Protein AF-A0A0B1T558-F1 (afdb_monomer)

Secondary structure (DSSP, 8-state):
-TT--S--TTEEE-SSEEEEEETTTTEEEEEEEEE-TTTTSPPTT--GGG---B--TTS-GGG---HHHHTTSSEEEEESS-TTT--SSHHHHHGGGBGGGEEEEEIIIIITTHHHHHHHHHHHHHTTSSEEEEEEEEE---EE-TTS-EE----EETTTTEE--SEEEEEEEEEEETTEEEEEEEEEESS---TT--GGGGB--HHHHHHHHTS-SSTTS-GGGEEEETTEE--TTTTTGGGT----------TTHHHHHHHHTT-HHHHHHHHHH-----HHHHHHHHHHHHHHHHHTT-HHHHHHHS-TT---HHHHHHHHHHHHTSTTTHHHHHHHHHHHHHHT-S--SHHHHHHHHHHHHHTT-HHHHHHHHTT--SHHHHHHHHHHHHHTT-HHHHHHHHHHHHHHHSSSHHHHHHHHHHHHHH-TTHHHHHHHHHHHHHHHH---HHHHHHHHHHHHHTT-HHHHHHHHHHHHHH-TT-HHHHHHHHHHHHHTT--THHHHTT-TT-HHHHHHHHHHHHHTT--HHHHHHHHHHHHHH-TT-HHHHHHHHHHHHHHHHHH-

Foldseek 3Di:
DVLDDQDDACWDDFPFKIFHFDLVQLETLKIKGKFALVQLDADPPADPVPADQAWDPPDDPLRIDGPQQVVPQQFDFAFQPDLSRQRPDNRSSNVRSHSRRGATFHDAQDRPAPVVVVVVVLVVLNNQFRMKMKMKRAFQAWDQDPVRDTDRDFAFTDPSRNTHGQKMKMWIWGHNDVLAIAIWIFIGGRDRHDNPDDRLVRTDDQVVVCVRSVGDDSNRRDPVSYQYYSNHGDDPLNSPVPPDDDDWDDDDDDLCQQLVLCLVQQVLVVSLVSLVVDDDPDVVSVLVSVLSNLVSCVSVVNLVVLCVPQDPPDPDLLSNLSNLLSQCSDPVCVVVSLVVLLVCLVVVVFDLDPNSLLSSLVSCVVVVNLVSNLSNLVSDPDLSSLLSNLVSCVVVVNLVVSVVSLVVSVVVICPDLSSLQSQLSSLVSVADPSLVVSLVSLVVSCSNPNDALVSLLSNLSSCVSVVNLVVSLVSLVVSCVRPVPPPSSLLSNQLSCLSVVHDSVVSCVRCVQDLSSLVSNLVSCVVVVHDVVVNVVSLVSNCVNDVPDPVNVVVVVVVVVVVVVVVD

Sequence (568 aa):
MRYGFPGFDNLRTFEDYVLSYDRKTRTAHWVCEHLTPTRLIYDKSVDRSKWEFRADPSIHKYFQSENTDYKGSGYDRGHLAAAGNHRRSQNSVDQTFLLSNMSPQVGKGFNRDKWNDLEKYARKVAKKSLNTYILTGPLYLPRKAEDGNKYVRYKVIGANNVAVPTHFFKVILAETSPGNFEMECFVLPNEVIPDTAELAIFYVPLDMIERSAGFLIFDKLPKNQLKKVNGKKISSFCFFYLSQNAQISDMSVDRLFDVKNSFFLGHYQQCILEAQKLITKVEEEKLAKDVFTYRSYIAQGKASVVLSEISERTDNPSLKAVRRLAEYQNPSNKKHIANEVQREVSEGTAATDDTSCIVAALILNEEGNPEDAMRILAKSSSLEARSATVFTLLQMDRVDLALKELKKMNEVDEDATLTQLSLAWVNMAMGKDKLKDAYYIFQEMMDKYGQSPQLLVAQSAVLILQGKYKDAESLLHEAQLRDSNNCEALVNLIAVSQFLGKDNEEAQLRDSNNCEALVNLIAVSQFLGKDNEVLKRYIAQLRDINSAHPWVVDLEAKEALFEELAAA

Structure (mmCIF, N/CA/C/O backbone):
data_AF-A0A0B1T558-F1
#
_entry.id   AF-A0A0B1T558-F1
#
loop_
_atom_site.group_PDB
_atom_site.id
_atom_site.type_symbol
_atom_site.label_atom_id
_atom_site.label_alt_id
_atom_site.label_comp_id
_atom_site.label_asym_id
_atom_site.label_entity_id
_atom_site.label_seq_id
_atom_site.pdbx_PDB_ins_code
_atom_site.Cartn_x
_atom_site.Cartn_y
_atom_site.Cartn_z
_atom_site.occupancy
_atom_site.B_iso_or_equiv
_atom_site.auth_seq_id
_atom_site.auth_comp_id
_atom_site.auth_asym_id
_atom_site.auth_atom_id
_atom_site.pdbx_PDB_model_num
ATOM 1 N N . MET A 1 1 ? 17.014 -18.375 -13.740 1.00 93.06 1 MET A N 1
ATOM 2 C CA . MET A 1 1 ? 15.652 -18.618 -13.205 1.00 93.06 1 MET A CA 1
ATOM 3 C C . MET A 1 1 ? 15.674 -19.404 -11.886 1.00 93.06 1 MET A C 1
ATOM 5 O O . MET A 1 1 ? 14.907 -20.342 -11.715 1.00 93.06 1 MET A O 1
ATOM 9 N N . ARG A 1 2 ? 16.562 -19.056 -10.936 1.00 93.62 2 ARG A N 1
ATOM 10 C CA . ARG A 1 2 ? 16.722 -19.805 -9.669 1.00 93.62 2 ARG A CA 1
ATOM 11 C C . ARG A 1 2 ? 15.512 -19.652 -8.742 1.00 93.62 2 ARG A C 1
ATOM 13 O O . ARG A 1 2 ? 15.116 -20.616 -8.101 1.00 93.62 2 ARG A O 1
ATOM 20 N N . TYR A 1 3 ? 14.927 -18.457 -8.711 1.00 94.62 3 TYR A N 1
ATOM 21 C CA . TYR A 1 3 ? 13.832 -18.095 -7.809 1.00 94.62 3 TYR A CA 1
ATOM 22 C C . TYR A 1 3 ? 12.460 -18.119 -8.490 1.00 94.62 3 TYR A C 1
ATOM 24 O O . TYR A 1 3 ? 11.591 -17.352 -8.119 1.00 94.62 3 TYR A O 1
ATOM 32 N N . GLY A 1 4 ? 12.277 -18.998 -9.479 1.00 93.38 4 GLY A N 1
ATOM 33 C CA . GLY A 1 4 ? 11.008 -19.149 -10.191 1.00 93.38 4 GLY A CA 1
ATOM 34 C C . GLY A 1 4 ? 10.963 -18.463 -11.553 1.00 93.38 4 GLY A C 1
ATOM 35 O O . GLY A 1 4 ? 11.911 -17.789 -11.968 1.00 93.38 4 GLY A O 1
ATOM 36 N N . PHE A 1 5 ? 9.869 -18.723 -12.265 1.00 95.44 5 PHE A N 1
ATOM 37 C CA . PHE A 1 5 ? 9.540 -18.149 -13.567 1.00 95.44 5 PHE A CA 1
ATOM 38 C C . PHE A 1 5 ? 8.298 -17.277 -13.389 1.00 95.44 5 PHE A C 1
ATOM 40 O O . PHE A 1 5 ? 7.294 -17.816 -12.929 1.00 95.44 5 PHE A O 1
ATOM 47 N N . PRO A 1 6 ? 8.322 -15.992 -13.785 1.00 95.00 6 PRO A N 1
ATOM 48 C CA . PRO A 1 6 ? 7.121 -15.168 -13.682 1.00 95.00 6 PRO A CA 1
ATOM 49 C C . PRO A 1 6 ? 5.962 -15.683 -14.546 1.00 95.00 6 PRO A C 1
ATOM 51 O O . PRO A 1 6 ? 4.808 -15.676 -14.141 1.00 95.00 6 PRO A O 1
ATOM 54 N N . GLY A 1 7 ? 6.268 -16.227 -15.722 1.00 92.50 7 GLY A N 1
ATOM 55 C CA . GLY A 1 7 ? 5.294 -16.915 -16.564 1.00 92.50 7 GLY A CA 1
ATOM 56 C C . GLY A 1 7 ? 5.974 -17.874 -17.533 1.00 92.50 7 GLY A C 1
ATOM 57 O O . GLY A 1 7 ? 7.200 -17.959 -17.571 1.00 92.50 7 GLY A O 1
ATOM 58 N N . PHE A 1 8 ? 5.188 -18.595 -18.328 1.00 93.50 8 PHE A N 1
ATOM 59 C CA . PHE A 1 8 ? 5.711 -19.585 -19.281 1.00 93.50 8 PHE A CA 1
ATOM 60 C C . PHE A 1 8 ? 5.367 -19.281 -20.745 1.00 93.50 8 PHE A C 1
ATOM 62 O O . PHE A 1 8 ? 5.689 -20.075 -21.628 1.00 93.50 8 PHE A O 1
ATOM 69 N N . ASP A 1 9 ? 4.731 -18.141 -21.023 1.00 93.88 9 ASP A N 1
ATOM 70 C CA . ASP A 1 9 ? 4.324 -17.782 -22.382 1.00 93.88 9 ASP A CA 1
ATOM 71 C C . ASP A 1 9 ? 5.541 -17.464 -23.272 1.00 93.88 9 ASP A C 1
ATOM 73 O O . ASP A 1 9 ? 6.346 -16.593 -22.964 1.00 93.88 9 ASP A O 1
ATOM 77 N N . ASN A 1 10 ? 5.688 -18.198 -24.379 1.00 95.88 10 ASN A N 1
ATOM 78 C CA . ASN A 1 10 ? 6.766 -18.061 -25.374 1.00 95.88 10 ASN A CA 1
ATOM 79 C C . ASN A 1 10 ? 8.167 -17.813 -24.776 1.00 95.88 10 ASN A C 1
ATOM 81 O O . ASN A 1 10 ? 8.857 -16.858 -25.148 1.00 95.88 10 ASN A O 1
ATOM 85 N N . LEU A 1 11 ? 8.592 -18.679 -23.852 1.00 97.00 11 LEU A N 1
ATOM 86 C CA . LEU A 1 11 ? 9.920 -18.606 -23.246 1.00 97.00 11 LEU A CA 1
ATOM 87 C C . LEU A 1 11 ? 11.046 -18.841 -24.259 1.00 97.00 11 LEU A C 1
ATOM 89 O O . LEU A 1 11 ? 11.009 -19.768 -25.069 1.00 97.00 11 LEU A O 1
ATOM 93 N N . ARG A 1 12 ? 12.094 -18.028 -24.145 1.00 97.12 12 ARG A N 1
ATOM 94 C CA . ARG A 1 12 ? 13.331 -18.099 -24.919 1.00 97.12 12 ARG A CA 1
ATOM 95 C C . ARG A 1 12 ? 14.522 -18.010 -23.981 1.00 97.12 12 ARG A C 1
ATOM 97 O O . ARG A 1 12 ? 14.609 -17.108 -23.149 1.00 97.12 12 ARG A O 1
ATOM 104 N N . THR A 1 13 ? 15.455 -18.936 -24.143 1.00 97.25 13 THR A N 1
ATOM 105 C CA . THR A 1 13 ? 16.707 -18.952 -23.387 1.00 97.25 13 THR A CA 1
ATOM 106 C C . THR A 1 13 ? 17.831 -18.519 -24.308 1.00 97.25 13 THR A C 1
ATOM 108 O O . THR A 1 13 ? 18.076 -19.154 -25.334 1.00 97.25 13 THR A O 1
ATOM 111 N N . PHE A 1 14 ? 18.502 -17.439 -23.934 1.00 96.88 14 PHE A N 1
ATOM 112 C CA . PHE A 1 14 ? 19.711 -16.951 -24.582 1.00 96.88 14 PHE A CA 1
ATOM 113 C C . PHE A 1 14 ? 20.932 -17.329 -23.736 1.00 96.88 14 PHE A C 1
ATOM 115 O O . PHE A 1 14 ? 20.798 -17.931 -22.671 1.00 96.88 14 PHE A O 1
ATOM 122 N N . GLU A 1 15 ? 22.134 -17.006 -24.209 1.00 95.06 15 GLU A N 1
ATOM 123 C CA . GLU A 1 15 ? 23.377 -17.401 -23.535 1.00 95.06 15 GLU A CA 1
ATOM 124 C C . GLU A 1 15 ? 23.468 -16.845 -22.106 1.00 95.06 15 GLU A C 1
ATOM 126 O O . GLU A 1 15 ? 23.958 -17.524 -21.202 1.00 95.06 15 GLU A O 1
ATOM 131 N N . ASP A 1 16 ? 22.985 -15.617 -21.890 1.00 94.62 16 ASP A N 1
ATOM 132 C CA . ASP A 1 16 ? 23.206 -14.894 -20.633 1.00 94.62 16 ASP A CA 1
ATOM 133 C C . ASP A 1 16 ? 21.952 -14.214 -20.053 1.00 94.62 16 ASP A C 1
ATOM 135 O O . ASP A 1 16 ? 22.030 -13.560 -19.012 1.00 94.62 16 ASP A O 1
ATOM 139 N N . TYR A 1 17 ? 20.786 -14.413 -20.676 1.00 97.94 17 TYR A N 1
ATOM 140 C CA . TYR A 1 17 ? 19.487 -13.963 -20.169 1.00 97.94 17 TYR A CA 1
ATOM 141 C C . TYR A 1 17 ? 18.346 -14.883 -20.632 1.00 97.94 17 TYR A C 1
ATOM 143 O O . TYR A 1 17 ? 18.495 -15.684 -21.557 1.00 97.94 17 TYR A O 1
ATOM 151 N N . VAL A 1 18 ? 17.193 -14.779 -19.973 1.00 98.44 18 VAL A N 1
ATOM 152 C CA . VAL A 1 18 ? 15.956 -15.487 -20.340 1.00 98.44 18 VAL A CA 1
ATOM 153 C C . VAL A 1 18 ? 14.878 -14.461 -20.648 1.00 98.44 18 VAL A C 1
ATOM 155 O O . VAL A 1 18 ? 14.774 -13.460 -19.947 1.00 98.44 18 VAL A O 1
ATOM 158 N N . LEU A 1 19 ? 14.072 -14.709 -21.673 1.00 98.44 19 LEU A N 1
ATOM 159 C CA . LEU A 1 19 ? 13.029 -13.806 -22.144 1.00 98.44 19 LEU A CA 1
ATOM 160 C C . LEU A 1 19 ? 11.702 -14.552 -22.285 1.00 98.44 19 LEU A C 1
ATOM 162 O O . LEU A 1 19 ? 11.674 -15.679 -22.768 1.00 98.44 19 LEU A O 1
ATOM 166 N N . SER A 1 20 ? 10.603 -13.911 -21.904 1.00 98.56 20 SER A N 1
ATOM 167 C CA . SER A 1 20 ? 9.233 -14.348 -22.193 1.00 98.56 20 SER A CA 1
ATOM 168 C C . SER A 1 20 ? 8.624 -13.390 -23.210 1.00 98.56 20 SER A C 1
ATOM 170 O O . SER A 1 20 ? 8.569 -12.190 -22.943 1.00 98.56 20 SER A O 1
ATOM 172 N N . TYR A 1 21 ? 8.234 -13.876 -24.392 1.00 98.69 21 TYR A N 1
ATOM 173 C CA . TYR A 1 21 ? 7.814 -13.006 -25.498 1.00 98.69 21 TYR A CA 1
ATOM 174 C C . TYR A 1 21 ? 6.292 -12.875 -25.611 1.00 98.69 21 TYR A C 1
ATOM 176 O O . TYR A 1 21 ? 5.574 -13.867 -25.761 1.00 98.69 21 TYR A O 1
ATOM 184 N N . ASP A 1 22 ? 5.794 -11.643 -25.643 1.00 98.44 22 ASP A N 1
ATOM 185 C CA . ASP A 1 22 ? 4.390 -11.366 -25.906 1.00 98.44 22 ASP A CA 1
ATOM 186 C C . ASP A 1 22 ? 4.153 -11.173 -27.407 1.00 98.44 22 ASP A C 1
ATOM 188 O O . ASP A 1 22 ? 4.360 -10.105 -27.993 1.00 98.44 22 ASP A O 1
ATOM 192 N N . ARG A 1 23 ? 3.636 -12.227 -28.041 1.00 98.44 23 ARG A N 1
ATOM 193 C CA . ARG A 1 23 ? 3.269 -12.208 -29.462 1.00 98.44 23 ARG A CA 1
ATOM 194 C C . ARG A 1 23 ? 2.186 -11.174 -29.788 1.00 98.44 23 ARG A C 1
ATOM 196 O O . ARG A 1 23 ? 2.122 -10.723 -30.930 1.00 98.44 23 ARG A O 1
ATOM 203 N N . LYS A 1 24 ? 1.331 -10.797 -28.827 1.00 98.00 24 LYS A N 1
ATOM 204 C CA . LYS A 1 24 ? 0.254 -9.819 -29.032 1.00 98.00 24 LYS A CA 1
ATOM 205 C C . LYS A 1 24 ? 0.807 -8.402 -29.100 1.00 98.00 24 LYS A C 1
ATOM 207 O O . LYS A 1 24 ? 0.410 -7.649 -29.986 1.00 98.00 24 LYS A O 1
ATOM 212 N N . THR A 1 25 ? 1.727 -8.042 -28.214 1.00 98.38 25 THR A N 1
ATOM 213 C CA . THR A 1 25 ? 2.309 -6.690 -28.184 1.00 98.38 25 THR A CA 1
ATOM 214 C C . THR A 1 25 ? 3.575 -6.549 -29.027 1.00 98.38 25 THR A C 1
ATOM 216 O O . THR A 1 25 ? 4.000 -5.424 -29.280 1.00 98.38 25 THR A O 1
ATOM 219 N N . ARG A 1 26 ? 4.149 -7.667 -29.500 1.00 98.62 26 ARG A N 1
ATOM 220 C CA . ARG A 1 26 ? 5.427 -7.734 -30.234 1.00 98.62 26 ARG A CA 1
ATOM 221 C C . ARG A 1 26 ? 6.611 -7.220 -29.402 1.00 98.62 26 ARG A C 1
ATOM 223 O O . ARG A 1 26 ? 7.627 -6.787 -29.943 1.00 98.62 26 ARG A O 1
ATOM 230 N N . THR A 1 27 ? 6.480 -7.311 -28.082 1.00 97.94 27 THR A N 1
ATOM 231 C CA . THR A 1 27 ? 7.500 -6.973 -27.080 1.00 97.94 27 THR A CA 1
ATOM 232 C C . THR A 1 27 ? 7.647 -8.139 -26.100 1.00 97.94 27 THR A C 1
ATOM 234 O O . THR A 1 27 ? 6.902 -9.113 -26.191 1.00 97.94 27 THR A O 1
ATOM 237 N N . ALA A 1 28 ? 8.605 -8.104 -25.175 1.00 98.38 28 ALA A N 1
ATOM 238 C CA . ALA A 1 28 ? 8.665 -9.128 -24.130 1.00 98.38 28 ALA A CA 1
ATOM 239 C C . ALA A 1 28 ? 7.638 -8.856 -23.019 1.00 98.38 28 ALA A C 1
ATOM 241 O O . ALA A 1 28 ? 7.443 -7.707 -22.637 1.00 98.38 28 ALA A O 1
ATOM 242 N N . HIS A 1 29 ? 7.067 -9.910 -22.431 1.00 98.50 29 HIS A N 1
ATOM 243 C CA . HIS A 1 29 ? 6.396 -9.831 -21.127 1.00 98.50 29 HIS A CA 1
ATOM 244 C C . HIS A 1 29 ? 7.399 -9.445 -20.037 1.00 98.50 29 HIS A C 1
ATOM 246 O O . HIS A 1 29 ? 7.138 -8.590 -19.195 1.00 98.50 29 HIS A O 1
ATOM 252 N N . TRP A 1 30 ? 8.567 -10.091 -20.059 1.00 98.62 30 TRP A N 1
ATOM 253 C CA . TRP A 1 30 ? 9.670 -9.834 -19.141 1.00 98.62 30 TRP A CA 1
ATOM 254 C C . TRP A 1 30 ? 10.971 -10.454 -19.658 1.00 98.62 30 TRP A C 1
ATOM 256 O O . TRP A 1 30 ? 10.980 -11.385 -20.468 1.00 98.62 30 TRP A O 1
ATOM 266 N N . VAL A 1 31 ? 12.081 -9.955 -19.124 1.00 98.69 31 VAL A N 1
ATOM 267 C CA . VAL A 1 31 ? 13.435 -10.472 -19.298 1.00 98.69 31 VAL A CA 1
ATOM 268 C C . VAL A 1 31 ? 14.090 -10.641 -17.932 1.00 98.69 31 VAL A C 1
ATOM 270 O O . VAL A 1 31 ? 13.965 -9.769 -17.074 1.00 98.69 31 VAL A O 1
ATOM 273 N N . CYS A 1 32 ? 14.779 -11.764 -17.725 1.00 98.50 32 CYS A N 1
ATOM 274 C CA . CYS A 1 32 ? 15.512 -12.078 -16.506 1.00 98.50 32 CYS A CA 1
ATOM 275 C C . CYS A 1 32 ? 17.012 -12.225 -16.783 1.00 98.50 32 CYS A C 1
ATOM 277 O O . CYS A 1 32 ? 17.432 -13.055 -17.592 1.00 98.50 32 CYS A O 1
ATOM 279 N N . GLU A 1 33 ? 17.816 -11.479 -16.033 1.00 98.44 33 GLU A N 1
ATOM 280 C CA . GLU A 1 33 ? 19.278 -11.489 -16.077 1.00 98.44 33 GLU A CA 1
ATOM 281 C C . GLU A 1 33 ? 19.836 -11.994 -14.733 1.00 98.44 33 GLU A C 1
ATOM 283 O O . GLU A 1 33 ? 19.246 -11.758 -13.675 1.00 98.44 33 GLU A O 1
ATOM 288 N N . HIS A 1 34 ? 20.987 -12.674 -14.749 1.00 97.88 34 HIS A N 1
ATOM 289 C CA . HIS A 1 34 ? 21.752 -13.008 -13.538 1.00 97.88 34 HIS A CA 1
ATOM 290 C C . HIS A 1 34 ? 23.176 -12.485 -13.674 1.00 97.88 34 HIS A C 1
ATOM 292 O O . HIS A 1 34 ? 23.984 -13.029 -14.424 1.00 97.88 34 HIS A O 1
ATOM 298 N N . LEU A 1 35 ? 23.476 -11.434 -12.920 1.00 97.31 35 LEU A N 1
ATOM 299 C CA . LEU A 1 35 ? 24.756 -10.748 -12.914 1.00 97.31 35 LEU A CA 1
ATOM 300 C C . LEU A 1 35 ? 25.549 -11.105 -11.657 1.00 97.31 35 LEU A C 1
ATOM 302 O O . LEU A 1 35 ? 25.004 -11.305 -10.573 1.00 97.31 35 LEU A O 1
ATOM 306 N N . THR A 1 36 ? 26.863 -11.149 -11.816 1.00 96.25 36 THR A N 1
ATOM 307 C CA . THR A 1 36 ? 27.843 -11.282 -10.735 1.00 96.25 36 THR A CA 1
ATOM 308 C C . THR A 1 36 ? 29.013 -10.345 -11.043 1.00 96.25 36 THR A C 1
ATOM 310 O O . THR A 1 36 ? 29.183 -9.954 -12.207 1.00 96.25 36 THR A O 1
ATOM 313 N N . PRO A 1 37 ? 29.874 -10.013 -10.064 1.00 95.00 37 PRO A N 1
ATOM 314 C CA . PRO A 1 37 ? 31.070 -9.218 -10.324 1.00 95.00 37 PRO A CA 1
ATOM 315 C C . PRO A 1 37 ? 31.938 -9.821 -11.435 1.00 95.00 37 PRO A C 1
ATOM 317 O O . PRO A 1 37 ? 32.416 -9.094 -12.299 1.00 95.00 37 PRO A O 1
ATOM 320 N N . THR A 1 38 ? 32.061 -11.152 -11.468 1.00 92.56 38 THR A N 1
ATOM 321 C CA . THR A 1 38 ? 32.795 -11.884 -12.510 1.00 92.56 38 THR A CA 1
ATOM 322 C C . THR A 1 38 ? 32.114 -11.817 -13.874 1.00 92.56 38 THR A C 1
ATOM 324 O O . THR A 1 38 ? 32.802 -11.679 -14.881 1.00 92.56 38 THR A O 1
ATOM 327 N N . ARG A 1 39 ? 30.775 -11.854 -13.935 1.00 90.38 39 ARG A N 1
ATOM 328 C CA . ARG A 1 39 ? 30.036 -11.741 -15.203 1.00 90.38 39 ARG A CA 1
ATOM 329 C C . ARG A 1 39 ? 30.073 -10.342 -15.811 1.00 90.38 39 ARG A C 1
ATOM 331 O O . ARG A 1 39 ? 29.918 -10.202 -17.018 1.00 90.38 39 ARG A O 1
ATOM 338 N N . LEU A 1 40 ? 30.317 -9.325 -14.988 1.00 91.38 40 LEU A N 1
ATOM 339 C CA . LEU A 1 40 ? 30.447 -7.932 -15.415 1.00 91.38 40 LEU A CA 1
ATOM 340 C C . LEU A 1 40 ? 31.859 -7.551 -15.881 1.00 91.38 40 LEU A C 1
ATOM 342 O O . LEU A 1 40 ? 32.059 -6.414 -16.317 1.00 91.38 40 LEU A O 1
ATOM 346 N N . ILE A 1 41 ? 32.833 -8.462 -15.798 1.00 89.69 41 ILE A N 1
ATOM 347 C CA . ILE A 1 41 ? 34.159 -8.251 -16.383 1.00 89.69 41 ILE A CA 1
ATOM 348 C C . ILE A 1 41 ? 34.022 -8.354 -17.900 1.00 89.69 41 ILE A C 1
ATOM 350 O O . ILE A 1 41 ? 33.584 -9.370 -18.431 1.00 89.69 41 ILE A O 1
ATOM 354 N N . TYR A 1 42 ? 34.375 -7.274 -18.591 1.00 87.62 42 TYR A N 1
ATOM 355 C CA . TYR A 1 42 ? 34.266 -7.204 -20.043 1.00 87.62 42 TYR A CA 1
ATOM 356 C C . TYR A 1 42 ? 35.417 -7.949 -20.702 1.00 87.62 42 TYR A C 1
ATOM 358 O O . TYR A 1 42 ? 36.584 -7.672 -20.414 1.00 87.62 42 TYR A O 1
ATOM 366 N N . ASP A 1 43 ? 35.077 -8.845 -21.623 1.00 85.69 43 ASP A N 1
ATOM 367 C CA . ASP A 1 43 ? 36.065 -9.481 -22.479 1.00 85.69 43 ASP A CA 1
ATOM 368 C C . ASP A 1 43 ? 36.512 -8.490 -23.565 1.00 85.69 43 ASP A C 1
ATOM 370 O O . ASP A 1 43 ? 35.697 -7.864 -24.248 1.00 85.69 43 ASP A O 1
ATOM 374 N N . LYS A 1 44 ? 37.830 -8.314 -23.705 1.00 87.56 44 LYS A N 1
ATOM 375 C CA . LYS A 1 44 ? 38.427 -7.380 -24.671 1.00 87.56 44 LYS A CA 1
ATOM 376 C C . LYS A 1 44 ? 38.181 -7.798 -26.124 1.00 87.56 44 LYS A C 1
ATOM 378 O O . LYS A 1 44 ? 38.322 -6.960 -27.008 1.00 87.56 44 LYS A O 1
ATOM 383 N N . SER A 1 45 ? 37.839 -9.063 -26.364 1.00 87.25 45 SER A N 1
ATOM 384 C CA . SER A 1 45 ? 37.507 -9.594 -27.689 1.00 87.25 45 SER A CA 1
ATOM 385 C C . SER A 1 45 ? 36.112 -9.189 -28.181 1.00 87.25 45 SER A C 1
ATOM 387 O O . SER A 1 45 ? 35.830 -9.340 -29.369 1.00 87.25 45 SER A O 1
ATOM 389 N N . VAL A 1 46 ? 35.251 -8.653 -27.306 1.00 85.62 46 VAL A N 1
ATOM 390 C CA . VAL A 1 46 ? 33.901 -8.205 -27.674 1.00 85.62 46 VAL A CA 1
ATOM 391 C C . VAL A 1 46 ? 33.966 -6.853 -28.380 1.00 85.62 46 VAL A C 1
ATOM 393 O O . VAL A 1 46 ? 34.283 -5.821 -27.783 1.00 85.62 46 VAL A O 1
ATOM 396 N N . ASP A 1 47 ? 33.609 -6.858 -29.659 1.00 81.88 47 ASP A N 1
ATOM 397 C CA . ASP A 1 47 ? 33.646 -5.701 -30.541 1.00 81.88 47 ASP A CA 1
ATOM 398 C C . ASP A 1 47 ? 32.280 -5.005 -30.583 1.00 81.88 47 ASP A C 1
ATOM 400 O O . ASP A 1 47 ? 31.262 -5.581 -30.978 1.00 81.88 47 ASP A O 1
ATOM 404 N N . ARG A 1 48 ? 32.263 -3.730 -30.178 1.00 71.56 48 ARG A N 1
ATOM 405 C CA . ARG A 1 48 ? 31.044 -2.909 -30.151 1.00 71.56 48 ARG A CA 1
ATOM 406 C C . ARG A 1 48 ? 30.602 -2.424 -31.527 1.00 71.56 48 ARG A C 1
ATOM 408 O O . ARG A 1 48 ? 29.458 -2.007 -31.673 1.00 71.56 48 ARG A O 1
ATOM 415 N N . SER A 1 49 ? 31.490 -2.444 -32.519 1.00 74.00 49 SER A N 1
ATOM 416 C CA . SER A 1 49 ? 31.188 -1.966 -33.873 1.00 74.00 49 SER A CA 1
ATOM 417 C C . SER A 1 49 ? 30.282 -2.919 -34.661 1.00 74.00 49 SER A C 1
ATOM 419 O O . SER A 1 49 ? 29.713 -2.524 -35.673 1.00 74.00 49 SER A O 1
ATOM 421 N N . LYS A 1 50 ? 30.104 -4.155 -34.175 1.00 76.00 50 LYS A N 1
ATOM 422 C CA . LYS A 1 50 ? 29.320 -5.216 -34.828 1.00 76.00 50 LYS A CA 1
ATOM 423 C C . LYS A 1 50 ? 27.857 -5.288 -34.381 1.00 76.00 50 LYS A C 1
ATOM 425 O O . LYS A 1 50 ? 27.133 -6.185 -34.802 1.00 76.00 50 LYS A O 1
ATOM 430 N N . TRP A 1 51 ? 27.415 -4.379 -33.513 1.00 81.38 51 TRP A N 1
ATOM 431 C CA . TRP A 1 51 ? 26.068 -4.417 -32.950 1.00 81.38 51 TRP A CA 1
ATOM 432 C C . TRP A 1 51 ? 25.028 -3.882 -33.936 1.00 81.38 51 TRP A C 1
ATOM 434 O O . TRP A 1 51 ? 24.923 -2.675 -34.152 1.00 81.38 51 TRP A O 1
ATOM 444 N N . GLU A 1 52 ? 24.223 -4.780 -34.497 1.00 90.75 52 GLU A N 1
ATOM 445 C CA . GLU A 1 52 ? 23.121 -4.432 -35.391 1.00 90.75 52 GLU A CA 1
ATOM 446 C C . GLU A 1 52 ? 21.791 -4.957 -34.845 1.00 90.75 52 GLU A C 1
ATOM 448 O O . GLU A 1 52 ? 21.644 -6.145 -34.547 1.00 90.75 52 GLU A O 1
ATOM 453 N N . PHE A 1 53 ? 20.801 -4.067 -34.742 1.00 96.94 53 PHE A N 1
ATOM 454 C CA . PHE A 1 53 ? 19.433 -4.460 -34.414 1.00 96.94 53 PHE A CA 1
ATOM 455 C C . PHE A 1 53 ? 18.844 -5.304 -35.539 1.00 96.94 53 PHE A C 1
ATOM 457 O O . PHE A 1 53 ? 18.767 -4.843 -36.679 1.00 96.94 53 PHE A O 1
ATOM 464 N N . ARG A 1 54 ? 18.359 -6.503 -35.220 1.00 97.31 54 ARG A N 1
ATOM 465 C CA . ARG A 1 54 ? 17.790 -7.424 -36.213 1.00 97.31 54 ARG A CA 1
ATOM 466 C C . ARG A 1 54 ? 16.559 -8.141 -35.683 1.00 97.31 54 ARG A C 1
ATOM 468 O O . ARG A 1 54 ? 16.450 -8.398 -34.485 1.00 97.31 54 ARG A O 1
ATOM 475 N N . ALA A 1 55 ? 15.636 -8.465 -36.585 1.00 97.88 55 ALA A N 1
ATOM 476 C CA . ALA A 1 55 ? 14.469 -9.271 -36.247 1.00 97.88 55 ALA A CA 1
ATOM 477 C C . ALA A 1 55 ? 14.906 -10.622 -35.664 1.00 97.88 55 ALA A C 1
ATOM 479 O O . ALA A 1 55 ? 15.941 -11.170 -36.050 1.00 97.88 55 ALA A O 1
ATOM 480 N N . ASP A 1 56 ? 14.121 -11.150 -34.729 1.00 97.81 56 ASP A N 1
ATOM 481 C CA . ASP A 1 56 ? 14.375 -12.464 -34.150 1.00 97.81 56 ASP A CA 1
ATOM 482 C C . ASP A 1 56 ? 13.793 -13.556 -35.065 1.00 97.81 56 ASP A C 1
ATOM 484 O O . ASP A 1 56 ? 12.570 -13.743 -35.085 1.00 97.81 56 ASP A O 1
ATOM 488 N N . PRO A 1 57 ? 14.633 -14.307 -35.811 1.00 97.12 57 PRO A N 1
ATOM 489 C CA . PRO A 1 57 ? 14.159 -15.277 -36.800 1.00 97.12 57 PRO A CA 1
ATOM 490 C C . PRO A 1 57 ? 13.399 -16.446 -36.168 1.00 97.12 57 PRO A C 1
ATOM 492 O O . PRO A 1 57 ? 12.729 -17.204 -36.863 1.00 97.12 57 PRO A O 1
ATOM 495 N N . SER A 1 58 ? 13.509 -16.607 -34.853 1.00 96.56 58 SER A N 1
ATOM 496 C CA . SER A 1 58 ? 12.878 -17.690 -34.118 1.00 96.56 58 SER A CA 1
ATOM 497 C C . SER A 1 58 ? 11.442 -17.363 -33.669 1.00 96.56 58 SER A C 1
ATOM 499 O O . SER A 1 58 ? 10.716 -18.246 -33.208 1.00 96.56 58 SER A O 1
ATOM 501 N N . ILE A 1 59 ? 10.998 -16.112 -33.818 1.00 97.88 59 ILE A N 1
ATOM 502 C CA . ILE A 1 59 ? 9.597 -15.708 -33.656 1.00 97.88 59 ILE A CA 1
ATOM 503 C C . ILE A 1 59 ? 8.876 -15.876 -34.997 1.00 97.88 59 ILE A C 1
ATOM 505 O O . ILE A 1 59 ? 9.423 -15.550 -36.043 1.00 97.88 59 ILE A O 1
ATOM 509 N N . HIS A 1 60 ? 7.641 -16.379 -34.997 1.00 98.44 60 HIS A N 1
ATOM 510 C CA . HIS A 1 60 ? 6.856 -16.481 -36.230 1.00 98.44 60 HIS A CA 1
ATOM 511 C C . HIS A 1 60 ? 6.590 -15.088 -36.830 1.00 98.44 60 HIS A C 1
ATOM 513 O O . HIS A 1 60 ? 6.236 -14.169 -36.092 1.00 98.44 60 HIS A O 1
ATOM 519 N N . LYS A 1 61 ? 6.684 -14.943 -38.161 1.00 97.88 61 LYS A N 1
ATOM 520 C CA . LYS A 1 61 ? 6.625 -13.648 -38.876 1.00 97.88 61 LYS A CA 1
ATOM 521 C C . LYS A 1 61 ? 5.457 -12.739 -38.472 1.00 97.88 61 LYS A C 1
ATOM 523 O O . LYS A 1 61 ? 5.647 -11.542 -38.341 1.00 97.88 61 LYS A O 1
ATOM 528 N N . TYR A 1 62 ? 4.272 -13.295 -38.203 1.00 98.12 62 TYR A N 1
ATOM 529 C CA . TYR A 1 62 ? 3.089 -12.521 -37.765 1.00 98.12 62 TYR A CA 1
ATOM 530 C C . TYR A 1 62 ? 3.284 -11.727 -36.467 1.00 98.12 62 TYR A C 1
ATOM 532 O O . TYR A 1 62 ? 2.514 -10.812 -36.166 1.00 98.12 62 TYR A O 1
ATOM 540 N N . PHE A 1 63 ? 4.263 -12.124 -35.663 1.00 98.62 63 PHE A N 1
ATOM 541 C CA . PHE A 1 63 ? 4.514 -11.584 -34.337 1.00 98.62 63 PHE A CA 1
ATOM 542 C C . PHE A 1 63 ? 5.930 -11.022 -34.215 1.00 98.62 63 PHE A C 1
ATOM 544 O O . PHE A 1 63 ? 6.352 -10.727 -33.107 1.00 98.62 63 PHE A O 1
ATOM 551 N N . GLN A 1 64 ? 6.677 -10.903 -35.316 1.00 98.25 64 GLN A N 1
ATOM 552 C CA . GLN A 1 64 ? 7.981 -10.249 -35.301 1.00 98.25 64 GLN A CA 1
ATOM 553 C C . GLN A 1 64 ? 7.795 -8.730 -35.274 1.00 98.25 64 GLN A C 1
ATOM 555 O O . GLN A 1 64 ? 6.938 -8.188 -35.969 1.00 98.25 64 GLN A O 1
ATOM 560 N N . SER A 1 65 ? 8.617 -8.049 -34.484 1.00 98.25 65 SER A N 1
ATOM 561 C CA . SER A 1 65 ? 8.897 -6.630 -34.672 1.00 98.25 65 SER A CA 1
ATOM 562 C C . SER A 1 65 ? 10.067 -6.469 -35.647 1.00 98.25 65 SER A C 1
ATOM 564 O O . SER A 1 65 ? 11.025 -7.249 -35.632 1.00 98.25 65 SER A O 1
ATOM 566 N N . GLU A 1 66 ? 9.998 -5.453 -36.503 1.00 98.44 66 GLU A N 1
ATOM 567 C CA . GLU A 1 66 ? 11.015 -5.142 -37.506 1.00 98.44 66 GLU A CA 1
ATOM 568 C C . GLU A 1 66 ? 11.589 -3.733 -37.315 1.00 98.44 66 GLU A C 1
ATOM 570 O O . GLU A 1 66 ? 10.978 -2.847 -36.721 1.00 98.44 66 GLU A O 1
ATOM 575 N N . ASN A 1 67 ? 12.783 -3.480 -37.860 1.00 98.44 67 ASN A N 1
ATOM 576 C CA . ASN A 1 67 ? 13.405 -2.152 -37.794 1.00 98.44 67 ASN A CA 1
ATOM 577 C C . ASN A 1 67 ? 12.540 -1.060 -38.450 1.00 98.44 67 ASN A C 1
ATOM 579 O O . ASN A 1 67 ? 12.598 0.104 -38.049 1.00 98.44 67 ASN A O 1
ATOM 583 N N . THR A 1 68 ? 11.747 -1.433 -39.452 1.00 98.44 68 THR A N 1
ATOM 584 C CA . THR A 1 68 ? 10.779 -0.574 -40.144 1.00 98.44 68 THR A CA 1
ATOM 585 C C . THR A 1 68 ? 9.670 -0.083 -39.218 1.00 98.44 68 THR A C 1
ATOM 587 O O . THR A 1 68 ? 9.237 1.052 -39.388 1.00 98.44 68 THR A O 1
ATOM 590 N N . ASP A 1 69 ? 9.277 -0.858 -38.199 1.00 98.69 69 ASP A N 1
ATOM 591 C CA . ASP A 1 69 ? 8.252 -0.442 -37.234 1.00 98.69 69 ASP A CA 1
ATOM 592 C C . ASP A 1 69 ? 8.732 0.701 -36.330 1.00 98.69 69 ASP A C 1
ATOM 594 O O . ASP A 1 69 ? 7.962 1.590 -35.962 1.00 98.69 69 ASP A O 1
ATOM 598 N N . TYR A 1 70 ? 10.025 0.703 -35.995 1.00 98.62 70 TYR A N 1
ATOM 599 C CA . TYR A 1 70 ? 10.642 1.727 -35.150 1.00 98.62 70 TYR A CA 1
ATOM 600 C C . TYR A 1 70 ? 11.084 2.958 -35.946 1.00 98.62 70 TYR A C 1
ATOM 602 O O . TYR A 1 70 ? 11.109 4.070 -35.406 1.00 98.62 70 TYR A O 1
ATOM 610 N N . LYS A 1 71 ? 11.445 2.788 -37.223 1.00 97.81 71 LYS A N 1
ATOM 611 C CA . LYS A 1 71 ? 11.961 3.867 -38.072 1.00 97.81 71 LYS A CA 1
ATOM 612 C C . LYS A 1 71 ? 10.915 4.974 -38.231 1.00 97.81 71 LYS A C 1
ATOM 614 O O 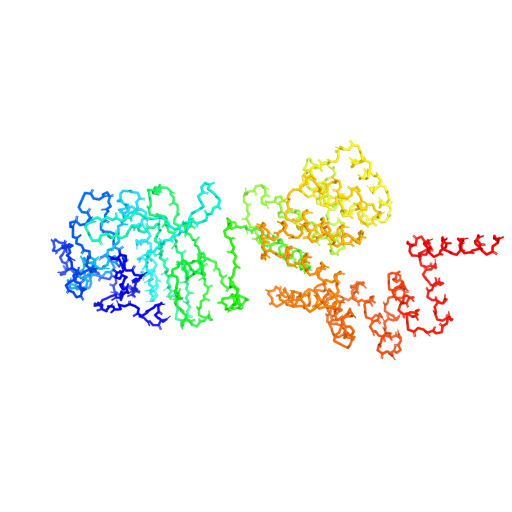. LYS A 1 71 ? 9.839 4.755 -38.767 1.00 97.81 71 LYS A O 1
ATOM 619 N N . GLY A 1 72 ? 11.247 6.186 -37.780 1.00 97.50 72 GLY A N 1
ATOM 620 C CA . GLY A 1 72 ? 10.343 7.342 -37.854 1.00 97.50 72 GLY A CA 1
ATOM 621 C C . GLY A 1 72 ? 9.183 7.321 -36.849 1.00 97.50 72 GLY A C 1
ATOM 622 O O . GLY A 1 72 ? 8.338 8.207 -36.892 1.00 97.50 72 GLY A O 1
ATOM 623 N N . SER A 1 73 ? 9.141 6.357 -35.922 1.00 97.88 73 SER A N 1
ATOM 624 C CA . SER A 1 73 ? 8.039 6.215 -34.956 1.00 97.88 73 SER A CA 1
ATOM 625 C C . SER A 1 73 ? 8.026 7.268 -33.834 1.00 97.88 73 SER A C 1
ATOM 627 O O . SER A 1 73 ? 6.993 7.469 -33.185 1.00 97.88 73 SER A O 1
ATOM 629 N N . GLY A 1 74 ? 9.177 7.909 -33.596 1.00 97.44 74 GLY A N 1
ATOM 630 C CA . GLY A 1 74 ? 9.444 8.763 -32.435 1.00 97.44 74 GLY A CA 1
ATOM 631 C C . GLY A 1 74 ? 10.007 8.020 -31.215 1.00 97.44 74 GLY A C 1
ATOM 632 O O . GLY A 1 74 ? 10.331 8.669 -30.224 1.00 97.44 74 GLY A O 1
ATOM 633 N N . TYR A 1 75 ? 10.160 6.693 -31.288 1.00 98.69 75 TYR A N 1
ATOM 634 C CA . TYR A 1 75 ? 10.673 5.858 -30.199 1.00 98.69 75 TYR A CA 1
ATOM 635 C C . TYR A 1 75 ? 11.992 5.180 -30.563 1.00 98.69 75 TYR A C 1
ATOM 637 O O . TYR A 1 75 ? 12.231 4.796 -31.710 1.00 98.69 75 TYR A O 1
ATOM 645 N N . ASP A 1 76 ? 12.828 4.989 -29.550 1.00 98.69 76 ASP A N 1
ATOM 646 C CA . ASP A 1 76 ? 14.011 4.150 -29.636 1.00 98.69 76 ASP A CA 1
ATOM 647 C C . ASP A 1 76 ? 13.644 2.662 -29.550 1.00 98.69 76 ASP A C 1
ATOM 649 O O . ASP A 1 76 ? 12.629 2.267 -28.969 1.00 98.69 76 ASP A O 1
ATOM 653 N N . ARG A 1 77 ? 14.542 1.828 -30.082 1.00 98.56 77 ARG A N 1
ATOM 654 C CA . ARG A 1 77 ? 14.601 0.387 -29.801 1.00 98.56 77 ARG A CA 1
ATOM 655 C C . ARG A 1 77 ? 15.228 0.207 -28.415 1.00 98.56 77 ARG A C 1
ATOM 657 O O . ARG A 1 77 ? 16.449 0.093 -28.294 1.00 98.56 77 ARG A O 1
ATOM 664 N N . GLY A 1 78 ? 14.397 0.312 -27.383 1.00 98.25 78 GLY A N 1
ATOM 665 C CA . GLY A 1 78 ? 14.815 0.252 -25.986 1.00 98.25 78 GLY A CA 1
ATOM 666 C C . GLY A 1 78 ? 15.066 -1.181 -25.537 1.00 98.25 78 GLY A C 1
ATOM 667 O O . GLY A 1 78 ? 14.195 -2.033 -25.703 1.00 98.25 78 GLY A O 1
ATOM 668 N N . HIS A 1 79 ? 16.247 -1.442 -24.978 1.00 98.56 79 HIS A N 1
ATOM 669 C CA . HIS A 1 79 ? 16.626 -2.769 -24.488 1.00 98.56 79 HIS A CA 1
ATOM 670 C C . HIS A 1 79 ? 15.907 -3.100 -23.171 1.00 98.56 79 HIS A C 1
ATOM 672 O O . HIS A 1 79 ? 15.816 -2.251 -22.281 1.00 98.56 79 HIS A O 1
ATOM 678 N N . LEU A 1 80 ? 15.475 -4.356 -23.007 1.00 98.25 80 LEU A N 1
ATOM 679 C CA . LEU A 1 80 ? 15.043 -4.888 -21.708 1.00 98.25 80 LEU A CA 1
ATOM 680 C C . LEU A 1 80 ? 16.207 -5.573 -20.972 1.00 98.25 80 LEU A C 1
ATOM 682 O O . LEU A 1 80 ? 16.557 -5.149 -19.870 1.00 98.25 80 LEU A O 1
ATOM 686 N N . ALA A 1 81 ? 16.865 -6.557 -21.600 1.00 98.12 81 ALA A N 1
ATOM 687 C CA . ALA A 1 81 ? 18.225 -6.970 -21.235 1.00 98.12 81 ALA A CA 1
ATOM 688 C C . ALA A 1 81 ? 19.235 -6.025 -21.888 1.00 98.12 81 ALA A C 1
ATOM 690 O O . ALA A 1 81 ? 19.369 -5.990 -23.116 1.00 98.12 81 ALA A O 1
ATOM 691 N N . ALA A 1 82 ? 19.948 -5.250 -21.075 1.00 96.44 82 ALA A N 1
ATOM 692 C CA . ALA A 1 82 ? 20.847 -4.217 -21.567 1.00 96.44 82 ALA A CA 1
ATOM 693 C C . ALA A 1 82 ? 22.150 -4.818 -22.111 1.00 96.44 82 ALA A C 1
ATOM 695 O O . ALA A 1 82 ? 22.843 -5.563 -21.418 1.00 96.44 82 ALA A O 1
ATOM 696 N N . ALA A 1 83 ? 22.590 -4.385 -23.297 1.00 93.75 83 ALA A N 1
ATOM 697 C CA . ALA A 1 83 ? 23.870 -4.805 -23.888 1.00 93.75 83 ALA A CA 1
ATOM 698 C C . ALA A 1 83 ? 25.084 -4.577 -22.957 1.00 93.75 83 ALA A C 1
ATOM 700 O O . ALA A 1 83 ? 26.108 -5.255 -23.042 1.00 93.75 83 ALA A O 1
ATOM 701 N N . GLY A 1 84 ? 24.996 -3.597 -22.050 1.00 92.00 84 GLY A N 1
ATOM 702 C CA . GLY A 1 84 ? 26.025 -3.310 -21.045 1.00 92.00 84 GLY A CA 1
ATOM 703 C C . GLY A 1 84 ? 26.223 -4.401 -19.988 1.00 92.00 84 GLY A C 1
ATOM 704 O O . GLY A 1 84 ? 27.260 -4.387 -19.317 1.00 92.00 84 GLY A O 1
ATOM 705 N N . ASN A 1 85 ? 25.258 -5.312 -19.849 1.00 94.12 85 ASN A N 1
ATOM 706 C CA . ASN A 1 85 ? 25.242 -6.373 -18.847 1.00 94.12 85 ASN A CA 1
ATOM 707 C C . ASN A 1 85 ? 25.860 -7.685 -19.370 1.00 94.12 85 ASN A C 1
ATOM 709 O O . ASN A 1 85 ? 26.346 -8.475 -18.568 1.00 94.12 85 ASN A O 1
ATOM 713 N N . HIS A 1 86 ? 25.929 -7.872 -20.696 1.00 92.31 86 HIS A N 1
ATOM 714 C CA . HIS A 1 86 ? 26.218 -9.162 -21.342 1.00 92.31 86 HIS A CA 1
ATOM 715 C C . HIS A 1 86 ? 27.443 -9.119 -22.267 1.00 92.31 86 HIS A C 1
ATOM 717 O O . HIS A 1 86 ? 27.338 -9.350 -23.468 1.00 92.31 86 HIS A O 1
ATOM 723 N N . ARG A 1 87 ? 28.630 -8.805 -21.732 1.00 86.88 87 ARG A N 1
ATOM 724 C CA . ARG A 1 87 ? 29.864 -8.609 -22.532 1.00 86.88 87 ARG A CA 1
ATOM 725 C C . ARG A 1 87 ? 30.944 -9.657 -22.272 1.00 86.88 87 ARG A C 1
ATOM 727 O O . ARG A 1 87 ? 32.129 -9.326 -22.219 1.00 86.88 87 ARG A O 1
ATOM 734 N N . ARG A 1 88 ? 30.525 -10.904 -22.069 1.00 89.25 88 ARG A N 1
ATOM 735 C CA . ARG A 1 88 ? 31.440 -12.038 -21.878 1.00 89.25 88 ARG A CA 1
ATOM 736 C C . ARG A 1 88 ? 31.804 -12.726 -23.185 1.00 89.25 88 ARG A C 1
ATOM 738 O O . ARG A 1 88 ? 32.909 -13.232 -23.308 1.00 89.25 88 ARG A O 1
ATOM 745 N N . SER A 1 89 ? 30.888 -12.738 -24.144 1.00 91.50 89 SER A N 1
ATOM 746 C CA . SER A 1 89 ? 31.120 -13.251 -25.486 1.00 91.50 89 SER A CA 1
ATOM 747 C C . SER A 1 89 ? 30.479 -12.310 -26.503 1.00 91.50 89 SER A C 1
ATOM 749 O O . SER A 1 89 ? 29.589 -11.519 -26.174 1.00 91.50 89 SER A O 1
ATOM 751 N N . GLN A 1 90 ? 30.932 -12.370 -27.756 1.00 91.19 90 GLN A N 1
ATOM 752 C CA . GLN A 1 90 ? 30.282 -11.609 -28.825 1.00 91.19 90 GLN A CA 1
ATOM 753 C C . GLN A 1 90 ? 28.825 -12.064 -28.994 1.00 91.19 90 GLN A C 1
ATOM 755 O O . GLN A 1 90 ? 27.931 -11.241 -29.151 1.00 91.19 90 GLN A O 1
ATOM 760 N N . ASN A 1 91 ? 28.567 -13.368 -28.874 1.00 93.38 91 ASN A N 1
ATOM 761 C CA . ASN A 1 91 ? 27.222 -13.913 -29.002 1.00 93.38 91 ASN A CA 1
ATOM 762 C C . ASN A 1 91 ? 26.285 -13.424 -27.880 1.00 93.38 91 ASN A C 1
ATOM 764 O O . ASN A 1 91 ? 25.148 -13.057 -28.174 1.00 93.38 91 ASN A O 1
ATOM 768 N N . SER A 1 92 ? 26.758 -13.325 -26.629 1.00 93.38 92 SER A N 1
ATOM 769 C CA . SER A 1 92 ? 25.933 -12.836 -25.516 1.00 93.38 92 SER A CA 1
ATOM 770 C C . SER A 1 92 ? 25.464 -11.399 -25.727 1.00 93.38 92 SER A C 1
ATOM 772 O O . SER A 1 92 ? 24.323 -11.084 -25.399 1.00 93.38 92 SER A O 1
ATOM 774 N N . VAL A 1 93 ? 26.319 -10.535 -26.288 1.00 93.62 93 VAL A N 1
ATOM 775 C CA . VAL A 1 93 ? 25.935 -9.153 -26.594 1.00 93.62 93 VAL A CA 1
ATOM 776 C C . VAL A 1 93 ? 25.096 -9.069 -27.866 1.00 93.62 93 VAL A C 1
ATOM 778 O O . VAL A 1 93 ? 24.083 -8.384 -27.869 1.00 93.62 93 VAL A O 1
ATOM 781 N N . ASP A 1 94 ? 25.432 -9.810 -28.922 1.00 94.50 94 ASP A N 1
ATOM 782 C CA . ASP A 1 94 ? 24.674 -9.792 -30.179 1.00 94.50 94 ASP A CA 1
ATOM 783 C C . ASP A 1 94 ? 23.220 -10.247 -29.972 1.00 94.50 94 ASP A C 1
ATOM 785 O O . ASP A 1 94 ? 22.298 -9.724 -30.599 1.00 94.50 94 ASP A O 1
ATOM 789 N N . GLN A 1 95 ? 22.993 -11.196 -29.059 1.00 96.56 95 GLN A N 1
ATOM 790 C CA . GLN A 1 95 ? 21.655 -11.650 -28.681 1.00 96.56 95 GLN A CA 1
ATOM 791 C C . GLN A 1 95 ? 20.822 -10.563 -27.989 1.00 96.56 95 GLN A C 1
ATOM 793 O O . GLN A 1 95 ? 19.596 -10.643 -28.036 1.00 96.56 95 GLN A O 1
ATOM 798 N N . THR A 1 96 ? 21.424 -9.530 -27.384 1.00 97.06 96 THR A N 1
ATOM 799 C CA . THR A 1 96 ? 20.652 -8.415 -26.806 1.00 97.06 96 THR A CA 1
ATOM 800 C C . THR A 1 96 ? 20.098 -7.478 -27.873 1.00 97.06 96 THR A C 1
ATOM 802 O O . THR A 1 96 ? 19.157 -6.753 -27.581 1.00 97.06 96 THR A O 1
ATOM 805 N N . PHE A 1 97 ? 20.637 -7.498 -29.098 1.00 97.50 97 PHE A N 1
ATOM 806 C CA . PHE A 1 97 ? 20.190 -6.665 -30.225 1.00 97.50 97 PHE A CA 1
ATOM 807 C C . PHE A 1 97 ? 19.082 -7.315 -31.073 1.00 97.50 97 PHE A C 1
ATOM 809 O O . PHE A 1 97 ? 18.647 -6.747 -32.079 1.00 97.50 97 PHE A O 1
ATOM 816 N N . LEU A 1 98 ? 18.585 -8.488 -30.672 1.00 98.38 98 LEU A N 1
ATOM 817 C CA . LEU A 1 98 ? 17.377 -9.065 -31.258 1.00 98.38 98 LEU A CA 1
ATOM 818 C C . LEU A 1 98 ? 16.162 -8.198 -30.910 1.00 98.38 98 LEU A C 1
ATOM 820 O O . LEU A 1 98 ? 15.961 -7.828 -29.754 1.00 98.38 98 LEU A O 1
ATOM 824 N N . LEU A 1 99 ? 15.318 -7.901 -31.902 1.00 98.69 99 LEU A N 1
ATOM 825 C CA . LEU A 1 99 ? 14.135 -7.053 -31.710 1.00 98.69 99 LEU A CA 1
ATOM 826 C C . LEU A 1 99 ? 13.085 -7.673 -30.772 1.00 98.69 99 LEU A C 1
ATOM 828 O O . LEU A 1 99 ? 12.252 -6.950 -30.234 1.00 98.69 99 LEU A O 1
ATOM 832 N N . SER A 1 100 ? 13.165 -8.978 -30.492 1.00 98.50 100 SER A N 1
ATOM 833 C CA . SER A 1 100 ? 12.357 -9.624 -29.450 1.00 98.50 100 SER A CA 1
ATOM 834 C C . SER A 1 100 ? 12.670 -9.114 -28.034 1.00 98.50 100 SER A C 1
ATOM 836 O O . SER A 1 100 ? 11.786 -9.135 -27.182 1.00 98.50 100 SER A O 1
ATOM 838 N N . ASN A 1 101 ? 13.885 -8.601 -27.798 1.00 98.69 101 ASN A N 1
ATOM 839 C CA . ASN A 1 101 ? 14.328 -7.950 -26.555 1.00 98.69 101 ASN A CA 1
ATOM 840 C C . ASN A 1 101 ? 14.022 -6.435 -26.524 1.00 98.69 101 ASN A C 1
ATOM 842 O O . ASN A 1 101 ? 14.421 -5.742 -25.585 1.00 98.69 101 ASN A O 1
ATOM 846 N N . MET A 1 102 ? 13.365 -5.898 -27.558 1.00 98.75 102 MET A N 1
ATOM 847 C CA . MET A 1 102 ? 13.094 -4.467 -27.668 1.00 98.75 102 MET A CA 1
ATOM 848 C C . MET A 1 102 ? 11.663 -4.116 -27.288 1.00 98.75 102 MET A C 1
ATOM 850 O O . MET A 1 102 ? 10.714 -4.814 -27.642 1.00 98.75 102 MET A O 1
ATOM 854 N N . SER A 1 103 ? 11.517 -2.942 -26.683 1.00 98.50 103 SER A N 1
ATOM 855 C CA . SER A 1 103 ? 10.239 -2.245 -26.552 1.00 98.50 103 SER A CA 1
ATOM 856 C C . SER A 1 103 ? 10.391 -0.787 -26.997 1.00 98.50 103 SER A C 1
ATOM 858 O O . SER A 1 103 ? 11.464 -0.205 -26.821 1.00 98.50 103 SER A O 1
ATOM 860 N N . PRO A 1 104 ? 9.351 -0.162 -27.581 1.00 98.88 104 PRO A N 1
ATOM 861 C CA . PRO A 1 104 ? 9.380 1.262 -27.903 1.00 98.88 104 PRO A CA 1
ATOM 862 C C . PRO A 1 104 ? 9.558 2.113 -26.642 1.00 98.88 104 PRO A C 1
ATOM 864 O O . PRO A 1 104 ? 8.688 2.140 -25.769 1.00 98.88 104 PRO A O 1
ATOM 867 N N . GLN A 1 105 ? 10.681 2.820 -26.553 1.00 98.75 105 GLN A N 1
ATOM 868 C CA . GLN A 1 105 ? 11.003 3.697 -25.429 1.00 98.75 105 GLN A CA 1
ATOM 869 C C . GLN A 1 105 ? 11.197 5.137 -25.896 1.00 98.75 105 GLN A C 1
ATOM 871 O O . GLN A 1 105 ? 11.740 5.378 -26.976 1.00 98.75 105 GLN A O 1
ATOM 876 N N . VAL A 1 106 ? 10.765 6.110 -25.094 1.00 98.56 106 VAL A N 1
ATOM 877 C CA . VAL A 1 106 ? 11.107 7.517 -25.331 1.00 98.56 106 VAL A CA 1
ATOM 878 C C . VAL A 1 106 ? 12.632 7.654 -25.331 1.00 98.56 106 VAL A C 1
ATOM 880 O O . VAL A 1 106 ? 13.314 7.080 -24.488 1.00 98.56 106 VAL A O 1
ATOM 883 N N . GLY A 1 107 ? 13.182 8.356 -26.323 1.00 98.00 107 GLY A N 1
ATOM 884 C CA . GLY A 1 107 ? 14.630 8.442 -26.516 1.00 98.00 107 GLY A CA 1
ATOM 885 C C . GLY A 1 107 ? 15.314 9.338 -25.481 1.00 98.00 107 GLY A C 1
ATOM 886 O O . GLY A 1 107 ? 15.817 8.867 -24.460 1.00 98.00 107 GLY A O 1
ATOM 887 N N . LYS A 1 108 ? 15.357 10.645 -25.768 1.00 97.81 108 LYS A N 1
ATOM 888 C CA . LYS A 1 108 ? 15.927 11.661 -24.869 1.00 97.81 108 LYS A CA 1
ATOM 889 C C . LYS A 1 108 ? 15.040 11.835 -23.630 1.00 97.81 108 LYS A C 1
ATOM 891 O O . LYS A 1 108 ? 13.825 11.928 -23.762 1.00 97.81 108 LYS A O 1
ATOM 896 N N . GLY A 1 109 ? 15.654 11.899 -22.455 1.00 96.19 109 GLY A N 1
ATOM 897 C CA . GLY A 1 109 ? 15.010 11.983 -21.144 1.00 96.19 109 GLY A CA 1
ATOM 898 C C . GLY A 1 109 ? 14.550 10.641 -20.573 1.00 96.19 109 GLY A C 1
ATOM 899 O O . GLY A 1 109 ? 14.102 10.600 -19.433 1.00 96.19 109 GLY A O 1
ATOM 900 N N . PHE A 1 110 ? 14.663 9.540 -21.326 1.00 98.44 110 PHE A N 1
ATOM 901 C CA . PHE A 1 110 ? 14.271 8.211 -20.850 1.00 98.44 110 PHE A CA 1
ATOM 902 C C . PHE A 1 110 ? 15.290 7.133 -21.236 1.00 98.44 110 PHE A C 1
ATOM 904 O O . PHE A 1 110 ? 16.246 6.953 -20.486 1.00 98.44 110 PHE A O 1
ATOM 911 N N . ASN A 1 111 ? 15.162 6.460 -22.388 1.00 98.31 111 ASN A N 1
ATOM 912 C CA . ASN A 1 111 ? 16.044 5.354 -22.805 1.00 98.31 111 ASN A CA 1
ATOM 913 C C . ASN A 1 111 ? 17.532 5.734 -22.750 1.00 98.31 111 ASN A C 1
ATOM 915 O O . ASN A 1 111 ? 18.361 5.001 -22.215 1.00 98.31 111 ASN A O 1
ATOM 919 N N . ARG A 1 112 ? 17.876 6.907 -23.290 1.00 97.06 112 ARG A N 1
ATOM 920 C CA . ARG A 1 112 ? 19.273 7.364 -23.399 1.00 97.06 112 ARG A CA 1
ATOM 921 C C . ARG A 1 112 ? 19.820 7.924 -22.080 1.00 97.06 112 ARG A C 1
ATOM 923 O O . ARG A 1 112 ? 21.037 7.916 -21.881 1.00 97.06 112 ARG A O 1
ATOM 930 N N . ASP A 1 113 ? 18.918 8.313 -21.179 1.00 97.56 113 ASP A N 1
ATOM 931 C CA . ASP A 1 113 ? 19.200 9.088 -19.970 1.00 97.56 113 ASP A CA 1
ATOM 932 C C . ASP A 1 113 ? 18.697 8.339 -18.718 1.00 97.56 113 ASP A C 1
ATOM 934 O O . ASP A 1 113 ? 19.377 7.429 -18.243 1.00 97.56 113 ASP A O 1
ATOM 938 N N . LYS A 1 114 ? 17.498 8.644 -18.195 1.00 97.88 114 LYS A N 1
ATOM 939 C CA . LYS A 1 114 ? 17.023 8.119 -16.900 1.00 97.88 114 LYS A CA 1
ATOM 940 C C . LYS A 1 114 ? 16.948 6.587 -16.805 1.00 97.88 114 LYS A C 1
ATOM 942 O O . LYS A 1 114 ? 17.313 6.018 -15.776 1.00 97.88 114 LYS A O 1
ATOM 947 N N . TRP A 1 115 ? 16.515 5.903 -1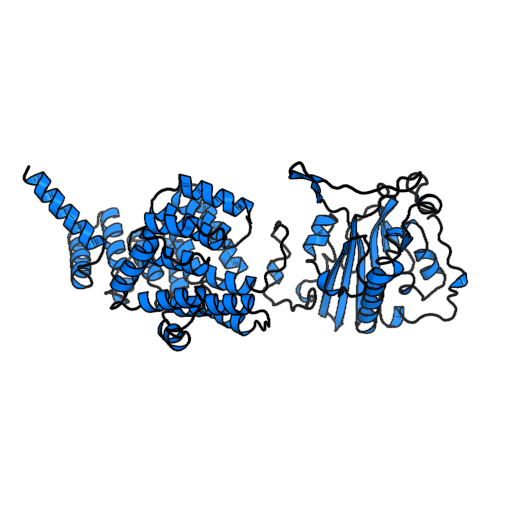7.865 1.00 98.31 115 TRP A N 1
ATOM 948 C CA . TRP A 1 115 ? 16.488 4.437 -17.910 1.00 98.31 115 TRP A CA 1
ATOM 949 C C . TRP A 1 115 ? 17.908 3.857 -17.883 1.00 98.31 115 TRP A C 1
ATOM 951 O O . TRP A 1 115 ? 18.208 2.955 -17.101 1.00 98.31 115 TRP A O 1
ATOM 961 N N . ASN A 1 116 ? 18.825 4.446 -18.653 1.00 97.94 116 ASN A N 1
ATOM 962 C CA . ASN A 1 116 ? 20.245 4.094 -18.638 1.00 97.94 116 ASN A CA 1
ATOM 963 C C . ASN A 1 116 ? 20.895 4.364 -17.265 1.00 97.94 116 ASN A C 1
ATOM 965 O O . ASN A 1 116 ? 21.770 3.609 -16.838 1.00 97.94 116 ASN A O 1
ATOM 969 N N . ASP A 1 117 ? 20.465 5.388 -16.525 1.00 98.06 117 ASP A N 1
ATOM 970 C CA . ASP A 1 117 ? 20.914 5.609 -15.146 1.00 98.06 117 ASP A CA 1
ATOM 971 C C . ASP A 1 117 ? 20.473 4.484 -14.207 1.00 98.06 117 ASP A C 1
ATOM 973 O O . ASP A 1 117 ? 21.296 3.986 -13.433 1.00 98.06 117 ASP A O 1
ATOM 977 N N . LEU A 1 118 ? 19.230 4.009 -14.330 1.00 98.31 118 LEU A N 1
ATOM 978 C CA . LEU A 1 118 ? 18.754 2.834 -13.597 1.00 98.31 118 LEU A CA 1
ATOM 979 C C . LEU A 1 118 ? 19.542 1.569 -13.975 1.00 98.31 118 LEU A C 1
ATOM 981 O O . LEU A 1 118 ? 19.919 0.779 -13.108 1.00 98.31 118 LEU A O 1
ATOM 985 N N . GLU A 1 119 ? 19.872 1.382 -15.252 1.00 98.25 119 GLU A N 1
ATOM 986 C CA . GLU A 1 119 ? 20.721 0.270 -15.687 1.00 98.25 119 GLU A CA 1
ATOM 987 C C . GLU A 1 119 ? 22.153 0.362 -15.131 1.00 98.25 119 GLU A C 1
ATOM 989 O O . GLU A 1 119 ? 22.728 -0.639 -14.692 1.00 98.25 119 GLU A O 1
ATOM 994 N N . LYS A 1 120 ? 22.760 1.559 -15.126 1.00 97.88 120 LYS A N 1
ATOM 995 C CA . LYS A 1 120 ? 24.079 1.794 -14.507 1.00 97.88 120 LYS A CA 1
ATOM 996 C C . LYS A 1 120 ? 24.023 1.516 -13.009 1.00 97.88 120 LYS A C 1
ATOM 998 O O . LYS A 1 120 ? 24.966 0.930 -12.472 1.00 97.88 120 LYS A O 1
ATOM 1003 N N . TYR A 1 121 ? 22.938 1.912 -12.354 1.00 98.19 121 TYR A N 1
ATOM 1004 C CA . TYR A 1 121 ? 22.706 1.645 -10.946 1.00 98.19 121 TYR A CA 1
ATOM 1005 C C . TYR A 1 121 ? 22.596 0.139 -10.665 1.00 98.19 121 TYR A C 1
ATOM 1007 O O . TYR A 1 121 ? 23.331 -0.368 -9.819 1.00 98.19 121 TYR A O 1
ATOM 1015 N N . ALA A 1 122 ? 21.814 -0.609 -11.447 1.00 98.06 122 ALA A N 1
ATOM 1016 C CA . ALA A 1 122 ? 21.712 -2.061 -11.305 1.00 98.06 122 ALA A CA 1
ATOM 1017 C C . ALA A 1 122 ? 23.072 -2.763 -11.474 1.00 98.06 122 ALA A C 1
ATOM 1019 O O . ALA A 1 122 ? 23.439 -3.634 -10.684 1.00 98.06 122 ALA A O 1
ATOM 1020 N N . ARG A 1 123 ? 23.894 -2.315 -12.436 1.00 97.69 123 ARG A N 1
ATOM 1021 C CA . ARG A 1 123 ? 25.286 -2.780 -12.577 1.00 97.69 123 ARG A CA 1
ATOM 1022 C C . ARG A 1 123 ? 26.155 -2.418 -11.369 1.00 97.69 123 ARG A C 1
ATOM 1024 O O . ARG A 1 123 ? 27.037 -3.190 -11.003 1.00 97.69 123 ARG A O 1
ATOM 1031 N N . LYS A 1 124 ? 25.950 -1.250 -10.753 1.00 97.50 124 LYS A N 1
ATOM 1032 C CA . LYS A 1 124 ? 26.670 -0.828 -9.540 1.00 97.50 124 LYS A CA 1
ATOM 1033 C C . LYS A 1 124 ? 26.314 -1.713 -8.344 1.00 97.50 124 LYS A C 1
ATOM 1035 O O . LYS A 1 124 ? 27.227 -2.072 -7.604 1.00 97.50 124 LYS A O 1
ATOM 1040 N N . VAL A 1 125 ? 25.042 -2.082 -8.186 1.00 97.44 125 VAL A N 1
ATOM 1041 C CA . VAL A 1 125 ? 24.588 -3.061 -7.183 1.00 97.44 125 VAL A CA 1
ATOM 1042 C C . VAL A 1 125 ? 25.251 -4.413 -7.448 1.00 97.44 125 VAL A C 1
ATOM 1044 O O . VAL A 1 125 ? 25.953 -4.929 -6.585 1.00 97.44 125 VAL A O 1
ATOM 1047 N N . ALA A 1 126 ? 25.176 -4.913 -8.683 1.00 97.38 126 ALA A N 1
ATOM 1048 C CA . ALA A 1 126 ? 25.747 -6.207 -9.058 1.00 97.38 126 ALA A CA 1
ATOM 1049 C C . ALA A 1 126 ? 27.270 -6.324 -8.876 1.00 97.38 126 ALA A C 1
ATOM 1051 O O . ALA A 1 126 ? 27.774 -7.409 -8.608 1.00 97.38 126 ALA A O 1
ATOM 1052 N N . LYS A 1 127 ? 28.020 -5.218 -8.961 1.00 96.81 127 LYS A N 1
ATOM 1053 C CA . LYS A 1 127 ? 29.460 -5.197 -8.638 1.00 96.81 127 LYS A CA 1
ATOM 1054 C C . LYS A 1 127 ? 29.761 -5.355 -7.144 1.00 96.81 127 LYS A C 1
ATOM 1056 O O . LYS A 1 127 ? 30.891 -5.690 -6.803 1.00 96.81 127 LYS A O 1
ATOM 1061 N N . LYS A 1 128 ? 28.798 -5.059 -6.268 1.00 96.56 128 LYS A N 1
ATOM 1062 C CA . LYS A 1 128 ? 28.943 -5.096 -4.803 1.00 96.56 128 LYS A CA 1
ATOM 1063 C C . LYS A 1 128 ? 28.292 -6.320 -4.155 1.00 96.56 128 LYS A C 1
ATOM 1065 O O . LYS A 1 128 ? 28.467 -6.524 -2.959 1.00 96.56 128 LYS A O 1
ATOM 1070 N N . SER A 1 129 ? 27.546 -7.107 -4.920 1.00 96.62 129 SER A N 1
ATOM 1071 C CA . SER A 1 129 ? 26.783 -8.261 -4.442 1.00 96.62 129 SER A CA 1
ATOM 1072 C C . SER A 1 129 ? 27.393 -9.570 -4.939 1.00 96.62 129 SER A C 1
ATOM 1074 O O . SER A 1 129 ? 28.078 -9.593 -5.958 1.00 96.62 129 SER A O 1
ATOM 1076 N N . LEU A 1 130 ? 27.132 -10.675 -4.236 1.00 97.38 130 LEU A N 1
ATOM 1077 C CA . LEU A 1 130 ? 27.568 -12.012 -4.654 1.00 97.38 130 LEU A CA 1
ATOM 1078 C C . LEU A 1 130 ? 26.836 -12.450 -5.925 1.00 97.38 130 LEU A C 1
ATOM 1080 O O . LEU A 1 130 ? 27.448 -12.903 -6.891 1.00 97.38 130 LEU A O 1
ATOM 1084 N N . ASN A 1 131 ? 25.516 -12.273 -5.919 1.00 98.12 131 ASN A N 1
ATOM 1085 C CA . ASN A 1 131 ? 24.623 -12.556 -7.031 1.00 98.12 131 ASN A CA 1
ATOM 1086 C C . ASN A 1 131 ? 23.608 -11.424 -7.159 1.00 98.12 131 ASN A C 1
ATOM 1088 O O . ASN A 1 131 ? 23.126 -10.900 -6.158 1.00 98.12 131 ASN A O 1
ATOM 1092 N N . THR A 1 132 ? 23.242 -11.058 -8.380 1.00 98.38 132 THR A N 1
ATOM 1093 C CA . THR A 1 132 ? 22.161 -10.103 -8.629 1.00 98.38 132 THR A CA 1
ATOM 1094 C C . THR A 1 132 ? 21.268 -10.619 -9.736 1.00 98.38 132 THR A C 1
ATOM 1096 O O . THR A 1 132 ? 21.727 -10.879 -10.844 1.00 98.38 132 THR A O 1
ATOM 1099 N N . TYR A 1 133 ? 19.990 -10.787 -9.430 1.00 98.50 133 TYR A N 1
ATOM 1100 C CA . TYR A 1 133 ? 18.966 -11.217 -10.370 1.00 98.50 133 TYR A CA 1
ATOM 1101 C C . TYR A 1 133 ? 18.130 -9.998 -10.726 1.00 98.50 133 TYR A C 1
ATOM 1103 O O . TYR A 1 133 ? 17.653 -9.301 -9.835 1.00 98.50 133 TYR A O 1
ATOM 1111 N N . ILE A 1 134 ? 17.992 -9.715 -12.015 1.00 98.56 134 ILE A N 1
ATOM 1112 C CA . ILE A 1 134 ? 17.277 -8.534 -12.493 1.00 98.56 134 ILE A CA 1
ATOM 1113 C C . ILE A 1 134 ? 16.130 -9.012 -13.364 1.00 98.56 134 ILE A C 1
ATOM 1115 O O . ILE A 1 134 ? 16.367 -9.715 -14.344 1.00 98.56 134 ILE A O 1
ATOM 1119 N N . LEU A 1 135 ? 14.903 -8.633 -13.014 1.00 98.69 135 LEU A N 1
ATOM 1120 C CA . LEU A 1 135 ? 13.733 -8.810 -13.865 1.00 98.69 135 LEU A CA 1
ATOM 1121 C C . LEU A 1 135 ? 13.318 -7.455 -14.435 1.00 98.69 135 LEU A C 1
ATOM 1123 O O . LEU A 1 135 ? 13.224 -6.481 -13.695 1.00 98.69 135 LEU A O 1
ATOM 1127 N N . THR A 1 136 ? 13.092 -7.380 -15.742 1.00 98.88 136 THR A N 1
ATOM 1128 C CA . THR A 1 136 ? 12.742 -6.141 -16.451 1.00 98.88 136 THR A CA 1
ATOM 1129 C C . THR A 1 136 ? 11.599 -6.398 -17.418 1.00 98.88 136 THR A C 1
ATOM 1131 O O . THR A 1 136 ? 11.624 -7.408 -18.116 1.00 98.88 136 THR A O 1
ATOM 1134 N N . GLY A 1 137 ? 10.625 -5.496 -17.509 1.00 98.62 137 GLY A N 1
ATOM 1135 C CA . GLY A 1 137 ? 9.519 -5.654 -18.453 1.00 98.62 137 GLY A CA 1
ATOM 1136 C C . GLY A 1 137 ? 8.657 -4.401 -18.620 1.00 98.62 137 GLY A C 1
ATOM 1137 O O . GLY A 1 137 ? 8.809 -3.434 -17.867 1.00 98.62 137 GLY A O 1
ATOM 1138 N N . PRO A 1 138 ? 7.784 -4.385 -19.637 1.00 98.69 138 PRO A N 1
ATOM 1139 C CA . PRO A 1 138 ? 6.813 -3.322 -19.861 1.00 98.69 138 PRO A CA 1
ATOM 1140 C C . PRO A 1 138 ? 5.588 -3.437 -18.942 1.00 98.69 138 PRO A C 1
ATOM 1142 O O . PRO A 1 138 ? 5.222 -4.522 -18.504 1.00 98.69 138 PRO A O 1
ATOM 1145 N N . LEU A 1 139 ? 4.907 -2.311 -18.721 1.00 98.62 139 LEU A N 1
ATOM 1146 C CA . LEU A 1 139 ? 3.590 -2.234 -18.084 1.00 98.62 139 LEU A CA 1
ATOM 1147 C C . LEU A 1 139 ? 2.624 -1.376 -18.914 1.00 98.62 139 LEU A C 1
ATOM 1149 O O . LEU A 1 139 ? 2.995 -0.355 -19.514 1.00 98.62 139 LEU A O 1
ATOM 1153 N N . TYR A 1 140 ? 1.348 -1.753 -18.877 1.00 98.00 140 TYR A N 1
ATOM 1154 C CA . TYR A 1 140 ? 0.242 -1.056 -19.536 1.00 98.00 140 TYR A CA 1
ATOM 1155 C C . TYR A 1 140 ? -0.782 -0.621 -18.481 1.00 98.00 140 TYR A C 1
ATOM 1157 O O . TYR A 1 140 ? -1.798 -1.278 -18.272 1.00 98.00 140 TYR A O 1
ATOM 1165 N N . LEU A 1 141 ? -0.471 0.466 -17.771 1.00 94.88 141 LEU A N 1
ATOM 1166 C CA . LEU A 1 141 ? -1.227 0.908 -16.601 1.00 94.88 141 LEU A CA 1
ATOM 1167 C C . LEU A 1 141 ? -2.495 1.685 -16.997 1.00 94.88 141 LEU A C 1
ATOM 1169 O O . LEU A 1 141 ? -2.457 2.470 -17.953 1.00 94.88 141 LEU A O 1
ATOM 1173 N N . PRO A 1 142 ? -3.614 1.501 -16.270 1.00 94.50 142 PRO A N 1
ATOM 1174 C CA . PRO A 1 142 ? -4.842 2.238 -16.526 1.00 94.50 142 PRO A CA 1
ATOM 1175 C C . PRO A 1 142 ? -4.703 3.710 -16.125 1.00 94.50 142 PRO A C 1
ATOM 1177 O O . PRO A 1 142 ? -4.047 4.044 -15.141 1.00 94.50 142 PRO A O 1
ATOM 1180 N N . ARG A 1 143 ? -5.380 4.599 -16.855 1.00 87.00 143 ARG A N 1
ATOM 1181 C CA . ARG A 1 143 ? -5.551 6.013 -16.492 1.00 87.00 143 ARG A CA 1
ATOM 1182 C C . ARG A 1 143 ? -7.039 6.354 -16.453 1.00 87.00 143 ARG A C 1
ATOM 1184 O O . ARG A 1 143 ? -7.815 5.816 -17.246 1.00 87.00 143 ARG A O 1
ATOM 1191 N N . LYS A 1 144 ? -7.434 7.227 -15.523 1.00 88.25 144 LYS A N 1
ATOM 1192 C CA . LYS A 1 144 ? -8.807 7.739 -15.437 1.00 88.25 144 LYS A CA 1
ATOM 1193 C C . LYS A 1 144 ? -9.058 8.694 -16.609 1.00 88.25 144 LYS A C 1
ATOM 1195 O O . LYS A 1 144 ? -8.230 9.568 -16.865 1.00 88.25 144 LYS A O 1
ATOM 1200 N N . ALA A 1 145 ? -10.144 8.487 -17.340 1.00 87.06 145 ALA A N 1
ATOM 1201 C CA . ALA A 1 145 ? -10.592 9.376 -18.406 1.00 87.06 145 ALA A CA 1
ATOM 1202 C C . ALA A 1 145 ? -11.608 10.402 -17.875 1.00 87.06 145 ALA A C 1
ATOM 1204 O O . ALA A 1 145 ? -12.014 10.354 -16.713 1.00 87.06 145 ALA A O 1
ATOM 1205 N N . GLU A 1 146 ? -11.995 11.351 -18.730 1.00 90.38 146 GLU A N 1
ATOM 1206 C CA . GLU A 1 146 ? -12.926 12.443 -18.394 1.00 90.38 146 GLU A CA 1
ATOM 1207 C C . GLU A 1 146 ? -14.318 11.943 -17.980 1.00 90.38 146 GLU A C 1
ATOM 1209 O O . GLU A 1 146 ? -14.995 12.591 -17.190 1.00 90.38 146 GLU A O 1
ATOM 1214 N N . ASP A 1 147 ? -14.717 10.760 -18.449 1.00 90.31 147 ASP A N 1
ATOM 1215 C CA . ASP A 1 147 ? -15.968 10.089 -18.077 1.00 90.31 147 ASP A CA 1
ATOM 1216 C C . ASP A 1 147 ? -15.935 9.455 -16.672 1.00 90.31 147 ASP A C 1
ATOM 1218 O O . ASP A 1 147 ? -16.910 8.847 -16.236 1.00 90.31 147 ASP A O 1
ATOM 1222 N N . GLY A 1 148 ? -14.807 9.562 -15.964 1.00 88.88 148 GLY A N 1
ATOM 1223 C CA . GLY A 1 148 ? -14.603 8.981 -14.644 1.00 88.88 148 GLY A CA 1
ATOM 1224 C C . GLY A 1 148 ? -14.182 7.509 -14.644 1.00 88.88 148 GLY A C 1
ATOM 1225 O O . GLY A 1 148 ? -13.796 7.007 -13.586 1.00 88.88 148 GLY A O 1
ATOM 1226 N N . ASN A 1 149 ? -14.177 6.828 -15.795 1.00 91.69 149 ASN A N 1
ATOM 1227 C CA . ASN A 1 149 ? -13.795 5.421 -15.910 1.00 91.69 149 ASN A CA 1
ATOM 1228 C C . ASN A 1 149 ? -12.281 5.252 -16.110 1.00 91.69 149 ASN A C 1
ATOM 1230 O O . ASN A 1 149 ? -11.569 6.164 -16.534 1.00 91.69 149 ASN A O 1
ATOM 1234 N N . LYS A 1 150 ? -11.765 4.057 -15.804 1.00 89.94 150 LYS A N 1
ATOM 1235 C CA . LYS A 1 150 ? -10.354 3.697 -16.009 1.00 89.94 150 LYS A CA 1
ATOM 1236 C C . LYS A 1 150 ? -10.184 2.965 -17.340 1.00 89.94 150 LYS A C 1
ATOM 1238 O O . LYS A 1 150 ? -10.826 1.945 -17.569 1.00 89.94 150 LYS A O 1
ATOM 1243 N N . TYR A 1 151 ? -9.255 3.433 -18.170 1.00 92.81 151 TYR A N 1
ATOM 1244 C CA . TYR A 1 151 ? -8.913 2.801 -19.445 1.00 92.81 151 TYR A CA 1
ATOM 1245 C C . TYR A 1 151 ? -7.419 2.528 -19.541 1.00 92.81 151 TYR A C 1
ATOM 1247 O O . TYR A 1 151 ? -6.590 3.354 -19.155 1.00 92.81 151 TYR A O 1
ATOM 1255 N N . VAL A 1 152 ? -7.069 1.392 -20.138 1.00 95.94 152 VAL A N 1
ATOM 1256 C CA . VAL A 1 152 ? -5.706 1.132 -20.604 1.00 95.94 152 VAL A CA 1
ATOM 1257 C C . VAL A 1 152 ? -5.617 1.602 -22.051 1.00 95.94 152 VAL A C 1
ATOM 1259 O O . VAL A 1 152 ? -6.247 1.028 -22.938 1.00 95.94 152 VAL A O 1
ATOM 1262 N N . ARG A 1 153 ? -4.839 2.660 -22.294 1.00 94.88 153 ARG A N 1
ATOM 1263 C CA . ARG A 1 153 ? -4.624 3.222 -23.632 1.00 94.88 153 ARG A CA 1
ATOM 1264 C C . ARG A 1 153 ? -3.136 3.372 -23.898 1.00 94.88 153 ARG A C 1
ATOM 1266 O O . ARG A 1 153 ? -2.426 4.006 -23.124 1.00 94.88 153 ARG A O 1
ATOM 1273 N N . TYR A 1 154 ? -2.687 2.832 -25.021 1.00 97.50 154 TYR A N 1
ATOM 1274 C CA . TYR A 1 154 ? -1.309 2.937 -25.480 1.00 97.50 154 TYR A CA 1
ATOM 1275 C C . TYR A 1 154 ? -1.257 3.056 -27.002 1.00 97.50 154 TYR A C 1
ATOM 1277 O O . TYR A 1 154 ? -2.172 2.635 -27.709 1.00 97.50 154 TYR A O 1
ATOM 1285 N N . LYS A 1 155 ? -0.177 3.657 -27.503 1.00 98.19 155 LYS A N 1
ATOM 1286 C CA . LYS A 1 155 ? 0.095 3.752 -28.939 1.00 98.19 155 LYS A CA 1
ATOM 1287 C C . LYS A 1 155 ? 0.613 2.404 -29.452 1.00 98.19 155 LYS A C 1
ATOM 1289 O O . LYS A 1 155 ? 1.278 1.679 -28.718 1.00 98.19 155 LYS A O 1
ATOM 1294 N N . VAL A 1 156 ? 0.353 2.100 -30.718 1.00 98.69 156 VAL A N 1
ATOM 1295 C CA . VAL A 1 156 ? 1.057 1.053 -31.472 1.00 98.69 156 VAL A CA 1
ATOM 1296 C C . VAL A 1 156 ? 1.838 1.701 -32.618 1.00 98.69 156 VAL A C 1
ATOM 1298 O O . VAL A 1 156 ? 1.432 2.754 -33.118 1.00 98.69 156 VAL A O 1
ATOM 1301 N N . ILE A 1 157 ? 2.980 1.129 -32.995 1.00 98.69 157 ILE A N 1
ATOM 1302 C CA . ILE A 1 157 ? 3.853 1.650 -34.056 1.00 98.69 157 ILE A CA 1
ATOM 1303 C C . ILE A 1 157 ? 4.107 0.611 -35.146 1.00 98.69 157 ILE A C 1
ATOM 1305 O O . ILE A 1 157 ? 4.098 -0.594 -34.891 1.00 98.69 157 ILE A O 1
ATOM 1309 N N . GLY A 1 158 ? 4.374 1.107 -36.355 1.00 98.25 158 GLY A N 1
ATOM 1310 C CA . GLY A 1 158 ? 4.725 0.273 -37.497 1.00 98.25 158 GLY A CA 1
ATOM 1311 C C . GLY A 1 158 ? 3.564 -0.520 -38.091 1.00 98.25 158 GLY A C 1
ATOM 1312 O O . GLY A 1 158 ? 2.430 -0.451 -37.620 1.00 98.25 158 GLY A O 1
ATOM 1313 N N . ALA A 1 159 ? 3.861 -1.285 -39.140 1.00 97.69 159 ALA A N 1
ATOM 1314 C CA . ALA A 1 159 ? 2.878 -2.149 -39.792 1.00 97.69 159 ALA A CA 1
ATOM 1315 C C . ALA A 1 159 ? 2.532 -3.367 -38.921 1.00 97.69 159 ALA A C 1
ATOM 1317 O O . ALA A 1 159 ? 1.425 -3.898 -39.004 1.00 97.69 159 ALA A O 1
ATOM 1318 N N . ASN A 1 160 ? 3.457 -3.775 -38.046 1.00 98.12 160 ASN A N 1
ATOM 1319 C CA . ASN A 1 160 ? 3.269 -4.911 -37.147 1.00 98.12 160 ASN A CA 1
ATOM 1320 C C . ASN A 1 160 ? 2.546 -4.549 -35.837 1.00 98.12 160 ASN A C 1
ATOM 1322 O O . ASN A 1 160 ? 2.355 -5.423 -34.990 1.00 98.12 160 ASN A O 1
ATOM 1326 N N . ASN A 1 161 ? 2.114 -3.290 -35.672 1.00 98.31 161 ASN A N 1
ATOM 1327 C CA . ASN A 1 161 ? 1.415 -2.785 -34.486 1.00 98.31 161 ASN A CA 1
ATOM 1328 C C . ASN A 1 161 ? 2.157 -3.094 -33.173 1.00 98.31 161 ASN A C 1
ATOM 1330 O O . ASN A 1 161 ? 1.567 -3.594 -32.213 1.00 98.31 161 ASN A O 1
ATOM 1334 N N . VAL A 1 162 ? 3.457 -2.793 -33.125 1.00 98.88 162 VAL A N 1
ATOM 1335 C CA . VAL A 1 162 ? 4.274 -2.973 -31.918 1.00 98.88 162 VAL A CA 1
ATOM 1336 C C . VAL A 1 162 ? 3.760 -2.029 -30.834 1.00 98.88 162 VAL A C 1
ATOM 1338 O O . VAL A 1 162 ? 3.684 -0.818 -31.049 1.00 98.88 162 VAL A O 1
ATOM 1341 N N . ALA A 1 163 ? 3.377 -2.565 -29.679 1.00 98.81 163 ALA A N 1
ATOM 1342 C CA . ALA A 1 163 ? 2.805 -1.762 -28.607 1.00 98.81 163 ALA A CA 1
ATOM 1343 C C . ALA A 1 163 ? 3.869 -0.880 -27.947 1.00 98.81 163 ALA A C 1
ATOM 1345 O O . ALA A 1 163 ? 4.997 -1.311 -27.727 1.00 98.81 163 ALA A O 1
ATOM 1346 N N . VAL A 1 164 ? 3.494 0.354 -27.612 1.00 98.88 164 VAL A N 1
ATOM 1347 C CA . VAL A 1 164 ? 4.308 1.300 -26.845 1.00 98.88 164 VAL A CA 1
ATOM 1348 C C . VAL A 1 164 ? 3.896 1.198 -25.374 1.00 98.88 164 VAL A C 1
ATOM 1350 O O . VAL A 1 164 ? 2.815 1.675 -25.026 1.00 98.88 164 VAL A O 1
ATOM 1353 N N . PRO A 1 165 ? 4.714 0.603 -24.491 1.00 98.75 165 PRO A N 1
ATOM 1354 C CA . PRO A 1 165 ? 4.384 0.491 -23.076 1.00 98.75 165 PRO A CA 1
ATOM 1355 C C . PRO A 1 165 ? 4.174 1.851 -22.425 1.00 98.75 165 PRO A C 1
ATOM 1357 O O . PRO A 1 165 ? 4.845 2.826 -22.768 1.00 98.75 165 PRO A O 1
ATOM 1360 N N . THR A 1 166 ? 3.269 1.905 -21.451 1.00 98.50 166 THR A N 1
ATOM 1361 C CA . THR A 1 166 ? 3.041 3.130 -20.667 1.00 98.50 166 THR A CA 1
ATOM 1362 C C . THR A 1 166 ? 4.161 3.364 -19.656 1.00 98.50 166 THR A C 1
ATOM 1364 O O . THR A 1 166 ? 4.522 4.507 -19.394 1.00 98.50 166 THR A O 1
ATOM 1367 N N . HIS A 1 167 ? 4.702 2.282 -19.094 1.00 98.75 167 HIS A N 1
ATOM 1368 C CA . HIS A 1 167 ? 5.747 2.282 -18.076 1.00 98.75 167 HIS A CA 1
ATOM 1369 C C . HIS A 1 167 ? 6.660 1.071 -18.288 1.00 98.75 167 HIS A C 1
ATOM 1371 O O . HIS A 1 167 ? 6.306 0.128 -19.001 1.00 98.75 167 HIS A O 1
ATOM 1377 N N . PHE A 1 168 ? 7.810 1.082 -17.627 1.00 98.88 168 PHE A N 1
ATOM 1378 C CA . PHE A 1 168 ? 8.700 -0.067 -17.507 1.00 98.88 168 PHE A CA 1
ATOM 1379 C C . PHE A 1 168 ? 9.021 -0.317 -16.046 1.00 98.88 168 PHE A C 1
ATOM 1381 O O . PHE A 1 168 ? 9.182 0.631 -15.276 1.00 98.88 168 PHE A O 1
ATOM 1388 N N . PHE A 1 169 ? 9.154 -1.587 -15.682 1.00 98.75 169 PHE A N 1
ATOM 1389 C CA . PHE A 1 169 ? 9.605 -1.978 -14.359 1.00 98.75 169 PHE A CA 1
ATOM 1390 C C . PHE A 1 169 ? 11.006 -2.585 -14.400 1.00 98.75 169 PHE A C 1
ATOM 1392 O O . PHE A 1 169 ? 11.414 -3.193 -15.395 1.00 98.75 169 PHE A O 1
ATOM 1399 N N . LYS A 1 170 ? 11.728 -2.466 -13.285 1.00 98.75 170 LYS A N 1
ATOM 1400 C CA . LYS A 1 170 ? 12.928 -3.257 -13.006 1.00 98.75 170 LYS A CA 1
ATOM 1401 C C . LYS A 1 170 ? 12.912 -3.697 -11.545 1.00 98.75 170 LYS A C 1
ATOM 1403 O O . LYS A 1 170 ? 12.853 -2.855 -10.655 1.00 98.75 170 LYS A O 1
ATOM 1408 N N . VAL A 1 171 ? 12.985 -5.003 -11.307 1.00 98.69 171 VAL A N 1
ATOM 1409 C CA . VAL A 1 171 ? 13.149 -5.587 -9.971 1.00 98.69 171 VAL A CA 1
ATOM 1410 C C . VAL A 1 171 ? 14.559 -6.151 -9.859 1.00 98.69 171 VAL A C 1
ATOM 1412 O O . VAL A 1 171 ? 14.949 -7.017 -10.640 1.00 98.69 171 VAL A O 1
ATOM 1415 N N . ILE A 1 172 ? 15.328 -5.648 -8.900 1.00 98.69 172 ILE A N 1
ATOM 1416 C CA . ILE A 1 172 ? 16.718 -6.018 -8.637 1.00 98.69 172 ILE A CA 1
ATOM 1417 C C . ILE A 1 172 ? 16.750 -6.792 -7.322 1.00 98.69 172 ILE A C 1
ATOM 1419 O O . ILE A 1 172 ? 16.459 -6.232 -6.274 1.00 98.69 172 ILE A O 1
ATOM 1423 N N . LEU A 1 173 ? 17.122 -8.068 -7.366 1.00 98.44 173 LEU A N 1
ATOM 1424 C CA . LEU A 1 173 ? 17.299 -8.925 -6.197 1.00 98.44 173 LEU A CA 1
ATOM 1425 C C . LEU A 1 173 ? 18.787 -9.233 -6.014 1.00 98.44 173 LEU A C 1
ATOM 1427 O O . LEU A 1 173 ? 19.378 -9.987 -6.789 1.00 98.44 173 LEU A O 1
ATOM 1431 N N . ALA A 1 174 ? 19.396 -8.650 -4.990 1.00 98.38 174 ALA A N 1
ATOM 1432 C CA . ALA A 1 174 ? 20.826 -8.686 -4.736 1.00 98.38 174 ALA A CA 1
ATOM 1433 C C . ALA A 1 174 ? 21.164 -9.518 -3.491 1.00 98.38 174 ALA A C 1
ATOM 1435 O O . ALA A 1 174 ? 20.753 -9.186 -2.386 1.00 98.38 174 ALA A O 1
ATOM 1436 N N . GLU A 1 175 ? 21.959 -10.573 -3.650 1.00 97.81 175 GLU A N 1
ATOM 1437 C CA . GLU A 1 175 ? 22.535 -11.342 -2.544 1.00 97.81 175 GLU A CA 1
ATOM 1438 C C . GLU A 1 175 ? 23.765 -10.604 -1.999 1.00 97.81 175 GLU A C 1
ATOM 1440 O O . GLU A 1 175 ? 24.840 -10.635 -2.605 1.00 97.81 175 GLU A O 1
ATOM 1445 N N . THR A 1 176 ? 23.616 -9.886 -0.886 1.00 95.31 176 THR A N 1
ATOM 1446 C CA . THR A 1 176 ? 24.692 -9.062 -0.301 1.00 95.31 176 THR A CA 1
ATOM 1447 C C . THR A 1 176 ? 25.678 -9.889 0.521 1.00 95.31 176 THR A C 1
ATOM 1449 O O . THR A 1 176 ? 26.856 -9.555 0.608 1.00 95.31 176 THR A O 1
ATOM 1452 N N . SER A 1 177 ? 25.211 -10.992 1.097 1.00 94.31 177 SER A N 1
ATOM 1453 C CA . SER A 1 177 ? 26.011 -12.035 1.748 1.00 94.31 177 SER A CA 1
ATOM 1454 C C . SER A 1 177 ? 25.265 -13.370 1.627 1.00 94.31 177 SER A C 1
ATOM 1456 O O . SER A 1 177 ? 24.080 -13.346 1.291 1.00 94.31 177 SER A O 1
ATOM 1458 N N . PRO A 1 178 ? 25.912 -14.530 1.847 1.00 93.94 178 PRO A N 1
ATOM 1459 C CA . PRO A 1 178 ? 25.286 -15.826 1.585 1.00 93.94 178 PRO A CA 1
ATOM 1460 C C . PRO A 1 178 ? 23.945 -15.971 2.317 1.00 93.94 178 PRO A C 1
ATOM 1462 O O . PRO A 1 178 ? 23.894 -15.896 3.543 1.00 93.94 178 PRO A O 1
ATOM 1465 N N . GLY A 1 179 ? 22.856 -16.144 1.561 1.00 90.62 179 GLY A N 1
ATOM 1466 C CA . GLY A 1 179 ? 21.503 -16.265 2.119 1.00 90.62 179 GLY A CA 1
ATOM 1467 C C . GLY A 1 179 ? 20.861 -14.959 2.612 1.00 90.62 179 GLY A C 1
ATOM 1468 O O . GLY A 1 179 ? 19.781 -15.015 3.193 1.00 90.62 179 GLY A O 1
ATOM 1469 N N . ASN A 1 180 ? 21.477 -13.797 2.377 1.00 94.81 180 ASN A N 1
ATOM 1470 C CA . ASN A 1 180 ? 20.920 -12.480 2.693 1.00 94.81 180 ASN A CA 1
ATOM 1471 C C . ASN A 1 180 ? 20.701 -11.676 1.410 1.00 94.81 180 ASN A C 1
ATOM 1473 O O . ASN A 1 180 ? 21.652 -11.309 0.718 1.00 94.81 180 ASN A O 1
ATOM 1477 N N . PHE A 1 181 ? 19.441 -11.367 1.130 1.00 96.88 181 PHE A N 1
ATOM 1478 C CA . PHE A 1 181 ? 19.004 -10.681 -0.073 1.00 96.88 181 PHE A CA 1
ATOM 1479 C C . PHE A 1 181 ? 18.438 -9.302 0.239 1.00 96.88 181 PHE A C 1
ATOM 1481 O O . PHE A 1 181 ? 17.742 -9.101 1.232 1.00 96.88 181 PHE A O 1
ATOM 1488 N N . GLU A 1 182 ? 18.695 -8.356 -0.648 1.00 96.75 182 GLU A N 1
ATOM 1489 C CA . GLU A 1 182 ? 18.056 -7.047 -0.685 1.00 96.75 182 GLU A CA 1
ATOM 1490 C C . GLU A 1 182 ? 17.350 -6.906 -2.035 1.00 96.75 182 GLU A C 1
ATOM 1492 O O . GLU A 1 182 ? 17.905 -7.284 -3.067 1.00 96.75 182 GLU A O 1
ATOM 1497 N N . MET A 1 183 ? 16.112 -6.421 -2.024 1.00 97.69 183 MET A N 1
ATOM 1498 C CA . MET A 1 183 ? 15.304 -6.228 -3.223 1.00 97.69 183 MET A CA 1
ATOM 1499 C C . MET A 1 183 ? 15.029 -4.748 -3.451 1.00 97.69 183 MET A C 1
ATOM 1501 O O . MET A 1 183 ? 14.765 -4.005 -2.510 1.00 97.69 183 MET A O 1
ATOM 1505 N N . GLU A 1 184 ? 15.058 -4.323 -4.704 1.00 97.88 184 GLU A N 1
ATOM 1506 C CA . GLU A 1 184 ? 14.693 -2.973 -5.107 1.00 97.88 184 GLU A CA 1
ATOM 1507 C C . GLU A 1 184 ? 13.802 -3.019 -6.347 1.00 97.88 184 GLU A C 1
ATOM 1509 O O . GLU A 1 184 ? 14.141 -3.655 -7.346 1.00 97.88 184 GLU A O 1
ATOM 1514 N N . CYS A 1 185 ? 12.653 -2.359 -6.269 1.00 98.19 185 CYS A N 1
ATOM 1515 C CA . CYS A 1 185 ? 11.568 -2.425 -7.237 1.00 98.19 185 CYS A CA 1
ATOM 1516 C C . CYS A 1 185 ? 11.304 -1.027 -7.793 1.00 98.19 185 CYS A C 1
ATOM 1518 O O . CYS A 1 185 ? 10.914 -0.127 -7.050 1.00 98.19 185 CYS A O 1
ATOM 1520 N N . PHE A 1 186 ? 11.493 -0.852 -9.097 1.00 98.50 186 PHE A N 1
ATOM 1521 C CA . PHE A 1 186 ? 11.327 0.428 -9.779 1.00 98.50 186 PHE A CA 1
ATOM 1522 C C . PHE A 1 186 ? 10.228 0.341 -10.833 1.00 98.50 186 PHE A C 1
ATOM 1524 O O . PHE A 1 186 ? 10.199 -0.634 -11.585 1.00 98.50 186 PHE A O 1
ATOM 1531 N N . VAL A 1 187 ? 9.399 1.381 -10.946 1.00 98.50 187 VAL A N 1
ATOM 1532 C CA . VAL A 1 187 ? 8.494 1.606 -12.086 1.00 98.50 187 VAL A CA 1
ATOM 1533 C C . VAL A 1 187 ? 8.687 3.027 -12.592 1.00 98.50 187 VAL A C 1
ATOM 1535 O O . VAL A 1 187 ? 8.517 3.985 -11.844 1.00 98.50 187 VAL A O 1
ATOM 1538 N N . LEU A 1 188 ? 9.060 3.168 -13.864 1.00 98.31 188 LEU A N 1
ATOM 1539 C CA . LEU A 1 188 ? 9.275 4.468 -14.495 1.00 98.31 188 LEU A CA 1
ATOM 1540 C C . LEU A 1 188 ? 8.289 4.662 -15.657 1.00 98.31 188 LEU A C 1
ATOM 1542 O O . LEU A 1 188 ? 8.103 3.730 -16.450 1.00 98.31 188 LEU A O 1
ATOM 1546 N N . PRO A 1 189 ? 7.678 5.852 -15.798 1.00 98.12 189 PRO A N 1
ATOM 1547 C CA . PRO A 1 189 ? 6.834 6.164 -16.944 1.00 98.12 189 PRO A CA 1
ATOM 1548 C C . PRO A 1 189 ? 7.669 6.265 -18.222 1.00 98.12 189 PRO A C 1
ATOM 1550 O O . PRO A 1 189 ? 8.785 6.779 -18.212 1.00 98.12 189 PRO A O 1
ATOM 1553 N N . ASN A 1 190 ? 7.128 5.767 -19.335 1.00 98.50 190 ASN A N 1
ATOM 1554 C CA . ASN A 1 190 ? 7.760 5.840 -20.654 1.00 98.50 190 ASN A CA 1
ATOM 1555 C C . ASN A 1 190 ? 7.568 7.237 -21.269 1.00 98.50 190 ASN A C 1
ATOM 1557 O O . ASN A 1 190 ? 6.878 7.413 -22.274 1.00 98.50 190 ASN A O 1
ATOM 1561 N N . GLU A 1 191 ? 8.142 8.239 -20.616 1.00 97.44 191 GLU A N 1
ATOM 1562 C CA . GLU A 1 191 ? 8.053 9.655 -20.963 1.00 97.44 191 GLU A CA 1
ATOM 1563 C C . GLU A 1 191 ? 9.361 10.376 -20.622 1.00 97.44 191 GLU A C 1
ATOM 1565 O O . GLU A 1 191 ? 10.276 9.789 -20.053 1.00 97.44 191 GLU A O 1
ATOM 1570 N N . VAL A 1 192 ? 9.483 11.647 -21.005 1.00 97.25 192 VAL A N 1
ATOM 1571 C CA . VAL A 1 192 ? 10.678 12.446 -20.701 1.00 97.25 192 VAL A CA 1
ATOM 1572 C C . VAL A 1 192 ? 10.746 12.689 -19.193 1.00 97.25 192 VAL A C 1
ATOM 1574 O O . VAL A 1 192 ? 9.884 13.370 -18.644 1.00 97.25 192 VAL A O 1
ATOM 1577 N N . ILE A 1 193 ? 11.791 12.185 -18.536 1.00 96.00 193 ILE A N 1
ATOM 1578 C CA . ILE A 1 193 ? 12.026 12.389 -17.105 1.00 96.00 193 ILE A CA 1
ATOM 1579 C C . ILE A 1 193 ? 13.177 13.391 -16.923 1.00 96.00 193 ILE A C 1
ATOM 1581 O O . ILE A 1 193 ? 14.221 13.227 -17.558 1.00 96.00 193 ILE A O 1
ATOM 1585 N N . PRO A 1 194 ? 13.039 14.415 -16.057 1.00 91.75 194 PRO A N 1
ATOM 1586 C CA . PRO A 1 194 ? 14.128 15.341 -15.761 1.00 91.75 194 PRO A CA 1
ATOM 1587 C C . PRO A 1 194 ? 15.374 14.630 -15.219 1.00 91.75 194 PRO A C 1
ATOM 1589 O O . PRO A 1 194 ? 15.283 13.766 -14.344 1.00 91.75 194 PRO A O 1
ATOM 1592 N N . ASP A 1 195 ? 16.558 15.049 -15.666 1.00 89.81 195 ASP A N 1
ATOM 1593 C CA . ASP A 1 195 ? 17.825 14.461 -15.210 1.00 89.81 195 ASP A CA 1
ATOM 1594 C C . ASP A 1 195 ? 18.024 14.602 -13.693 1.00 89.81 195 ASP A C 1
ATOM 1596 O O . ASP A 1 195 ? 18.591 13.708 -13.064 1.00 89.81 195 ASP A O 1
ATOM 1600 N N . THR A 1 196 ? 17.476 15.661 -13.089 1.00 91.25 196 THR A N 1
ATOM 1601 C CA . THR A 1 196 ? 17.507 15.926 -11.642 1.00 91.25 196 THR A CA 1
ATOM 1602 C C . THR A 1 196 ? 16.663 14.961 -10.807 1.00 91.25 196 THR A C 1
ATOM 1604 O O . THR A 1 196 ? 16.859 14.895 -9.597 1.00 91.25 196 THR A O 1
ATOM 1607 N N . ALA A 1 197 ? 15.741 14.206 -11.412 1.00 87.62 197 ALA A N 1
ATOM 1608 C CA . ALA A 1 197 ? 14.905 13.252 -10.691 1.00 87.62 197 ALA A CA 1
ATOM 1609 C C . ALA A 1 197 ? 15.748 12.091 -10.132 1.00 87.62 197 ALA A C 1
ATOM 1611 O O . ALA A 1 197 ? 16.416 11.370 -10.883 1.00 87.62 197 ALA A O 1
ATOM 1612 N N . GLU A 1 198 ? 15.710 11.883 -8.818 1.00 92.06 198 GLU A N 1
ATOM 1613 C CA . GLU A 1 198 ? 16.417 10.777 -8.168 1.00 92.06 198 GLU A CA 1
ATOM 1614 C C . GLU A 1 198 ? 15.732 9.435 -8.447 1.00 92.06 198 GLU A C 1
ATOM 1616 O O . GLU A 1 198 ? 14.510 9.348 -8.451 1.00 92.06 198 GLU A O 1
ATOM 1621 N N . LEU A 1 199 ? 16.500 8.349 -8.610 1.00 89.94 199 LEU A N 1
ATOM 1622 C CA . LEU A 1 199 ? 15.919 7.021 -8.866 1.00 89.94 199 LEU A CA 1
ATOM 1623 C C . LEU A 1 199 ? 14.991 6.539 -7.738 1.00 89.94 199 LEU A C 1
ATOM 1625 O O . LEU A 1 199 ? 14.043 5.804 -7.999 1.00 89.94 199 LEU A O 1
ATOM 1629 N N . ALA A 1 200 ? 15.247 6.970 -6.499 1.00 89.44 200 ALA A N 1
ATOM 1630 C CA . ALA A 1 200 ? 14.485 6.560 -5.323 1.00 89.44 200 ALA A CA 1
ATOM 1631 C C . ALA A 1 200 ? 13.013 7.006 -5.357 1.00 89.44 200 ALA A C 1
ATOM 1633 O O . ALA A 1 200 ? 12.183 6.374 -4.709 1.00 89.44 200 ALA A O 1
ATOM 1634 N N . ILE A 1 201 ? 12.666 8.050 -6.123 1.00 89.75 201 ILE A N 1
ATOM 1635 C CA . ILE A 1 201 ? 11.264 8.484 -6.262 1.00 89.75 201 ILE A CA 1
ATOM 1636 C C . ILE A 1 201 ? 10.428 7.479 -7.064 1.00 89.75 201 ILE A C 1
ATOM 1638 O O . ILE A 1 201 ? 9.207 7.497 -6.980 1.00 89.75 201 ILE A O 1
ATOM 1642 N N . PHE A 1 202 ? 11.084 6.607 -7.837 1.00 93.44 202 PHE A N 1
ATOM 1643 C CA . PHE A 1 202 ? 10.442 5.577 -8.653 1.00 93.44 202 PHE A CA 1
ATOM 1644 C C . PHE A 1 202 ? 10.339 4.230 -7.933 1.00 93.44 202 PHE A C 1
ATOM 1646 O O . PHE A 1 202 ? 9.986 3.230 -8.563 1.00 93.44 202 PHE A O 1
ATOM 1653 N N . TYR A 1 203 ? 10.669 4.180 -6.636 1.00 94.62 203 TYR A N 1
ATOM 1654 C CA . TYR A 1 203 ? 10.430 2.988 -5.838 1.00 94.62 203 TYR A CA 1
ATOM 1655 C C . TYR A 1 203 ? 8.939 2.695 -5.745 1.00 94.62 203 TYR A C 1
ATOM 1657 O O . TYR A 1 203 ? 8.144 3.558 -5.378 1.00 94.62 203 TYR A O 1
ATOM 1665 N N . VAL A 1 204 ? 8.585 1.440 -5.999 1.00 83.00 204 VAL A N 1
ATOM 1666 C CA . VAL A 1 204 ? 7.230 0.928 -5.800 1.00 83.00 204 VAL A CA 1
ATOM 1667 C C . VAL A 1 204 ? 7.258 -0.370 -4.996 1.00 83.00 204 VAL A C 1
ATOM 1669 O O . VAL A 1 204 ? 8.286 -1.053 -4.963 1.00 83.00 204 VAL A O 1
ATOM 1672 N N . PRO A 1 205 ? 6.156 -0.744 -4.336 1.00 89.00 205 PRO A N 1
ATOM 1673 C CA . PRO A 1 205 ? 5.988 -2.088 -3.797 1.00 89.00 205 PRO A CA 1
ATOM 1674 C C . PRO A 1 205 ? 6.112 -3.171 -4.886 1.00 89.00 205 PRO A C 1
ATOM 1676 O O . PRO A 1 205 ? 5.752 -2.940 -6.043 1.00 89.00 205 PRO A O 1
ATOM 1679 N N . LEU A 1 206 ? 6.629 -4.356 -4.533 1.00 93.25 206 LEU A N 1
ATOM 1680 C CA . LEU A 1 206 ? 6.753 -5.477 -5.479 1.00 93.25 206 LEU A CA 1
ATOM 1681 C C . LEU A 1 206 ? 5.382 -5.908 -6.016 1.00 93.25 206 LEU A C 1
ATOM 1683 O O . LEU A 1 206 ? 5.228 -6.125 -7.215 1.00 93.25 206 LEU A O 1
ATOM 1687 N N . ASP A 1 207 ? 4.391 -5.985 -5.135 1.00 87.94 207 ASP A N 1
ATOM 1688 C CA . ASP A 1 207 ? 3.044 -6.454 -5.444 1.00 87.94 207 ASP A CA 1
ATOM 1689 C C . ASP A 1 207 ? 2.317 -5.527 -6.429 1.00 87.94 207 ASP A C 1
ATOM 1691 O O . ASP A 1 207 ? 1.537 -5.998 -7.253 1.00 87.94 207 ASP A O 1
ATOM 1695 N N . MET A 1 208 ? 2.622 -4.223 -6.432 1.00 92.88 208 MET A N 1
ATOM 1696 C CA . MET A 1 208 ? 2.131 -3.301 -7.462 1.00 92.88 208 MET A CA 1
ATOM 1697 C C . MET A 1 208 ? 2.581 -3.742 -8.862 1.00 92.88 208 MET A C 1
ATOM 1699 O O . MET A 1 208 ? 1.770 -3.761 -9.796 1.00 92.88 208 MET A O 1
ATOM 1703 N N . ILE A 1 209 ? 3.851 -4.142 -9.003 1.00 96.19 209 ILE A N 1
ATOM 1704 C CA . ILE A 1 209 ? 4.398 -4.654 -10.265 1.00 96.19 209 ILE A CA 1
ATOM 1705 C C . ILE A 1 209 ? 3.725 -5.981 -10.609 1.00 96.19 209 ILE A C 1
ATOM 1707 O O . ILE A 1 209 ? 3.254 -6.133 -11.730 1.00 96.19 209 ILE A O 1
ATOM 1711 N N . GLU A 1 210 ? 3.631 -6.913 -9.660 1.00 95.19 210 GLU A N 1
ATOM 1712 C CA . GLU A 1 210 ? 3.047 -8.241 -9.890 1.00 95.19 210 GLU A CA 1
ATOM 1713 C C . GLU A 1 210 ? 1.580 -8.166 -10.336 1.00 95.19 210 GLU A C 1
ATOM 1715 O O . GLU A 1 210 ? 1.195 -8.787 -11.329 1.00 95.19 210 GLU A O 1
ATOM 1720 N N . ARG A 1 211 ? 0.770 -7.336 -9.665 1.00 90.56 211 ARG A N 1
ATOM 1721 C CA . ARG A 1 211 ? -0.638 -7.089 -10.019 1.00 90.56 211 ARG A CA 1
ATOM 1722 C C . ARG A 1 211 ? -0.780 -6.455 -11.394 1.00 90.56 211 ARG A C 1
ATOM 1724 O O . ARG A 1 211 ? -1.642 -6.855 -12.170 1.00 90.56 211 ARG A O 1
ATOM 1731 N N . SER A 1 212 ? 0.060 -5.465 -11.689 1.00 92.62 212 SER A N 1
ATOM 1732 C CA . SER A 1 212 ? 0.002 -4.727 -12.953 1.00 92.62 212 SER A CA 1
ATOM 1733 C C . SER A 1 212 ? 0.522 -5.543 -14.135 1.00 92.62 212 SER A C 1
ATOM 1735 O O . SER A 1 212 ? 0.041 -5.377 -15.255 1.00 92.62 212 SER A O 1
ATOM 1737 N N . ALA A 1 213 ? 1.515 -6.402 -13.901 1.00 94.19 213 ALA A N 1
ATOM 1738 C CA . ALA A 1 213 ? 2.137 -7.236 -14.921 1.00 94.19 213 ALA A CA 1
ATOM 1739 C C . ALA A 1 213 ? 1.408 -8.575 -15.123 1.00 94.19 213 ALA A C 1
ATOM 1741 O O . ALA A 1 213 ? 1.543 -9.193 -16.178 1.00 94.19 213 ALA A O 1
ATOM 1742 N N . GLY A 1 214 ? 0.621 -9.017 -14.136 1.00 94.38 214 GLY A N 1
ATOM 1743 C CA . GLY A 1 214 ? -0.139 -10.265 -14.191 1.00 94.38 214 GLY A CA 1
ATOM 1744 C C . GLY A 1 214 ? 0.701 -11.516 -13.920 1.00 94.38 214 GLY A C 1
ATOM 1745 O O . GLY A 1 214 ? 0.374 -12.587 -14.428 1.00 94.38 214 GLY A O 1
ATOM 1746 N N . PHE A 1 215 ? 1.789 -11.396 -13.154 1.00 95.56 215 PHE A N 1
ATOM 1747 C CA . PHE A 1 215 ? 2.655 -12.517 -12.780 1.00 95.56 215 PHE A CA 1
ATOM 1748 C C . PHE A 1 215 ? 3.398 -12.279 -11.462 1.00 95.56 215 PHE A C 1
ATOM 1750 O O . PHE A 1 215 ? 3.617 -11.138 -11.071 1.00 95.56 215 PHE A O 1
ATOM 1757 N N . LEU A 1 216 ? 3.837 -13.362 -10.813 1.00 94.94 216 LEU A N 1
ATOM 1758 C CA . LEU A 1 216 ? 4.638 -13.309 -9.585 1.00 94.94 216 LEU A CA 1
ATOM 1759 C C . LEU A 1 216 ? 6.137 -13.212 -9.888 1.00 94.94 216 LEU A C 1
ATOM 1761 O O . LEU A 1 216 ? 6.627 -13.754 -10.878 1.00 94.94 216 LEU A O 1
ATOM 1765 N N . ILE A 1 217 ? 6.893 -12.543 -9.027 1.00 95.94 217 ILE A N 1
ATOM 1766 C CA . ILE A 1 217 ? 8.315 -12.262 -9.204 1.00 95.94 217 ILE A CA 1
ATOM 1767 C C . ILE A 1 217 ? 9.081 -12.825 -8.005 1.00 95.94 217 ILE A C 1
ATOM 1769 O O . ILE A 1 217 ? 8.869 -12.439 -6.863 1.00 95.94 217 ILE A O 1
ATOM 1773 N N . PHE A 1 218 ? 10.039 -13.714 -8.280 1.00 95.56 218 PHE A N 1
ATOM 1774 C CA . PHE A 1 218 ? 10.871 -14.361 -7.258 1.00 95.56 218 PHE A CA 1
ATOM 1775 C C . PHE A 1 218 ? 10.082 -15.166 -6.203 1.00 95.56 218 PHE A C 1
ATOM 1777 O O . PHE A 1 218 ? 10.515 -15.278 -5.057 1.00 95.56 218 PHE A O 1
ATOM 1784 N N . ASP A 1 219 ? 8.963 -15.777 -6.602 1.00 91.69 219 ASP A N 1
ATOM 1785 C CA . ASP A 1 219 ? 8.046 -16.562 -5.758 1.00 91.69 219 ASP A CA 1
ATOM 1786 C C . ASP A 1 219 ? 8.724 -17.710 -4.985 1.00 91.69 219 ASP A C 1
ATOM 1788 O O . ASP A 1 219 ? 8.288 -18.080 -3.895 1.00 91.69 219 ASP A O 1
ATOM 1792 N N . LYS A 1 220 ? 9.827 -18.256 -5.514 1.00 93.19 220 LYS A N 1
ATOM 1793 C CA . LYS A 1 220 ? 10.611 -19.313 -4.852 1.00 93.19 220 LYS A CA 1
ATOM 1794 C C . LYS A 1 220 ? 11.725 -18.795 -3.941 1.00 93.19 220 LYS A C 1
ATOM 1796 O O . LYS A 1 220 ? 12.502 -19.606 -3.434 1.00 93.19 220 LYS A O 1
ATOM 1801 N N . LEU A 1 221 ? 11.876 -17.482 -3.758 1.00 92.56 221 LEU A N 1
ATOM 1802 C CA . LEU A 1 221 ? 12.828 -16.936 -2.791 1.00 92.56 221 LEU A CA 1
ATOM 1803 C C . LEU A 1 221 ? 12.326 -17.240 -1.370 1.00 92.56 221 LEU A C 1
ATOM 1805 O O . LEU A 1 221 ? 11.236 -16.797 -1.005 1.00 92.56 221 LEU A O 1
ATOM 1809 N N . PRO A 1 222 ? 13.100 -17.953 -0.529 1.00 87.81 222 PRO A N 1
ATOM 1810 C CA . PRO A 1 222 ? 12.716 -18.144 0.858 1.00 87.81 222 PRO A CA 1
ATOM 1811 C C . PRO A 1 222 ? 12.604 -16.781 1.527 1.00 87.81 222 PRO A C 1
ATOM 1813 O O . PRO A 1 222 ? 13.586 -16.038 1.600 1.00 87.81 222 PRO A O 1
ATOM 1816 N N . LYS A 1 223 ? 11.409 -16.452 2.027 1.00 76.69 223 LYS A N 1
ATOM 1817 C CA . LYS A 1 223 ? 11.133 -15.129 2.593 1.00 76.69 223 LYS A CA 1
ATOM 1818 C C . LYS A 1 223 ? 12.213 -14.733 3.622 1.00 76.69 223 LYS A C 1
ATOM 1820 O O . LYS A 1 223 ? 12.610 -13.577 3.657 1.00 76.69 223 LYS A O 1
ATOM 1825 N N . ASN A 1 224 ? 12.749 -15.698 4.401 1.00 81.44 224 ASN A N 1
ATOM 1826 C CA . ASN A 1 224 ? 13.655 -15.489 5.556 1.00 81.44 224 ASN A CA 1
ATOM 1827 C C . ASN A 1 224 ? 15.025 -14.970 5.143 1.00 81.44 224 ASN A C 1
ATOM 1829 O O . ASN A 1 224 ? 15.761 -14.413 5.963 1.00 81.44 224 ASN A O 1
ATOM 1833 N N . GLN A 1 225 ? 15.333 -15.122 3.863 1.00 90.00 225 GLN A N 1
ATOM 1834 C CA . GLN A 1 225 ? 16.554 -14.663 3.244 1.00 90.00 225 GLN A CA 1
ATOM 1835 C C . GLN A 1 225 ? 16.441 -13.210 2.776 1.00 90.00 225 GLN A C 1
ATOM 1837 O O . GLN A 1 225 ? 17.464 -12.542 2.666 1.00 90.00 225 GLN A O 1
ATOM 1842 N N . LEU A 1 226 ? 15.235 -12.673 2.566 1.00 90.81 226 LEU A N 1
ATOM 1843 C CA . LEU A 1 226 ? 15.046 -11.277 2.189 1.00 90.81 226 LEU A CA 1
ATOM 1844 C C . LEU A 1 226 ? 15.148 -10.370 3.427 1.00 90.81 226 LEU A C 1
ATOM 1846 O O . LEU A 1 226 ? 14.435 -10.545 4.412 1.00 90.81 226 LEU A O 1
ATOM 1850 N N . LYS A 1 227 ? 16.080 -9.414 3.398 1.00 89.69 227 LYS A N 1
ATOM 1851 C CA . LYS A 1 227 ? 16.437 -8.536 4.526 1.00 89.69 227 LYS A CA 1
ATOM 1852 C C . LYS A 1 227 ? 16.034 -7.087 4.319 1.00 89.69 227 LYS A C 1
ATOM 1854 O O . LYS A 1 227 ? 15.787 -6.391 5.304 1.00 89.69 227 LYS A O 1
ATOM 1859 N N . LYS A 1 228 ? 15.987 -6.618 3.072 1.00 89.69 228 LYS A N 1
ATOM 1860 C CA . LYS A 1 228 ? 15.536 -5.265 2.735 1.00 89.69 228 LYS A CA 1
ATOM 1861 C C . LYS A 1 228 ? 14.689 -5.250 1.470 1.00 89.69 228 LYS A C 1
ATOM 1863 O O . LYS A 1 228 ? 14.982 -6.010 0.551 1.00 89.69 228 LYS A O 1
ATOM 1868 N N . VAL A 1 229 ? 13.714 -4.343 1.418 1.00 91.38 229 VAL A N 1
ATOM 1869 C CA . VAL A 1 229 ? 13.030 -3.931 0.182 1.00 91.38 229 VAL A CA 1
ATOM 1870 C C . VAL A 1 229 ? 13.113 -2.411 0.050 1.00 91.38 229 VAL A C 1
ATOM 1872 O O . VAL A 1 229 ? 12.816 -1.702 1.010 1.00 91.38 229 VAL A O 1
ATOM 1875 N N . ASN A 1 230 ? 13.531 -1.902 -1.112 1.00 90.69 230 ASN A N 1
ATOM 1876 C CA . ASN A 1 230 ? 13.632 -0.467 -1.421 1.00 90.69 230 ASN A CA 1
ATOM 1877 C C . ASN A 1 230 ? 14.402 0.324 -0.344 1.00 90.69 230 ASN A C 1
ATOM 1879 O O . ASN A 1 230 ? 13.967 1.375 0.127 1.00 90.69 230 ASN A O 1
ATOM 1883 N N . GLY A 1 231 ? 15.523 -0.234 0.123 1.00 82.00 231 GLY A N 1
ATOM 1884 C CA . GLY A 1 231 ? 16.362 0.356 1.173 1.00 82.00 231 GLY A CA 1
ATOM 1885 C C . GLY A 1 231 ? 15.824 0.235 2.608 1.00 82.00 231 GLY A C 1
ATOM 1886 O O . GLY A 1 231 ? 16.559 0.537 3.550 1.00 82.00 231 GLY A O 1
ATOM 1887 N N . LYS A 1 232 ? 14.595 -0.257 2.814 1.00 78.31 232 LYS A N 1
ATOM 1888 C CA . LYS A 1 232 ? 13.984 -0.445 4.140 1.00 78.31 232 LYS A CA 1
ATOM 1889 C C . LYS A 1 232 ? 14.224 -1.862 4.659 1.00 78.31 232 LYS A C 1
ATOM 1891 O O . LYS A 1 232 ? 14.077 -2.824 3.910 1.00 78.31 232 LYS A O 1
ATOM 1896 N N . LYS A 1 233 ? 14.593 -2.010 5.939 1.00 76.56 233 LYS A N 1
ATOM 1897 C CA . LYS A 1 233 ? 14.753 -3.330 6.578 1.00 76.56 233 LYS A CA 1
ATOM 1898 C C . LYS A 1 233 ? 13.403 -4.025 6.723 1.00 76.56 233 LYS A C 1
ATOM 1900 O O . LYS A 1 233 ? 12.439 -3.421 7.175 1.00 76.56 233 LYS A O 1
ATOM 1905 N N . ILE A 1 234 ? 13.384 -5.309 6.403 1.00 65.25 234 ILE A N 1
ATOM 1906 C CA . ILE A 1 234 ? 12.255 -6.202 6.641 1.00 65.25 234 ILE A CA 1
ATOM 1907 C C . ILE A 1 234 ? 12.374 -6.652 8.097 1.00 65.25 234 ILE A C 1
ATOM 1909 O O . ILE A 1 234 ? 13.288 -7.403 8.442 1.00 65.25 234 ILE A O 1
ATOM 1913 N N . SER A 1 235 ? 11.515 -6.135 8.978 1.00 43.56 235 SER A N 1
ATOM 1914 C CA . SER A 1 235 ? 11.411 -6.674 10.338 1.00 43.56 235 SER A CA 1
ATOM 1915 C C . SER A 1 235 ? 10.833 -8.092 10.257 1.00 43.56 235 SER A C 1
ATOM 1917 O O . SER A 1 235 ? 10.073 -8.402 9.337 1.00 43.56 235 SER A O 1
ATOM 1919 N N . SER A 1 236 ? 11.164 -8.970 11.209 1.00 35.72 236 SER A N 1
ATOM 1920 C CA . SER A 1 236 ? 10.645 -10.352 11.258 1.00 35.72 236 SER A CA 1
ATOM 1921 C C . SER A 1 236 ? 9.107 -10.450 11.248 1.00 35.72 236 SER A C 1
ATOM 1923 O O . SER A 1 236 ? 8.572 -11.532 11.041 1.00 35.72 236 SER A O 1
ATOM 1925 N N . PHE A 1 237 ? 8.401 -9.329 11.412 1.00 33.84 237 PHE A N 1
ATOM 1926 C CA . PHE A 1 237 ? 6.946 -9.202 11.350 1.00 33.84 237 PHE A CA 1
ATOM 1927 C C . PHE A 1 237 ? 6.384 -9.108 9.913 1.00 33.84 237 PHE A C 1
ATOM 1929 O O . PHE A 1 237 ? 5.221 -9.401 9.665 1.00 33.84 237 PHE A O 1
ATOM 1936 N N . CYS A 1 238 ? 7.216 -8.762 8.926 1.00 31.84 238 CYS A N 1
ATOM 1937 C CA . CYS A 1 238 ? 6.806 -8.516 7.535 1.00 31.84 238 CYS A CA 1
ATOM 1938 C C . CYS A 1 238 ? 6.614 -9.812 6.704 1.00 31.84 238 CYS A C 1
ATOM 1940 O O . CYS A 1 238 ? 6.209 -9.790 5.544 1.00 31.84 238 CYS A O 1
ATOM 1942 N N . PHE A 1 239 ? 6.863 -10.977 7.305 1.00 31.61 239 PHE A N 1
ATOM 1943 C CA . PHE A 1 239 ? 6.762 -12.290 6.657 1.00 31.61 239 PHE A CA 1
ATOM 1944 C C . PHE A 1 239 ? 5.346 -12.700 6.261 1.00 31.61 239 PHE A C 1
ATOM 1946 O O . PHE A 1 239 ? 5.156 -13.416 5.266 1.00 31.61 239 PHE A O 1
ATOM 1953 N N . PHE A 1 240 ? 4.371 -12.237 7.039 1.00 29.83 240 PHE A N 1
ATOM 1954 C CA . PHE A 1 240 ? 2.970 -12.613 6.901 1.00 29.83 240 PHE A CA 1
ATOM 1955 C C . PHE A 1 240 ? 2.230 -11.778 5.843 1.00 29.83 240 PHE A C 1
ATOM 1957 O O . PHE A 1 240 ? 1.328 -12.283 5.181 1.00 29.83 240 PHE A O 1
ATOM 1964 N N . TYR A 1 241 ? 2.682 -10.545 5.591 1.00 31.59 241 TYR A N 1
ATOM 1965 C CA . TYR A 1 241 ? 2.002 -9.592 4.704 1.00 31.59 241 TYR A CA 1
ATOM 1966 C C . TYR A 1 241 ? 2.027 -9.970 3.215 1.00 31.59 241 TYR A C 1
ATOM 1968 O O . TYR A 1 241 ? 1.103 -9.643 2.479 1.00 31.59 241 TYR A O 1
ATOM 1976 N N . LEU A 1 242 ? 3.041 -10.713 2.759 1.00 33.38 242 LEU A N 1
ATOM 1977 C CA . LEU A 1 242 ? 3.212 -11.030 1.333 1.00 33.38 242 LEU A CA 1
ATOM 1978 C C . LEU A 1 242 ? 2.353 -12.199 0.815 1.00 33.38 242 LEU A C 1
ATOM 1980 O O . LEU A 1 242 ? 2.530 -12.588 -0.332 1.00 33.38 242 LEU A O 1
ATOM 1984 N N . SER A 1 243 ? 1.482 -12.821 1.623 1.00 33.91 243 SER A N 1
ATOM 1985 C CA . SER A 1 243 ? 0.688 -13.971 1.144 1.00 33.91 243 SER A CA 1
ATOM 1986 C C . SER A 1 243 ? -0.828 -13.845 1.192 1.00 33.91 243 SER A C 1
ATOM 1988 O O . SER A 1 243 ? -1.450 -14.799 0.737 1.00 33.91 243 SER A O 1
ATOM 1990 N N . GLN A 1 244 ? -1.446 -12.758 1.683 1.00 30.03 244 GLN A N 1
ATOM 1991 C CA . GLN A 1 244 ? -2.923 -12.732 1.726 1.00 30.03 244 GLN A CA 1
ATOM 1992 C C . GLN A 1 244 ? -3.670 -11.491 1.214 1.00 30.03 244 GLN A C 1
ATOM 1994 O O . GLN A 1 244 ? -4.743 -11.698 0.663 1.00 30.03 244 GLN A O 1
ATOM 1999 N N . ASN A 1 245 ? -3.160 -10.254 1.221 1.00 29.48 245 ASN A N 1
ATOM 2000 C CA . ASN A 1 245 ? -4.051 -9.105 0.943 1.00 29.48 245 ASN A CA 1
ATOM 2001 C C . ASN A 1 245 ? -3.744 -8.362 -0.364 1.00 29.48 245 ASN A C 1
ATOM 2003 O O . ASN A 1 245 ? -3.162 -7.290 -0.426 1.00 29.48 245 ASN A O 1
ATOM 2007 N N . ALA A 1 246 ? -4.095 -9.023 -1.461 1.00 32.88 246 ALA A N 1
ATOM 2008 C CA . ALA A 1 246 ? -5.272 -8.735 -2.284 1.00 32.88 246 ALA A CA 1
ATOM 2009 C C . ALA A 1 246 ? -5.692 -7.301 -2.709 1.00 32.88 246 ALA A C 1
ATOM 2011 O O . ALA A 1 246 ? -6.208 -7.219 -3.808 1.00 32.88 246 ALA A O 1
ATOM 2012 N N . GLN A 1 247 ? -5.477 -6.194 -2.000 1.00 31.89 247 GLN A N 1
ATOM 2013 C CA . GLN A 1 247 ? -5.995 -4.870 -2.417 1.00 31.89 247 GLN A CA 1
ATOM 2014 C C . GLN A 1 247 ? -5.374 -3.793 -1.526 1.00 31.89 247 GLN A C 1
ATOM 2016 O O . GLN A 1 247 ? -5.338 -4.043 -0.334 1.00 31.89 247 GLN A O 1
ATOM 2021 N N . ILE A 1 248 ? -4.810 -2.719 -2.110 1.00 34.06 248 ILE A N 1
ATOM 2022 C CA . ILE A 1 248 ? -4.872 -1.314 -1.641 1.00 34.06 248 ILE A CA 1
ATOM 2023 C C . ILE A 1 248 ? -4.581 -0.412 -2.855 1.00 34.06 248 ILE A C 1
ATOM 2025 O O . ILE A 1 248 ? -3.630 -0.622 -3.617 1.00 34.06 248 ILE A O 1
ATOM 2029 N N . SER A 1 249 ? -5.448 0.573 -3.057 1.00 27.92 249 SER A N 1
ATOM 2030 C CA . SER A 1 249 ? -5.394 1.633 -4.062 1.00 27.92 249 SER A CA 1
ATOM 2031 C C . SER A 1 249 ? -4.344 2.717 -3.769 1.00 27.92 249 SER A C 1
ATOM 2033 O O . SER A 1 249 ? -4.217 3.182 -2.648 1.00 27.92 249 SER A O 1
ATOM 2035 N N . ASP A 1 250 ? -3.629 3.126 -4.822 1.00 35.41 250 ASP A N 1
ATOM 2036 C CA . ASP A 1 250 ? -3.084 4.469 -5.112 1.00 35.41 250 ASP A CA 1
ATOM 2037 C C . ASP A 1 250 ? -3.005 5.486 -3.951 1.00 35.41 250 ASP A C 1
ATOM 2039 O O . ASP A 1 250 ? -4.000 6.155 -3.732 1.00 35.41 250 ASP A O 1
ATOM 2043 N N . MET A 1 251 ? -1.846 5.682 -3.288 1.00 34.97 251 MET A N 1
ATOM 2044 C CA . MET A 1 251 ? -1.504 6.932 -2.569 1.00 34.97 251 MET A CA 1
ATOM 2045 C C . MET A 1 251 ? 0.010 7.084 -2.311 1.00 34.97 251 MET A C 1
ATOM 2047 O O . MET A 1 251 ? 0.741 6.124 -2.061 1.00 34.97 251 MET A O 1
ATOM 2051 N N . SER A 1 252 ? 0.478 8.334 -2.329 1.00 39.16 252 SER A N 1
ATOM 2052 C CA . SER A 1 252 ? 1.768 8.786 -1.792 1.00 39.16 252 SER A CA 1
ATOM 2053 C C . SER A 1 252 ? 2.058 8.182 -0.411 1.00 39.16 252 SER A C 1
ATOM 2055 O O . SER A 1 252 ? 1.223 8.284 0.482 1.00 39.16 252 SER A O 1
ATOM 2057 N N . VAL A 1 253 ? 3.241 7.592 -0.219 1.00 54.41 253 VAL A N 1
ATOM 2058 C CA . VAL A 1 253 ? 3.628 6.893 1.022 1.00 54.41 253 VAL A CA 1
ATOM 2059 C C . VAL A 1 253 ? 3.540 7.826 2.242 1.00 54.41 253 VAL A C 1
ATOM 2061 O O . VAL A 1 253 ? 4.433 8.650 2.449 1.00 54.41 253 VAL A O 1
ATOM 2064 N N . ASP A 1 254 ? 2.498 7.669 3.066 1.00 71.62 254 ASP A N 1
ATOM 2065 C CA . ASP A 1 254 ? 2.362 8.350 4.360 1.00 71.62 254 ASP A CA 1
ATOM 2066 C C . ASP A 1 254 ? 3.451 7.846 5.321 1.00 71.62 254 ASP A C 1
ATOM 2068 O O . ASP A 1 254 ? 3.448 6.696 5.762 1.00 71.62 254 ASP A O 1
ATOM 2072 N N . ARG A 1 255 ? 4.421 8.706 5.647 1.00 74.94 255 ARG A N 1
ATOM 2073 C CA . ARG A 1 255 ? 5.532 8.368 6.553 1.00 74.94 255 ARG A CA 1
ATOM 2074 C C . ARG A 1 255 ? 5.095 8.195 8.005 1.00 74.94 255 ARG A C 1
ATOM 2076 O O . ARG A 1 255 ? 5.838 7.603 8.782 1.00 74.94 255 ARG A O 1
ATOM 2083 N N . LEU A 1 256 ? 3.918 8.706 8.364 1.00 82.81 256 LEU A N 1
ATOM 2084 C CA . LEU A 1 256 ? 3.327 8.589 9.694 1.00 82.81 256 LEU A CA 1
ATOM 2085 C C . LEU A 1 256 ? 2.366 7.402 9.802 1.00 82.81 256 LEU A C 1
ATOM 2087 O O . LEU A 1 256 ? 1.753 7.240 10.855 1.00 82.81 256 LEU A O 1
ATOM 2091 N N . PHE A 1 257 ? 2.248 6.568 8.762 1.00 84.81 257 PHE A N 1
ATOM 2092 C CA . PHE A 1 257 ? 1.336 5.425 8.743 1.00 84.81 257 PHE A CA 1
ATOM 2093 C C . PHE A 1 257 ? 1.469 4.552 10.000 1.00 84.81 257 PHE A C 1
ATOM 2095 O O . PHE A 1 257 ? 0.486 4.347 10.704 1.00 84.81 257 PHE A O 1
ATOM 2102 N N . ASP A 1 258 ? 2.688 4.124 10.347 1.00 84.38 258 ASP A N 1
ATOM 2103 C CA . ASP A 1 258 ? 2.922 3.250 11.507 1.00 84.38 258 ASP A CA 1
ATOM 2104 C C . ASP A 1 258 ? 2.582 3.933 12.844 1.00 84.38 258 ASP A C 1
ATOM 2106 O O . ASP A 1 258 ? 2.068 3.288 13.761 1.00 84.38 258 ASP A O 1
ATOM 2110 N N . VAL A 1 259 ? 2.825 5.247 12.947 1.00 88.75 259 VAL A N 1
ATOM 2111 C CA . VAL A 1 259 ? 2.503 6.057 14.135 1.00 88.75 259 VAL A CA 1
ATOM 2112 C C . VAL A 1 259 ? 0.986 6.133 14.313 1.00 88.75 259 VAL A C 1
ATOM 2114 O O . VAL A 1 259 ? 0.463 5.747 15.358 1.00 88.75 259 VAL A O 1
ATOM 2117 N N . LYS A 1 260 ? 0.270 6.555 13.264 1.00 90.31 260 LYS A N 1
ATOM 2118 C CA . LYS A 1 260 ? -1.196 6.670 13.254 1.00 90.31 260 LYS A CA 1
ATOM 2119 C C . LYS A 1 260 ? -1.859 5.325 13.530 1.00 90.31 260 LYS A C 1
ATOM 2121 O O . LYS A 1 260 ? -2.752 5.224 14.365 1.00 90.31 260 LYS A O 1
ATOM 2126 N N . ASN A 1 261 ? -1.384 4.278 12.865 1.00 89.81 261 ASN A N 1
ATOM 2127 C CA . ASN A 1 261 ? -1.953 2.948 12.980 1.00 89.81 261 ASN A CA 1
ATOM 2128 C C . ASN A 1 261 ? -1.769 2.359 14.387 1.00 89.81 261 ASN A C 1
ATOM 2130 O O . ASN A 1 261 ? -2.707 1.808 14.957 1.00 89.81 261 ASN A O 1
ATOM 2134 N N . SER A 1 262 ? -0.589 2.545 14.989 1.00 89.81 262 SER A N 1
ATOM 2135 C CA . SER A 1 262 ? -0.345 2.132 16.377 1.00 89.81 262 SER A CA 1
ATOM 2136 C C . SER A 1 262 ? -1.272 2.857 17.355 1.00 89.81 262 SER A C 1
ATOM 2138 O O . SER A 1 262 ? -1.762 2.240 18.297 1.00 89.81 262 SER A O 1
ATOM 2140 N N . PHE A 1 263 ? -1.543 4.146 17.127 1.00 93.88 263 PHE A N 1
ATOM 2141 C CA . PHE A 1 263 ? -2.471 4.916 17.954 1.00 93.88 263 PHE A CA 1
ATOM 2142 C C . PHE A 1 263 ? -3.912 4.395 17.854 1.00 93.88 263 PHE A C 1
ATOM 2144 O O . PHE A 1 263 ? -4.521 4.112 18.884 1.00 93.88 263 PHE A O 1
ATOM 2151 N N . PHE A 1 264 ? -4.446 4.218 16.640 1.00 93.00 264 PHE A N 1
ATOM 2152 C CA . PHE A 1 264 ? -5.838 3.785 16.446 1.00 93.00 264 PHE A CA 1
ATOM 2153 C C . PHE A 1 264 ? -6.121 2.372 16.959 1.00 93.00 264 PHE A C 1
ATOM 2155 O O . PHE A 1 264 ? -7.244 2.071 17.345 1.00 93.00 264 PHE A O 1
ATOM 2162 N N . LEU A 1 265 ? -5.104 1.512 16.986 1.00 91.38 265 LEU A N 1
ATOM 2163 C CA . LEU A 1 265 ? -5.218 0.139 17.472 1.00 91.38 265 LEU A CA 1
ATOM 2164 C C . LEU A 1 265 ? -4.962 0.004 18.980 1.00 91.38 265 LEU A C 1
ATOM 2166 O O . LEU A 1 265 ? -4.962 -1.114 19.492 1.00 91.38 265 LEU A O 1
ATOM 2170 N N . GLY A 1 266 ? -4.716 1.103 19.697 1.00 88.75 266 GLY A N 1
ATOM 2171 C CA . GLY A 1 266 ? -4.494 1.086 21.147 1.00 88.75 266 GLY A CA 1
ATOM 2172 C C . GLY A 1 266 ? -3.072 0.732 21.582 1.00 88.75 266 GLY A C 1
ATOM 2173 O O . GLY A 1 266 ? -2.803 0.548 22.769 1.00 88.75 266 GLY A O 1
ATOM 2174 N N . HIS A 1 267 ? -2.122 0.655 20.649 1.00 90.06 267 HIS A N 1
ATOM 2175 C CA . HIS A 1 267 ? -0.707 0.404 20.934 1.00 90.06 267 HIS A CA 1
ATOM 2176 C C . HIS A 1 267 ? 0.025 1.709 21.279 1.00 90.06 267 HIS A C 1
ATOM 2178 O O . HIS A 1 267 ? 1.019 2.080 20.652 1.00 90.06 267 HIS A O 1
ATOM 2184 N N . TYR A 1 268 ? -0.453 2.427 22.299 1.00 91.00 268 TYR A N 1
ATOM 2185 C CA . TYR A 1 268 ? 0.009 3.784 22.634 1.00 91.00 268 TYR A CA 1
ATOM 2186 C C . TYR A 1 268 ? 1.510 3.874 22.923 1.00 91.00 268 TYR A C 1
ATOM 2188 O O . TYR A 1 268 ? 2.182 4.803 22.475 1.00 91.00 268 TYR A O 1
ATOM 2196 N N . GLN A 1 269 ? 2.074 2.880 23.616 1.00 89.19 269 GLN A N 1
ATOM 2197 C CA . GLN A 1 269 ? 3.513 2.862 23.891 1.00 89.19 269 GLN A CA 1
ATOM 2198 C C . GLN A 1 269 ? 4.332 2.684 22.606 1.00 89.19 269 GLN A C 1
ATOM 2200 O O . GLN A 1 269 ? 5.378 3.311 22.446 1.00 89.19 269 GLN A O 1
ATOM 2205 N N . GLN A 1 270 ? 3.852 1.852 21.681 1.00 88.38 270 GLN A N 1
ATOM 2206 C CA . GLN A 1 270 ? 4.496 1.646 20.388 1.00 88.38 270 GL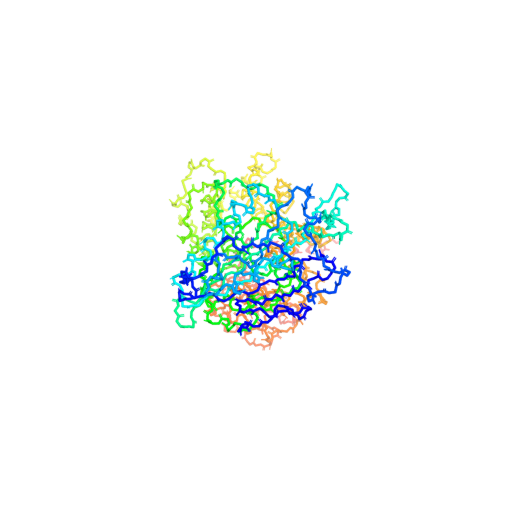N A CA 1
ATOM 2207 C C . GLN A 1 270 ? 4.376 2.891 19.510 1.00 88.38 270 GLN A C 1
ATOM 2209 O O . GLN A 1 270 ? 5.367 3.277 18.899 1.00 88.38 270 GLN A O 1
ATOM 2214 N N . CYS A 1 271 ? 3.226 3.572 19.524 1.00 90.88 271 CYS A N 1
ATOM 2215 C CA . CYS A 1 271 ? 3.043 4.855 18.846 1.00 90.88 271 CYS A CA 1
ATOM 2216 C C . CYS A 1 271 ? 4.111 5.875 19.272 1.00 90.88 271 CYS A C 1
ATOM 2218 O O . CYS A 1 271 ? 4.766 6.468 18.417 1.00 90.88 271 CYS A O 1
ATOM 2220 N N . ILE A 1 272 ? 4.354 6.026 20.580 1.00 91.00 272 ILE A N 1
ATOM 2221 C CA . ILE A 1 272 ? 5.388 6.934 21.109 1.00 91.00 272 ILE A CA 1
ATOM 2222 C C . ILE A 1 272 ? 6.787 6.514 20.630 1.00 91.00 272 ILE A C 1
ATOM 2224 O O . ILE A 1 272 ? 7.576 7.355 20.198 1.00 91.00 272 ILE A O 1
ATOM 2228 N N . LEU A 1 273 ? 7.105 5.216 20.669 1.00 90.69 273 LEU A N 1
ATOM 2229 C CA . LEU A 1 273 ? 8.409 4.709 20.232 1.00 90.69 273 LEU A CA 1
ATOM 2230 C C . LEU A 1 273 ? 8.638 4.899 18.725 1.00 90.69 273 LEU A C 1
ATOM 2232 O O . LEU A 1 273 ? 9.739 5.268 18.323 1.00 90.69 273 LEU A O 1
ATOM 2236 N N . GLU A 1 274 ? 7.628 4.658 17.888 1.00 87.38 274 GLU A N 1
ATOM 2237 C CA . GLU A 1 274 ? 7.719 4.879 16.439 1.00 87.38 274 GLU A CA 1
ATOM 2238 C C . GLU A 1 274 ? 7.803 6.370 16.101 1.00 87.38 274 GLU A C 1
ATOM 2240 O O . GLU A 1 274 ? 8.620 6.770 15.269 1.00 87.38 274 GLU A O 1
ATOM 2245 N N . ALA A 1 275 ? 7.055 7.216 16.814 1.00 87.44 275 ALA A N 1
ATOM 2246 C CA . ALA A 1 275 ? 7.161 8.663 16.688 1.00 87.44 275 ALA A CA 1
ATOM 2247 C C . ALA A 1 275 ? 8.580 9.156 17.022 1.00 87.44 275 ALA A C 1
ATOM 2249 O O . ALA A 1 275 ? 9.154 9.945 16.275 1.00 87.44 275 ALA A O 1
ATOM 2250 N N . GLN A 1 276 ? 9.208 8.651 18.088 1.00 87.38 276 GLN A N 1
ATOM 2251 C CA . GLN A 1 276 ? 10.582 9.023 18.454 1.00 87.38 276 GLN A CA 1
ATOM 2252 C C . GLN A 1 276 ? 11.633 8.590 17.418 1.00 87.38 276 GLN A C 1
ATOM 2254 O O . GLN A 1 276 ? 12.655 9.261 17.265 1.00 87.38 276 GLN A O 1
ATOM 2259 N N . LYS A 1 277 ? 11.399 7.491 16.689 1.00 84.44 277 LYS A N 1
ATOM 2260 C CA . LYS A 1 277 ? 12.299 7.014 15.621 1.00 84.44 277 LYS A CA 1
ATOM 2261 C C . LYS A 1 277 ? 12.202 7.852 14.345 1.00 84.44 277 LYS A C 1
ATOM 2263 O O . LYS A 1 277 ? 13.153 7.868 13.559 1.00 84.44 277 LYS A O 1
ATOM 2268 N N . LEU A 1 278 ? 11.072 8.519 14.112 1.00 80.44 278 LEU A N 1
ATOM 2269 C CA . LEU A 1 278 ? 10.840 9.297 12.902 1.00 80.44 278 LEU A CA 1
ATOM 2270 C C . LEU A 1 278 ? 11.598 10.633 12.953 1.00 80.44 278 LEU A C 1
ATOM 2272 O O . LEU A 1 278 ? 11.235 11.564 13.673 1.00 80.44 278 LEU A O 1
ATOM 2276 N N . ILE A 1 279 ? 12.643 10.746 12.131 1.00 78.50 279 ILE A N 1
ATOM 2277 C CA . ILE A 1 279 ? 13.394 11.991 11.939 1.00 78.50 279 ILE A CA 1
ATOM 2278 C C . ILE A 1 279 ? 12.868 12.680 10.681 1.00 78.50 279 ILE A C 1
ATOM 2280 O O . ILE A 1 279 ? 13.107 12.216 9.566 1.00 78.50 279 ILE A O 1
ATOM 2284 N N . THR A 1 280 ? 12.184 13.810 10.856 1.00 77.19 280 THR A N 1
ATOM 2285 C CA . THR A 1 280 ? 11.690 14.639 9.751 1.00 77.19 280 THR A CA 1
ATOM 2286 C C . THR A 1 280 ? 12.087 16.102 9.923 1.00 77.19 280 THR A C 1
ATOM 2288 O O . THR A 1 280 ? 12.243 16.594 11.040 1.00 77.19 280 THR A O 1
ATOM 2291 N N . LYS A 1 281 ? 12.285 16.782 8.789 1.00 76.38 281 LYS A N 1
ATOM 2292 C CA . LYS A 1 281 ? 12.506 18.234 8.698 1.00 76.38 281 LYS A CA 1
ATOM 2293 C C . LYS A 1 281 ? 11.252 18.982 8.227 1.00 76.38 281 LYS A C 1
ATOM 2295 O O . LYS A 1 281 ? 11.303 20.196 8.083 1.00 76.38 281 LYS A O 1
ATOM 2300 N N . VAL A 1 282 ? 10.169 18.261 7.927 1.00 79.69 282 VAL A N 1
ATOM 2301 C CA . VAL A 1 282 ? 8.899 18.840 7.479 1.00 79.69 282 VAL A CA 1
ATOM 2302 C C . VAL A 1 282 ? 8.092 19.221 8.717 1.00 79.69 282 VAL A C 1
ATOM 2304 O O . VAL A 1 282 ? 7.785 18.361 9.541 1.00 79.69 282 VAL A O 1
ATOM 2307 N N . GLU A 1 283 ? 7.761 20.505 8.856 1.00 79.88 283 GLU A N 1
ATOM 2308 C CA . GLU A 1 283 ? 7.053 21.017 10.039 1.00 79.88 283 GLU A CA 1
ATOM 2309 C C . GLU A 1 283 ? 5.647 20.409 10.195 1.00 79.88 283 GLU A C 1
ATOM 2311 O O . GLU A 1 283 ? 5.246 20.099 11.312 1.00 79.88 283 GLU A O 1
ATOM 2316 N N . GLU A 1 284 ? 4.929 20.133 9.100 1.00 78.94 284 GLU A N 1
ATOM 2317 C CA . GLU A 1 284 ? 3.619 19.456 9.144 1.00 78.94 284 GLU A CA 1
ATOM 2318 C C . GLU A 1 284 ? 3.717 18.020 9.683 1.00 78.94 284 GLU A C 1
ATOM 2320 O O . GLU A 1 284 ? 2.926 17.612 10.533 1.00 78.94 284 GLU A O 1
ATOM 2325 N N . GLU A 1 285 ? 4.723 17.254 9.244 1.00 82.88 285 GLU A N 1
ATOM 2326 C CA . GLU A 1 285 ? 4.955 15.892 9.742 1.00 82.88 285 GLU A CA 1
ATOM 2327 C C . GLU A 1 285 ? 5.376 15.909 11.216 1.00 82.88 285 GLU A C 1
ATOM 2329 O O . GLU A 1 285 ? 4.973 15.038 11.986 1.00 82.88 285 GLU A O 1
ATOM 2334 N N . LYS A 1 286 ? 6.170 16.907 11.623 1.00 85.69 286 LYS A N 1
ATOM 2335 C CA . LYS A 1 286 ? 6.576 17.100 13.018 1.00 85.69 286 LYS A CA 1
ATOM 2336 C C . LYS A 1 286 ? 5.372 17.425 13.901 1.00 85.69 286 LYS A C 1
ATOM 2338 O O . LYS A 1 286 ? 5.214 16.795 14.941 1.00 85.69 286 LYS A O 1
ATOM 2343 N N . LEU A 1 287 ? 4.498 18.327 13.454 1.00 86.94 287 LEU A N 1
ATOM 2344 C CA . LEU A 1 287 ? 3.258 18.655 14.152 1.00 86.94 287 LEU A CA 1
ATOM 2345 C C . LEU A 1 287 ? 2.358 17.424 14.301 1.00 86.94 287 LEU A C 1
ATOM 2347 O O . LEU A 1 287 ? 1.923 17.117 15.407 1.00 86.94 287 LEU A O 1
ATOM 2351 N N . ALA A 1 288 ? 2.111 16.689 13.214 1.00 86.06 288 ALA A N 1
ATOM 2352 C CA . ALA A 1 288 ? 1.280 15.489 13.253 1.00 86.06 288 ALA A CA 1
ATOM 2353 C C . ALA A 1 288 ? 1.875 14.413 14.180 1.00 86.06 288 ALA A C 1
ATOM 2355 O O . ALA A 1 288 ? 1.162 13.817 14.986 1.00 86.06 288 ALA A O 1
ATOM 2356 N N . LYS A 1 289 ? 3.195 14.205 14.126 1.00 88.75 289 LYS A N 1
ATOM 2357 C CA . LYS A 1 289 ? 3.924 13.312 15.036 1.00 88.75 289 LYS A CA 1
ATOM 2358 C C . LYS A 1 289 ? 3.721 13.701 16.503 1.00 88.75 289 LYS A C 1
ATOM 2360 O O . LYS A 1 289 ? 3.428 12.834 17.329 1.00 88.75 289 LYS A O 1
ATOM 2365 N N . ASP A 1 290 ? 3.865 14.983 16.825 1.00 89.25 290 ASP A N 1
ATOM 2366 C CA . ASP A 1 290 ? 3.717 15.492 18.188 1.00 89.25 290 ASP A CA 1
ATOM 2367 C C . ASP A 1 290 ? 2.262 15.328 18.668 1.00 89.25 290 ASP A C 1
ATOM 2369 O O . ASP A 1 290 ? 2.034 14.813 19.761 1.00 89.25 290 ASP A O 1
ATOM 2373 N N . VAL A 1 291 ? 1.268 15.624 17.819 1.00 92.19 291 VAL A N 1
ATOM 2374 C CA . VAL A 1 291 ? -0.164 15.404 18.110 1.00 92.19 291 VAL A CA 1
ATOM 2375 C C . VAL A 1 291 ? -0.451 13.946 18.490 1.00 92.19 291 VAL A C 1
ATOM 2377 O O . VAL A 1 291 ? -1.032 13.700 19.548 1.00 92.19 291 VAL A O 1
ATOM 2380 N N . PHE A 1 292 ? -0.024 12.964 17.688 1.00 92.50 292 PHE A N 1
ATOM 2381 C CA . PHE A 1 292 ? -0.253 11.543 18.001 1.00 92.50 292 PHE A CA 1
ATOM 2382 C C . PHE A 1 292 ? 0.527 11.071 19.237 1.00 92.50 292 PHE A C 1
ATOM 2384 O O . PHE A 1 292 ? 0.033 10.242 20.006 1.00 92.50 292 PHE A O 1
ATOM 2391 N N . THR A 1 293 ? 1.714 11.630 19.477 1.00 91.88 293 THR A N 1
ATOM 2392 C CA . THR A 1 293 ? 2.516 11.335 20.675 1.00 91.88 293 THR A CA 1
ATOM 2393 C C . THR A 1 293 ? 1.805 11.819 21.939 1.00 91.88 293 THR A C 1
ATOM 2395 O O . THR A 1 293 ? 1.610 11.047 22.878 1.00 91.88 293 THR A O 1
ATOM 2398 N N . TYR A 1 294 ? 1.341 13.069 21.956 1.00 92.69 294 TYR A N 1
ATOM 2399 C CA . TYR A 1 294 ? 0.636 13.642 23.102 1.00 92.69 294 TYR A CA 1
ATOM 2400 C C . TYR A 1 294 ? -0.726 12.991 23.346 1.00 92.69 294 TYR A C 1
ATOM 2402 O O . TYR A 1 294 ? -1.062 12.692 24.491 1.00 92.69 294 TYR A O 1
ATOM 2410 N N . ARG A 1 295 ? -1.484 12.675 22.289 1.00 93.19 295 ARG A N 1
ATOM 2411 C CA . ARG A 1 295 ? -2.727 11.895 22.421 1.00 93.19 295 ARG A CA 1
ATOM 2412 C C . ARG A 1 295 ? -2.469 10.505 23.005 1.00 93.19 295 ARG A C 1
ATOM 2414 O O . ARG A 1 295 ? -3.254 10.045 23.828 1.00 93.19 295 ARG A O 1
ATOM 2421 N N . SER A 1 296 ? -1.351 9.867 22.650 1.00 92.12 296 SER A N 1
ATOM 2422 C CA . SER A 1 296 ? -0.939 8.590 23.250 1.00 92.12 296 SER A CA 1
ATOM 2423 C C . SER A 1 296 ? -0.610 8.727 24.740 1.00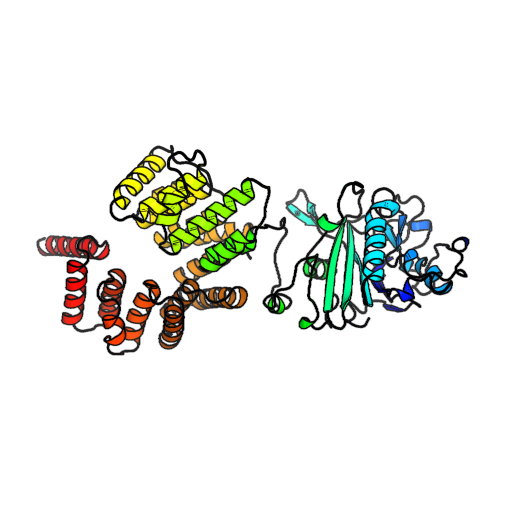 92.12 296 SER A C 1
ATOM 2425 O O . SER A 1 296 ? -0.985 7.861 25.525 1.00 92.12 296 SER A O 1
ATOM 2427 N N . TYR A 1 297 ? 0.046 9.816 25.162 1.00 91.06 297 TYR A N 1
ATOM 2428 C CA . TYR A 1 297 ? 0.280 10.086 26.587 1.00 91.06 297 TYR A CA 1
ATOM 2429 C C . TYR A 1 297 ? -1.023 10.296 27.362 1.00 91.06 297 TYR A C 1
ATOM 2431 O O . TYR A 1 297 ? -1.165 9.750 28.457 1.00 91.06 297 TYR A O 1
ATOM 2439 N N . ILE A 1 298 ? -1.979 11.038 26.793 1.00 88.69 298 ILE A N 1
ATOM 2440 C CA . ILE A 1 298 ? -3.311 11.222 27.388 1.00 88.69 298 ILE A CA 1
ATOM 2441 C C . ILE A 1 298 ? -4.015 9.871 27.548 1.00 88.69 298 ILE A C 1
ATOM 2443 O O . ILE A 1 298 ? -4.486 9.570 28.640 1.00 88.69 298 ILE A O 1
ATOM 2447 N N . ALA A 1 299 ? -4.013 9.029 26.511 1.00 86.44 299 ALA A N 1
ATOM 2448 C CA . ALA A 1 299 ? -4.647 7.711 26.555 1.00 86.44 299 ALA A CA 1
ATOM 2449 C C . ALA A 1 299 ? -4.004 6.750 27.578 1.00 86.44 299 ALA A C 1
ATOM 2451 O O . ALA A 1 299 ? -4.665 5.854 28.086 1.00 86.44 299 ALA A O 1
ATOM 2452 N N . GLN A 1 300 ? -2.730 6.955 27.932 1.00 85.00 300 GLN A N 1
ATOM 2453 C CA . GLN A 1 300 ? -2.047 6.233 29.016 1.00 85.00 300 GLN A CA 1
ATOM 2454 C C . GLN A 1 300 ? -2.302 6.822 30.421 1.00 85.00 300 GLN A C 1
ATOM 2456 O O . GLN A 1 300 ? -1.632 6.424 31.374 1.00 85.00 300 GLN A O 1
ATOM 2461 N N . GLY A 1 301 ? -3.178 7.823 30.563 1.00 83.75 301 GLY A N 1
ATOM 2462 C CA . GLY A 1 301 ? -3.415 8.526 31.830 1.00 83.75 301 GLY A CA 1
ATOM 2463 C C . GLY A 1 301 ? -2.284 9.477 32.246 1.00 83.75 301 GLY A C 1
ATOM 2464 O O . GLY A 1 301 ? -2.262 9.972 33.371 1.00 83.75 301 GLY A O 1
ATOM 2465 N N . LYS A 1 302 ? -1.329 9.771 31.353 1.00 87.69 302 LYS A N 1
ATOM 2466 C CA . LYS A 1 302 ? -0.167 10.644 31.608 1.00 87.69 302 LYS A CA 1
ATOM 2467 C C . LYS A 1 302 ? -0.413 12.074 31.116 1.00 87.69 302 LYS A C 1
ATOM 2469 O O . LYS A 1 302 ? 0.459 12.692 30.505 1.00 87.69 302 LYS A O 1
ATOM 2474 N N . ALA A 1 303 ? -1.599 12.616 31.395 1.00 87.62 303 ALA A N 1
ATOM 2475 C CA . ALA A 1 303 ? -1.995 13.963 30.970 1.00 87.62 303 ALA A CA 1
ATOM 2476 C C . ALA A 1 303 ? -1.058 15.065 31.509 1.00 87.62 303 ALA A C 1
ATOM 2478 O O . ALA A 1 303 ? -0.821 16.063 30.832 1.00 87.62 303 ALA A O 1
ATOM 2479 N N . SER A 1 304 ? -0.447 14.862 32.683 1.00 86.75 304 SER A N 1
ATOM 2480 C CA . SER A 1 304 ? 0.511 15.802 33.285 1.00 86.75 304 SER A CA 1
ATOM 2481 C C . SER A 1 304 ? 1.739 16.082 32.410 1.00 86.75 304 SER A C 1
ATOM 2483 O O . SER A 1 304 ? 2.216 17.214 32.388 1.00 86.75 304 SER A O 1
ATOM 2485 N N . VAL A 1 305 ? 2.217 15.089 31.649 1.00 89.06 305 VAL A N 1
ATOM 2486 C CA . VAL A 1 305 ? 3.340 15.252 30.709 1.00 89.06 305 VAL A CA 1
ATOM 2487 C C . VAL A 1 305 ? 2.957 16.247 29.616 1.00 89.06 305 VAL A C 1
ATOM 2489 O O . VAL A 1 305 ? 3.681 17.208 29.366 1.00 89.06 305 VAL A O 1
ATOM 2492 N N . VAL A 1 306 ? 1.763 16.085 29.043 1.00 89.06 306 VAL A N 1
ATOM 2493 C CA . VAL A 1 306 ? 1.243 16.955 27.980 1.00 89.06 306 VAL A CA 1
ATOM 2494 C C . VAL A 1 306 ? 1.071 18.395 28.467 1.00 89.06 306 VAL A C 1
ATOM 2496 O O . VAL A 1 306 ? 1.463 19.328 27.771 1.00 89.06 306 VAL A O 1
ATOM 2499 N N . LEU A 1 307 ? 0.561 18.586 29.688 1.00 88.69 307 LEU A N 1
ATOM 2500 C CA . LEU A 1 307 ? 0.413 19.914 30.296 1.00 88.69 307 LEU A CA 1
ATOM 2501 C C . LEU A 1 307 ? 1.755 20.602 30.588 1.00 88.69 307 LEU A C 1
ATOM 2503 O O . LEU A 1 307 ? 1.802 21.831 30.647 1.00 88.69 307 LEU A O 1
ATOM 2507 N N . SER A 1 308 ? 2.825 19.828 30.788 1.00 88.38 308 SER A N 1
ATOM 2508 C CA . SER A 1 308 ? 4.170 20.361 31.028 1.00 88.38 308 SER A CA 1
ATOM 2509 C C . SER A 1 308 ? 4.922 20.707 29.739 1.00 88.38 308 SER A C 1
ATOM 2511 O O . SER A 1 308 ? 5.688 21.669 29.723 1.00 88.38 308 SER A O 1
ATOM 2513 N N . GLU A 1 309 ? 4.691 19.954 28.659 1.00 87.31 309 GLU A N 1
ATOM 2514 C CA . GLU A 1 309 ? 5.402 20.123 27.386 1.00 87.31 309 GLU A CA 1
ATOM 2515 C C . GLU A 1 309 ? 4.704 21.114 26.440 1.00 87.31 309 GLU A C 1
ATOM 2517 O O . GLU A 1 309 ? 5.377 21.856 25.721 1.00 87.31 309 GLU A O 1
ATOM 2522 N N . ILE A 1 310 ? 3.366 21.187 26.459 1.00 87.50 310 ILE A N 1
ATOM 2523 C CA . ILE A 1 310 ? 2.604 22.151 25.654 1.00 87.50 310 ILE A CA 1
ATOM 2524 C C . ILE A 1 310 ? 2.354 23.419 26.471 1.00 87.50 310 ILE A C 1
ATOM 2526 O O . ILE A 1 310 ? 1.660 23.383 27.484 1.00 87.50 310 ILE A O 1
ATOM 2530 N N . SER A 1 311 ? 2.866 24.562 26.014 1.00 82.44 311 SER A N 1
ATOM 2531 C CA . SER A 1 311 ? 2.646 25.856 26.672 1.00 82.44 311 SER A CA 1
ATOM 2532 C C . SER A 1 311 ? 1.195 26.341 26.540 1.00 82.44 311 SER A C 1
ATOM 2534 O O . SER A 1 311 ? 0.560 26.168 25.504 1.00 82.44 311 SER A O 1
ATOM 2536 N N . GLU A 1 312 ? 0.689 27.050 27.552 1.00 76.38 312 GLU A N 1
ATOM 2537 C CA . GLU A 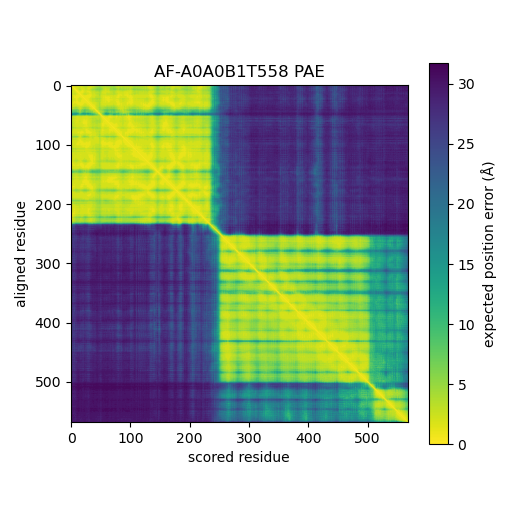1 312 ? -0.612 27.746 27.498 1.00 76.38 312 GLU A CA 1
ATOM 2538 C C . GLU A 1 312 ? -0.681 28.817 26.397 1.00 76.38 312 GLU A C 1
ATOM 2540 O O . GLU A 1 312 ? -1.761 29.170 25.932 1.00 76.38 312 GLU A O 1
ATOM 2545 N N . ARG A 1 313 ? 0.476 29.336 25.967 1.00 76.56 313 ARG A N 1
ATOM 2546 C CA . ARG A 1 313 ? 0.589 30.391 24.947 1.00 76.56 313 ARG A CA 1
ATOM 2547 C C . ARG A 1 313 ? 0.835 29.849 23.540 1.00 76.56 313 ARG A C 1
ATOM 2549 O O . ARG A 1 313 ? 1.269 30.598 22.673 1.00 76.56 313 ARG A O 1
ATOM 2556 N N . THR A 1 314 ? 0.654 28.551 23.312 1.00 81.94 314 THR A N 1
ATOM 2557 C CA . THR A 1 314 ? 0.881 27.967 21.990 1.00 81.94 314 THR A CA 1
ATOM 2558 C C . THR A 1 314 ? -0.140 28.499 20.980 1.00 81.94 314 THR A C 1
ATOM 2560 O O . THR A 1 314 ? -1.341 28.297 21.136 1.00 81.94 314 THR A O 1
ATOM 2563 N N . ASP A 1 315 ? 0.356 29.121 19.907 1.00 77.44 315 ASP A N 1
ATOM 2564 C CA . ASP A 1 315 ? -0.470 29.667 18.818 1.00 77.44 315 ASP A CA 1
ATOM 2565 C C . ASP A 1 315 ? -0.991 28.591 17.846 1.00 77.44 315 ASP A C 1
ATOM 2567 O O . ASP A 1 315 ? -1.835 28.871 16.997 1.00 77.44 315 ASP A O 1
ATOM 2571 N N . ASN A 1 316 ? -0.492 27.352 17.941 1.00 84.25 316 ASN A N 1
ATOM 2572 C CA . ASN A 1 316 ? -0.902 26.254 17.068 1.00 84.25 316 ASN A CA 1
ATOM 2573 C C . ASN A 1 316 ? -2.248 25.647 17.530 1.00 84.25 316 ASN A C 1
ATOM 2575 O O . ASN A 1 316 ? -2.297 25.077 18.628 1.00 84.25 316 ASN A O 1
ATOM 2579 N N . PRO A 1 317 ? -3.308 25.693 16.698 1.00 84.25 317 PRO A N 1
ATOM 2580 C CA . PRO A 1 317 ? -4.635 25.194 17.063 1.00 84.25 317 PRO A CA 1
ATOM 2581 C C . PRO A 1 317 ? -4.659 23.714 17.468 1.00 84.25 317 PRO A C 1
ATOM 2583 O O . PRO A 1 317 ? -5.245 23.371 18.493 1.00 84.25 317 PRO A O 1
ATOM 2586 N N . SER A 1 318 ? -3.949 22.846 16.742 1.00 86.25 318 SER A N 1
ATOM 2587 C CA . SER A 1 318 ? -3.972 21.399 16.984 1.00 86.25 318 SER A CA 1
ATOM 2588 C C . SER A 1 318 ? -3.312 21.021 18.314 1.00 86.25 318 SER A C 1
ATOM 2590 O O . SER A 1 318 ? -3.830 20.180 19.046 1.00 86.25 318 SER A O 1
ATOM 2592 N N . LEU A 1 319 ? -2.202 21.672 18.686 1.00 87.81 319 LEU A N 1
ATOM 2593 C CA . LEU A 1 319 ? -1.572 21.457 19.998 1.00 87.81 319 LEU A CA 1
ATOM 2594 C C . LEU A 1 319 ? -2.397 22.066 21.136 1.00 87.81 319 LEU A C 1
ATOM 2596 O O . LEU A 1 319 ? -2.483 21.469 22.209 1.00 87.81 319 LEU A O 1
ATOM 2600 N N . LYS A 1 320 ? -3.047 23.214 20.899 1.00 88.69 320 LYS A N 1
ATOM 2601 C CA . LYS A 1 320 ? -3.975 23.819 21.862 1.00 88.69 320 LYS A CA 1
ATOM 2602 C C . LYS A 1 320 ? -5.161 22.892 22.143 1.00 88.69 320 LYS A C 1
ATOM 2604 O O . LYS A 1 320 ? -5.517 22.708 23.304 1.00 88.69 320 LYS A O 1
ATOM 2609 N N . ALA A 1 321 ? -5.718 22.254 21.113 1.00 88.19 321 ALA A N 1
ATOM 2610 C CA . ALA A 1 321 ? -6.774 21.259 21.269 1.00 88.19 321 ALA A CA 1
ATOM 2611 C C . ALA A 1 321 ? -6.306 20.043 22.080 1.00 88.19 321 ALA A C 1
ATOM 2613 O O . ALA A 1 321 ? -6.971 19.647 23.033 1.00 88.19 321 ALA A O 1
ATOM 2614 N N . VAL A 1 322 ? -5.131 19.483 21.774 1.00 90.75 322 VAL A N 1
ATOM 2615 C CA . VAL A 1 322 ? -4.587 18.347 22.539 1.00 90.75 322 VAL A CA 1
ATOM 2616 C C . VAL A 1 322 ? -4.319 18.720 24.001 1.00 90.75 322 VAL A C 1
ATOM 2618 O O . VAL A 1 322 ? -4.622 17.934 24.898 1.00 90.75 322 VAL A O 1
ATOM 2621 N N . ARG A 1 323 ? -3.817 19.931 24.272 1.00 90.75 323 ARG A N 1
ATOM 2622 C CA . ARG A 1 323 ? -3.676 20.435 25.643 1.00 90.75 323 ARG A CA 1
ATOM 2623 C C . ARG A 1 323 ? -5.033 20.548 26.344 1.00 90.75 323 ARG A C 1
ATOM 2625 O O . ARG A 1 323 ? -5.158 20.081 27.470 1.00 90.75 323 ARG A O 1
ATOM 2632 N N . ARG A 1 324 ? -6.053 21.092 25.673 1.00 88.44 324 ARG A N 1
ATOM 2633 C CA . ARG A 1 324 ? -7.424 21.189 26.204 1.00 88.44 324 ARG A CA 1
ATOM 2634 C C . ARG A 1 324 ? -7.992 19.810 26.564 1.00 88.44 324 ARG A C 1
ATOM 2636 O O . ARG A 1 324 ? -8.614 19.664 27.612 1.00 88.44 324 ARG A O 1
ATOM 2643 N N . LEU A 1 325 ? -7.712 18.781 25.759 1.00 88.69 325 LEU A N 1
ATOM 2644 C CA . LEU A 1 325 ? -8.071 17.396 26.085 1.00 88.69 325 LEU A CA 1
ATOM 2645 C C . LEU A 1 325 ? -7.365 16.898 27.359 1.00 88.69 325 LEU A C 1
ATOM 2647 O O . LEU A 1 325 ? -7.990 16.240 28.187 1.00 88.69 325 LEU A O 1
ATOM 2651 N N . ALA A 1 326 ? -6.084 17.230 27.547 1.00 89.19 326 ALA A N 1
ATOM 2652 C CA . ALA A 1 326 ? -5.353 16.898 28.773 1.00 89.19 326 ALA A CA 1
ATOM 2653 C C . ALA A 1 326 ? -5.902 17.637 30.011 1.00 89.19 326 ALA A C 1
ATOM 2655 O O . ALA A 1 326 ? -5.934 17.062 31.096 1.00 89.19 326 ALA A O 1
ATOM 2656 N N . GLU A 1 327 ? -6.353 18.887 29.865 1.00 89.00 327 GLU A N 1
ATOM 2657 C CA . GLU A 1 327 ? -6.992 19.657 30.946 1.00 89.00 327 GLU A CA 1
ATOM 2658 C C . GLU A 1 327 ? -8.363 19.081 31.321 1.00 89.00 327 GLU A C 1
ATOM 2660 O O . GLU A 1 327 ? -8.703 19.022 32.503 1.00 89.00 327 GLU A O 1
ATOM 2665 N N . TYR A 1 328 ? -9.120 18.602 30.333 1.00 87.88 328 TYR A N 1
ATOM 2666 C CA . TYR A 1 328 ? -10.426 17.972 30.521 1.00 87.88 328 TYR A CA 1
ATOM 2667 C C . TYR A 1 328 ? -10.353 16.633 31.283 1.00 87.88 328 TYR A C 1
ATOM 2669 O O . TYR A 1 328 ? -11.269 16.308 32.036 1.00 87.88 328 TYR A O 1
ATOM 2677 N N . GLN A 1 329 ? -9.237 15.899 31.189 1.00 84.19 329 GLN A N 1
ATOM 2678 C CA . GLN A 1 329 ? -8.995 14.695 32.002 1.00 84.19 329 GLN A CA 1
ATOM 2679 C C . GLN A 1 329 ? -8.898 14.986 33.511 1.00 84.19 329 GLN A C 1
ATOM 2681 O O . GLN A 1 329 ? -9.004 14.069 34.324 1.00 84.19 329 GLN A O 1
ATOM 2686 N N . ASN A 1 330 ? -8.698 16.247 33.918 1.00 83.44 330 ASN A N 1
ATOM 2687 C CA . ASN A 1 330 ? -8.699 16.627 35.327 1.00 83.44 330 ASN A CA 1
ATOM 2688 C C . ASN A 1 330 ? -10.148 16.816 35.835 1.00 83.44 330 ASN A C 1
ATOM 2690 O O . ASN A 1 330 ? -10.829 17.737 35.368 1.00 83.44 330 ASN A O 1
ATOM 2694 N N . PRO A 1 331 ? -10.614 16.034 36.835 1.00 77.56 331 PRO A N 1
ATOM 2695 C CA . PRO A 1 331 ? -11.995 16.091 37.325 1.00 77.56 331 PRO A CA 1
ATOM 2696 C C . PRO A 1 331 ? -12.473 17.491 37.733 1.00 77.56 331 PRO A C 1
ATOM 2698 O O . PRO A 1 331 ? -13.640 17.825 37.535 1.00 77.56 331 PRO A O 1
ATOM 2701 N N . SER A 1 332 ? -11.578 18.333 38.258 1.00 80.31 332 SER A N 1
ATOM 2702 C CA . SER A 1 332 ? -11.909 19.695 38.698 1.00 80.31 332 SER A CA 1
ATOM 2703 C C . SER A 1 332 ? -12.250 20.642 37.543 1.00 80.31 332 SER A C 1
ATOM 2705 O O . SER A 1 332 ? -13.063 21.548 37.711 1.00 80.31 332 SER A O 1
ATOM 27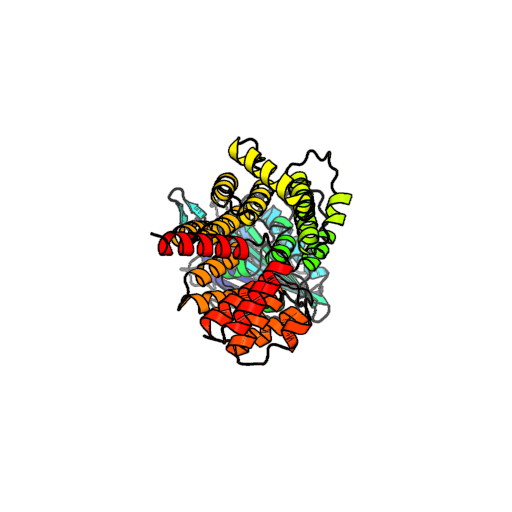07 N N . ASN A 1 333 ? -11.645 20.432 36.370 1.00 82.56 333 ASN A N 1
ATOM 2708 C CA . ASN A 1 333 ? -11.786 21.319 35.212 1.00 82.56 333 ASN A CA 1
ATOM 2709 C C . ASN A 1 333 ? -12.757 20.772 34.160 1.00 82.56 333 ASN A C 1
ATOM 2711 O O . ASN A 1 333 ? -13.197 21.530 33.295 1.00 82.56 333 ASN A O 1
ATOM 2715 N N . LYS A 1 334 ? -13.133 19.490 34.262 1.00 83.06 334 LYS A N 1
ATOM 2716 C CA . LYS A 1 334 ? -13.970 18.764 33.299 1.00 83.06 334 LYS A CA 1
ATOM 2717 C C . LYS A 1 334 ? -15.209 19.558 32.858 1.00 83.06 334 LYS A C 1
ATOM 2719 O O . LYS A 1 334 ? -15.341 19.904 31.686 1.00 83.06 334 LYS A O 1
ATOM 2724 N N . LYS A 1 335 ? -16.048 19.972 33.818 1.00 84.19 335 LYS A N 1
ATOM 2725 C CA . LYS A 1 335 ? -17.283 20.741 33.555 1.00 84.19 335 LYS A CA 1
ATOM 2726 C C . LYS A 1 335 ? -17.02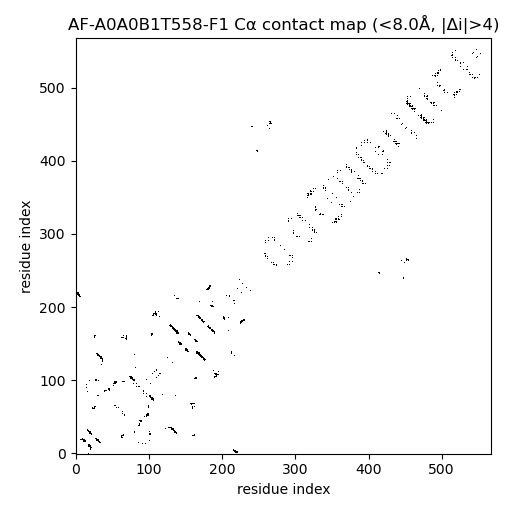6 22.128 32.964 1.00 84.19 335 LYS A C 1
ATOM 2728 O O . LYS A 1 335 ? -17.848 22.636 32.208 1.00 84.19 335 LYS A O 1
ATOM 2733 N N . HIS A 1 336 ? -15.925 22.781 33.332 1.00 87.06 336 HIS A N 1
ATOM 2734 C CA . HIS A 1 336 ? -15.616 24.114 32.816 1.00 87.06 336 HIS A CA 1
ATOM 2735 C C . HIS A 1 336 ? -15.244 24.049 31.332 1.00 87.06 336 HIS A C 1
ATOM 2737 O O . HIS A 1 336 ? -15.824 24.770 30.523 1.00 87.06 336 HIS A O 1
ATOM 2743 N N . ILE A 1 337 ? -14.344 23.125 30.982 1.00 88.25 337 ILE A N 1
ATOM 2744 C CA . ILE A 1 337 ? -13.877 22.923 29.608 1.00 88.25 337 ILE A CA 1
ATOM 2745 C C . ILE A 1 337 ? -15.012 22.432 28.704 1.00 88.25 337 ILE A C 1
ATOM 2747 O O . ILE A 1 337 ? -15.162 22.938 27.595 1.00 88.25 337 ILE A O 1
ATOM 2751 N N . ALA A 1 338 ? -15.852 21.510 29.185 1.00 86.12 338 ALA A N 1
ATOM 2752 C CA . ALA A 1 338 ? -17.035 21.047 28.460 1.00 86.12 338 ALA A CA 1
ATOM 2753 C C . ALA A 1 338 ? -17.955 22.208 28.037 1.00 86.12 338 ALA A C 1
ATOM 2755 O O . ALA A 1 338 ? -18.291 22.347 26.861 1.00 86.12 338 ALA A O 1
ATOM 2756 N N . ASN A 1 339 ? -18.292 23.093 28.983 1.00 87.06 339 ASN A N 1
ATOM 2757 C CA . ASN A 1 339 ? -19.140 24.258 28.723 1.00 87.06 339 ASN A CA 1
ATOM 2758 C C . ASN A 1 339 ? -18.478 25.272 27.776 1.00 87.06 339 ASN A C 1
ATOM 2760 O O . ASN A 1 339 ? -19.153 25.886 26.950 1.00 87.06 339 ASN A O 1
ATOM 2764 N N . GLU A 1 340 ? -17.160 25.460 27.879 1.00 88.44 340 GLU A N 1
ATOM 2765 C CA . GLU A 1 340 ? -16.406 26.328 26.971 1.00 88.44 340 GLU A CA 1
ATOM 2766 C C . GLU A 1 340 ? -16.457 25.803 25.531 1.00 88.44 340 GLU A C 1
ATOM 2768 O O . GLU A 1 340 ? -16.797 26.559 24.622 1.00 88.44 340 GLU A O 1
ATOM 2773 N N . VAL A 1 341 ? -16.197 24.506 25.332 1.00 88.12 341 VAL A N 1
ATOM 2774 C CA . VAL A 1 341 ? -16.256 23.852 24.015 1.00 88.12 341 VAL A CA 1
ATOM 2775 C C . VAL A 1 341 ? -17.668 23.920 23.438 1.00 88.12 341 VAL A C 1
ATOM 2777 O O . VAL A 1 341 ? -17.835 24.281 22.273 1.00 88.12 341 VAL A O 1
ATOM 2780 N N . GLN A 1 342 ? -18.694 23.641 24.245 1.00 88.06 342 GLN A N 1
ATOM 2781 C CA . GLN A 1 342 ? -20.085 23.722 23.800 1.00 88.06 342 GLN A CA 1
ATOM 2782 C C . GLN A 1 342 ? -20.461 25.138 23.344 1.00 88.06 342 GLN A C 1
ATOM 2784 O O . GLN A 1 342 ? -21.086 25.311 22.292 1.00 88.06 342 GLN A O 1
ATOM 2789 N N . ARG A 1 343 ? -20.036 26.164 24.091 1.00 88.00 343 ARG A N 1
ATOM 2790 C CA . ARG A 1 343 ? -20.250 27.567 23.720 1.00 88.00 343 ARG A CA 1
ATOM 2791 C C . ARG A 1 343 ? -19.533 27.917 22.416 1.00 88.00 343 ARG A C 1
ATOM 2793 O O . ARG A 1 343 ? -20.166 28.465 21.520 1.00 88.00 343 ARG A O 1
ATOM 2800 N N . GLU A 1 344 ? -18.257 27.560 22.270 1.00 87.62 344 GLU A N 1
ATOM 2801 C CA . GLU A 1 344 ? -17.479 27.830 21.049 1.00 87.62 344 GLU A CA 1
ATOM 2802 C C . GLU A 1 344 ? -18.086 27.164 19.801 1.00 87.62 344 GLU A C 1
ATOM 2804 O O . GLU A 1 344 ? -18.092 27.740 18.709 1.00 87.62 344 GLU A O 1
ATOM 2809 N N . VAL A 1 345 ? -18.623 25.949 19.945 1.00 86.81 345 VAL A N 1
ATOM 2810 C CA . VAL A 1 345 ? -19.287 25.232 18.847 1.00 86.81 345 VAL A CA 1
ATOM 2811 C C . VAL A 1 345 ? -20.646 25.852 18.512 1.00 86.81 345 VAL A C 1
ATOM 2813 O O . VAL A 1 345 ? -20.986 25.967 17.331 1.00 86.81 345 VAL A O 1
ATOM 2816 N N . SER A 1 346 ? -21.397 26.300 19.520 1.00 84.56 346 SER A N 1
ATOM 2817 C CA . SER A 1 346 ? -22.695 26.967 19.345 1.00 84.56 346 SER A CA 1
ATOM 2818 C C . SER A 1 346 ? -22.563 28.353 18.709 1.00 84.56 346 SER A C 1
ATOM 2820 O O . SER A 1 346 ? -23.336 28.705 17.822 1.00 84.56 346 SER A O 1
ATOM 2822 N N . GLU A 1 347 ? -21.549 29.121 19.109 1.00 85.88 347 GLU A N 1
ATOM 2823 C CA . GLU A 1 347 ? -21.236 30.448 18.561 1.00 85.88 347 GLU A CA 1
ATOM 2824 C C . GLU A 1 347 ? -20.503 30.374 17.210 1.00 85.88 347 GLU A C 1
ATOM 2826 O O . GLU A 1 347 ? -20.349 31.382 16.520 1.00 85.88 347 GLU A O 1
ATOM 2831 N N . GLY A 1 348 ? -20.046 29.182 16.810 1.00 79.94 348 GLY A N 1
ATOM 2832 C CA . GLY A 1 348 ? -19.321 28.958 15.561 1.00 79.94 348 GLY A CA 1
ATOM 2833 C C . GLY A 1 348 ? -17.876 29.470 15.565 1.00 79.94 348 GLY A C 1
ATOM 2834 O O . GLY A 1 348 ? -17.256 29.502 14.503 1.00 79.94 348 GLY A O 1
ATOM 2835 N N . THR A 1 349 ? -17.340 29.831 16.732 1.00 81.69 349 THR A N 1
ATOM 2836 C CA . THR A 1 349 ? -15.982 30.360 16.943 1.00 81.69 349 THR A CA 1
ATOM 2837 C C . THR A 1 349 ? -14.924 29.267 17.133 1.00 81.69 349 THR A C 1
ATOM 2839 O O . THR A 1 349 ? -13.731 29.568 17.128 1.00 81.69 349 THR A O 1
ATOM 2842 N N . ALA A 1 350 ? -15.341 28.002 17.261 1.00 80.19 350 ALA A N 1
ATOM 2843 C CA . ALA A 1 350 ? -14.444 26.854 17.386 1.00 80.19 350 ALA A CA 1
ATOM 2844 C C . ALA A 1 350 ? -13.482 26.709 16.190 1.00 80.19 350 ALA A C 1
ATOM 2846 O O . ALA A 1 350 ? -13.873 26.871 15.028 1.00 80.19 350 ALA A O 1
ATOM 2847 N N . ALA A 1 351 ? -12.230 26.345 16.487 1.00 80.12 351 ALA A N 1
ATOM 2848 C CA . ALA A 1 351 ? -11.211 26.063 15.480 1.00 80.12 351 ALA A CA 1
ATOM 2849 C C . ALA A 1 351 ? -11.632 24.899 14.569 1.00 80.12 351 ALA A C 1
ATOM 2851 O O . ALA A 1 351 ? -12.220 23.919 15.023 1.00 80.12 351 ALA A O 1
ATOM 2852 N N . THR A 1 352 ? -11.330 25.022 13.275 1.00 83.12 352 THR A N 1
ATOM 2853 C CA . THR A 1 352 ? -11.796 24.091 12.235 1.00 83.12 352 THR A CA 1
ATOM 2854 C C . THR A 1 352 ? -10.701 23.174 11.695 1.00 83.12 352 THR A C 1
ATOM 2856 O O . THR A 1 352 ? -10.919 22.513 10.683 1.00 83.12 352 THR A O 1
ATOM 2859 N N . ASP A 1 353 ? -9.513 23.149 12.307 1.00 86.62 353 ASP A N 1
ATOM 2860 C CA . ASP A 1 353 ? -8.502 22.152 11.957 1.00 86.62 353 ASP A CA 1
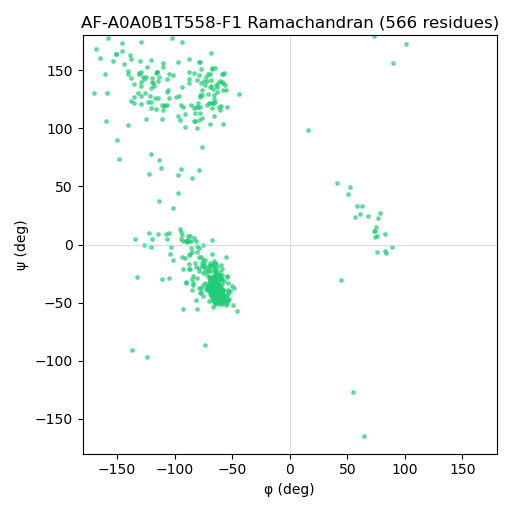ATOM 2861 C C . ASP A 1 353 ? -8.956 20.751 12.383 1.00 86.62 353 ASP A C 1
ATOM 2863 O O . ASP A 1 353 ? -9.694 20.591 13.356 1.00 86.62 353 ASP A O 1
ATOM 2867 N N . ASP A 1 354 ? -8.497 19.730 11.656 1.00 86.75 354 ASP A N 1
ATOM 2868 C CA . ASP A 1 354 ? -8.958 18.352 11.844 1.00 86.75 354 ASP A CA 1
ATOM 2869 C C . ASP A 1 354 ? -8.814 17.880 13.299 1.00 86.75 354 ASP A C 1
ATOM 2871 O O . ASP A 1 354 ? -9.750 17.311 13.859 1.00 86.75 354 ASP A O 1
ATOM 2875 N N . THR A 1 355 ? -7.679 18.179 13.944 1.00 88.62 355 THR A N 1
ATOM 2876 C CA . THR A 1 355 ? -7.413 17.760 15.331 1.00 88.62 355 THR A CA 1
ATOM 2877 C C . THR A 1 355 ? -8.354 18.456 16.311 1.00 88.62 355 THR A C 1
ATOM 2879 O O . THR A 1 355 ? -8.923 17.791 17.177 1.00 88.62 355 THR A O 1
ATOM 2882 N N . SER A 1 356 ? -8.560 19.769 16.172 1.00 88.50 356 SER A N 1
ATOM 2883 C CA . SER A 1 356 ? -9.507 20.508 17.017 1.00 88.50 356 SER A CA 1
ATOM 2884 C C . SER A 1 356 ? -10.937 20.012 16.862 1.00 88.50 356 SER A C 1
ATOM 2886 O O . SER A 1 356 ? -11.618 19.830 17.871 1.00 88.50 356 SER A O 1
ATOM 2888 N N . CYS A 1 357 ? -11.380 19.731 15.632 1.00 88.88 357 CYS A N 1
ATOM 2889 C CA . CYS A 1 357 ? -12.711 19.181 15.379 1.00 88.88 357 CYS A CA 1
ATOM 2890 C C . CYS A 1 357 ? -12.905 17.829 16.080 1.00 88.88 357 CYS A C 1
ATOM 2892 O O . CYS A 1 357 ? -13.919 17.621 16.745 1.00 88.88 357 CYS A O 1
ATOM 2894 N N . ILE A 1 358 ? -11.920 16.930 15.972 1.00 91.38 358 ILE A N 1
ATOM 2895 C CA . ILE A 1 358 ? -11.968 15.596 16.586 1.00 91.38 358 ILE A CA 1
ATOM 2896 C C . ILE A 1 358 ? -11.968 15.700 18.115 1.00 91.38 358 ILE A C 1
ATOM 2898 O O . ILE A 1 358 ? -12.786 15.063 18.771 1.00 91.38 358 ILE A O 1
ATOM 2902 N N . VAL A 1 359 ? -11.090 16.522 18.698 1.00 90.50 359 VAL A N 1
ATOM 2903 C CA . VAL A 1 359 ? -11.015 16.694 20.158 1.00 90.50 359 VAL A CA 1
ATOM 2904 C C . VAL A 1 359 ? -12.290 17.321 20.721 1.00 90.50 359 VAL A C 1
ATOM 2906 O O . VAL A 1 359 ? -12.799 16.852 21.737 1.00 90.50 359 VAL A O 1
ATOM 2909 N N . ALA A 1 360 ? -12.825 18.356 20.068 1.00 89.88 360 ALA A N 1
ATOM 2910 C CA . ALA A 1 360 ? -14.076 18.979 20.488 1.00 89.88 360 ALA A CA 1
ATOM 2911 C C . ALA A 1 360 ? -15.236 17.975 20.449 1.00 89.88 360 ALA A C 1
ATOM 2913 O O . ALA A 1 360 ? -16.010 17.898 21.399 1.00 89.88 360 ALA A O 1
ATOM 2914 N N . ALA A 1 361 ? -15.320 17.165 19.389 1.00 90.31 361 ALA A N 1
ATOM 2915 C CA . ALA A 1 361 ? -16.335 16.126 19.268 1.00 90.31 361 ALA A CA 1
ATOM 2916 C C . ALA A 1 361 ? -16.211 15.042 20.348 1.00 90.31 361 ALA A C 1
ATOM 2918 O O . ALA A 1 361 ? -17.224 14.630 20.901 1.00 90.31 361 ALA A O 1
ATOM 2919 N N . LEU A 1 362 ? -14.988 14.617 20.690 1.00 89.69 362 LEU A N 1
ATOM 2920 C CA . LEU A 1 362 ? -14.748 13.659 21.776 1.00 89.69 362 LEU A CA 1
ATOM 2921 C C . LEU A 1 362 ? -15.271 14.182 23.121 1.00 89.69 362 LEU A C 1
ATOM 2923 O O . LEU A 1 362 ? -16.016 13.476 23.794 1.00 89.69 362 LEU A O 1
ATOM 2927 N N . ILE A 1 363 ? -14.943 15.430 23.476 1.00 90.12 363 ILE A N 1
ATOM 2928 C CA . ILE A 1 363 ? -15.406 16.064 24.724 1.00 90.12 363 ILE A CA 1
ATOM 2929 C C . ILE A 1 363 ? -16.939 16.175 24.742 1.00 90.12 363 ILE A C 1
ATOM 2931 O O . ILE A 1 363 ? -17.574 15.853 25.741 1.00 90.12 363 ILE A O 1
ATOM 2935 N N . LEU A 1 364 ? -17.548 16.599 23.632 1.00 89.25 364 LEU A N 1
ATOM 2936 C CA . LEU A 1 364 ? -19.002 16.755 23.539 1.00 89.25 364 LEU A CA 1
ATOM 2937 C C . LEU A 1 364 ? -19.751 15.417 23.595 1.00 89.25 364 LEU A C 1
ATOM 2939 O O . LEU A 1 364 ? -20.808 15.350 24.218 1.00 89.25 364 LEU A O 1
ATOM 2943 N N . ASN A 1 365 ? -19.210 14.359 22.985 1.00 87.25 365 ASN A N 1
ATOM 2944 C CA . ASN A 1 365 ? -19.784 13.015 23.065 1.00 87.25 365 ASN A CA 1
ATOM 2945 C C . ASN A 1 365 ? -19.751 12.472 24.501 1.00 87.25 365 ASN A C 1
ATOM 2947 O O . ASN A 1 365 ? -20.733 11.884 24.946 1.00 87.25 365 ASN A O 1
ATOM 2951 N N . GLU A 1 366 ? -18.652 12.676 25.234 1.00 85.12 366 GLU A N 1
ATOM 2952 C CA . GLU A 1 366 ? -18.552 12.240 26.634 1.00 85.12 366 GLU A CA 1
ATOM 2953 C C . GLU A 1 366 ? -19.524 12.975 27.567 1.00 85.12 366 GLU A C 1
ATOM 2955 O O . GLU A 1 366 ? -19.998 12.397 28.541 1.00 85.12 366 GLU A O 1
ATOM 2960 N N . GLU A 1 367 ? -19.847 14.232 27.265 1.00 86.19 367 GLU A N 1
ATOM 2961 C CA . GLU A 1 367 ? -20.807 15.042 28.027 1.00 86.19 367 GLU A CA 1
ATOM 2962 C C . GLU A 1 367 ? -22.257 14.869 27.533 1.00 86.19 367 GLU A C 1
ATOM 2964 O O . GLU A 1 367 ? -23.156 15.583 27.975 1.00 86.19 367 GLU A O 1
ATOM 2969 N N . GLY A 1 368 ? -22.507 13.931 26.611 1.00 84.00 368 GLY A N 1
ATOM 2970 C CA . GLY A 1 368 ? -23.854 13.595 26.142 1.00 84.00 368 GLY A CA 1
ATOM 2971 C C . GLY A 1 368 ? -24.469 14.590 25.151 1.00 84.00 368 GLY A C 1
ATOM 2972 O O . GLY A 1 368 ? -25.688 14.621 25.008 1.00 84.00 368 GLY A O 1
ATOM 2973 N N . ASN A 1 369 ? -23.656 15.379 24.437 1.00 87.81 369 ASN A N 1
ATOM 2974 C CA . ASN A 1 369 ? -24.096 16.354 23.427 1.00 87.81 369 ASN A CA 1
ATOM 2975 C C . ASN A 1 369 ? -23.676 15.953 21.991 1.00 87.81 369 ASN A C 1
ATOM 2977 O O . ASN A 1 369 ? -22.887 16.658 21.348 1.00 87.81 369 ASN A O 1
ATOM 2981 N N . PRO A 1 370 ? -24.200 14.843 21.432 1.00 88.19 370 PRO A N 1
ATOM 2982 C CA . PRO A 1 370 ? -23.776 14.336 20.125 1.00 88.19 370 PRO A CA 1
ATOM 2983 C C . PRO A 1 370 ? -24.184 15.241 18.946 1.00 88.19 370 PRO A C 1
ATOM 2985 O O . PRO A 1 370 ? -23.543 15.216 17.897 1.00 88.19 370 PRO A O 1
ATOM 2988 N N . GLU A 1 371 ? -25.217 16.080 19.090 1.00 87.62 371 GLU A N 1
ATOM 2989 C CA . GLU A 1 371 ? -25.655 16.998 18.024 1.00 87.62 371 GLU A CA 1
ATOM 2990 C C . GLU A 1 371 ? -24.621 18.094 17.728 1.00 87.62 371 GLU A C 1
ATOM 2992 O O . GLU A 1 371 ? -24.308 18.376 16.566 1.00 87.62 371 GLU A O 1
ATOM 2997 N N . ASP A 1 372 ? -24.053 18.692 18.778 1.00 87.31 372 ASP A N 1
ATOM 2998 C CA . ASP A 1 372 ? -22.993 19.691 18.645 1.00 87.31 372 ASP A CA 1
ATOM 2999 C C . ASP A 1 372 ? -21.685 19.034 18.171 1.00 87.31 372 ASP A C 1
ATOM 3001 O O . ASP A 1 372 ? -20.979 19.606 17.333 1.00 87.31 372 ASP A O 1
ATOM 3005 N N . ALA A 1 373 ? -21.407 17.796 18.606 1.00 90.00 373 ALA A N 1
ATOM 3006 C CA . ALA A 1 373 ? -20.288 16.995 18.104 1.00 90.00 373 ALA A CA 1
ATOM 3007 C C . ALA A 1 373 ? -20.395 16.761 16.584 1.00 90.00 373 ALA A C 1
ATOM 3009 O O . ALA A 1 373 ? -19.439 16.981 15.839 1.00 90.00 373 ALA A O 1
ATOM 3010 N N . MET A 1 374 ? -21.584 16.415 16.083 1.00 88.75 374 MET A N 1
ATOM 3011 C CA . MET A 1 374 ? -21.838 16.284 14.643 1.00 88.75 374 MET A CA 1
ATOM 3012 C C . MET A 1 374 ? -21.652 17.608 13.894 1.00 88.75 374 MET A C 1
ATOM 3014 O O . MET A 1 374 ? -21.115 17.620 12.782 1.00 88.75 374 MET A O 1
ATOM 3018 N N . ARG A 1 375 ? -22.063 18.738 14.489 1.00 87.81 375 ARG A N 1
ATOM 3019 C CA . ARG A 1 375 ? -21.923 20.068 13.873 1.00 87.81 375 ARG A CA 1
ATOM 3020 C C . ARG A 1 375 ? -20.458 20.446 13.658 1.00 87.81 375 ARG A C 1
ATOM 3022 O O . ARG A 1 375 ? -20.139 21.040 12.626 1.00 87.81 375 ARG A O 1
ATOM 3029 N N . ILE A 1 376 ? -19.576 20.118 14.605 1.00 88.94 376 ILE A N 1
ATOM 3030 C CA . ILE A 1 376 ? -18.142 20.391 14.462 1.00 88.94 376 ILE A CA 1
ATOM 3031 C C . ILE A 1 376 ? -17.461 19.385 13.524 1.00 88.94 376 ILE A C 1
ATOM 3033 O O . ILE A 1 376 ? -16.700 19.802 12.652 1.00 88.94 376 ILE A O 1
ATOM 3037 N N . LEU A 1 377 ? -17.798 18.091 13.607 1.00 89.25 377 LEU A N 1
ATOM 3038 C CA . LEU A 1 377 ? -17.235 17.059 12.725 1.00 89.25 377 LEU A CA 1
ATOM 3039 C C . LEU A 1 377 ? -17.573 17.296 11.251 1.00 89.25 377 LEU A C 1
ATOM 3041 O O . LEU A 1 377 ? -16.724 17.073 10.394 1.00 89.25 377 LEU A O 1
ATOM 3045 N N . ALA A 1 378 ? -18.756 17.842 10.950 1.00 87.75 378 ALA A N 1
ATOM 3046 C CA . ALA A 1 378 ? -19.151 18.205 9.589 1.00 87.75 378 ALA A CA 1
ATOM 3047 C C . ALA A 1 378 ? -18.226 19.245 8.922 1.00 87.75 378 ALA A C 1
ATOM 3049 O O . ALA A 1 378 ? -18.254 19.386 7.698 1.00 87.75 378 ALA A O 1
ATOM 3050 N N . LYS A 1 379 ? -17.412 19.976 9.700 1.00 86.56 379 LYS A N 1
ATOM 3051 C CA . LYS A 1 379 ? -16.435 20.943 9.178 1.00 86.56 379 LYS A CA 1
ATOM 3052 C C . LYS A 1 379 ? -15.115 20.299 8.731 1.00 86.56 379 LYS A C 1
ATOM 3054 O O . LYS A 1 379 ? -14.367 20.952 8.009 1.00 86.56 379 LYS A O 1
ATOM 3059 N N . SER A 1 380 ? -14.828 19.054 9.123 1.00 85.88 380 SER A N 1
ATOM 3060 C CA . SER A 1 380 ? -13.624 18.312 8.719 1.00 85.88 380 SER A CA 1
ATOM 3061 C C . SER A 1 380 ? -13.966 17.217 7.708 1.00 85.88 380 SER A C 1
ATOM 3063 O O . SER A 1 380 ? -14.991 16.545 7.801 1.00 85.88 380 SER A O 1
ATOM 3065 N N . SER A 1 381 ? -13.083 17.012 6.730 1.00 84.50 381 SER A N 1
ATOM 3066 C CA . SER A 1 381 ? -13.205 15.942 5.730 1.00 84.50 381 SER A CA 1
ATOM 3067 C C . SER A 1 381 ? -12.219 14.790 5.940 1.00 84.50 381 SER A C 1
ATOM 3069 O O . SER A 1 381 ? -12.149 13.896 5.091 1.00 84.50 381 SER A O 1
ATOM 3071 N N . SER A 1 382 ? -11.439 14.819 7.027 1.00 89.31 382 SER A N 1
ATOM 3072 C CA . SER A 1 382 ? -10.422 13.806 7.324 1.00 89.31 382 SER A CA 1
ATOM 3073 C C . SER A 1 382 ? -11.042 12.428 7.579 1.00 89.31 382 SER A C 1
ATOM 3075 O O . SER A 1 382 ? -12.177 12.312 8.045 1.00 89.31 382 SER A O 1
ATOM 3077 N N . LEU A 1 383 ? -10.291 11.359 7.291 1.00 89.25 383 LEU A N 1
ATOM 3078 C CA . LEU A 1 383 ? -10.774 9.992 7.517 1.00 89.25 383 LEU A CA 1
ATOM 3079 C C . LEU A 1 383 ? -11.056 9.723 9.007 1.00 89.25 383 LEU A C 1
ATOM 3081 O O . LEU A 1 383 ? -12.006 9.020 9.341 1.00 89.25 383 LEU A O 1
ATOM 3085 N N . GLU A 1 384 ? -10.277 10.335 9.901 1.00 92.56 384 GLU A N 1
ATOM 3086 C CA . GLU A 1 384 ? -10.489 10.254 11.348 1.00 92.56 384 GLU A CA 1
ATOM 3087 C C . GLU A 1 384 ? -11.760 10.992 11.784 1.00 92.56 384 GLU A C 1
ATOM 3089 O O . GLU A 1 384 ? -12.541 10.435 12.550 1.00 92.56 384 GLU A O 1
ATOM 3094 N N . ALA A 1 385 ? -12.043 12.182 11.239 1.00 91.88 385 ALA A N 1
ATOM 3095 C CA . ALA A 1 385 ? -13.299 12.881 11.517 1.00 91.88 385 ALA A CA 1
ATOM 3096 C C . ALA A 1 385 ? -14.524 12.099 11.018 1.00 91.88 385 ALA A C 1
ATOM 3098 O O . ALA A 1 385 ? -15.555 12.074 11.690 1.00 91.88 385 ALA A O 1
ATOM 3099 N N . ARG A 1 386 ? -14.416 11.394 9.883 1.00 93.06 386 ARG A N 1
ATOM 3100 C CA . ARG A 1 386 ? -15.481 10.496 9.399 1.00 93.06 386 ARG A CA 1
ATOM 3101 C C . ARG A 1 386 ? -15.674 9.289 10.312 1.00 93.06 386 ARG A C 1
ATOM 3103 O O . ARG A 1 386 ? -16.810 8.929 10.597 1.00 93.06 386 ARG A O 1
ATOM 3110 N N . SER A 1 387 ? -14.589 8.705 10.818 1.00 94.12 387 SER A N 1
ATOM 3111 C CA . SER A 1 387 ? -14.661 7.617 11.802 1.00 94.12 387 SER A CA 1
ATOM 3112 C C . SER A 1 387 ? -15.309 8.088 13.111 1.00 94.12 387 SER A C 1
ATOM 3114 O O . SER A 1 387 ? -16.228 7.442 13.610 1.00 94.12 387 SER A O 1
ATOM 3116 N N . ALA A 1 388 ? -14.928 9.270 13.610 1.00 93.06 388 ALA A N 1
ATOM 3117 C CA . ALA A 1 388 ? -15.571 9.908 14.760 1.00 93.06 388 ALA A CA 1
ATOM 3118 C C . ALA A 1 388 ? -17.059 10.209 14.499 1.00 93.06 388 ALA A C 1
ATOM 3120 O O . ALA A 1 388 ? -17.890 10.024 15.381 1.00 93.06 388 ALA A O 1
ATOM 3121 N N . THR A 1 389 ? -17.414 10.590 13.269 1.00 93.56 389 THR A N 1
ATOM 3122 C CA . THR A 1 389 ? -18.812 10.782 12.850 1.00 93.56 389 THR A CA 1
ATOM 3123 C C . THR A 1 389 ? -19.599 9.476 12.930 1.00 93.56 389 THR A C 1
ATOM 3125 O O . THR A 1 389 ? -20.702 9.457 13.470 1.00 93.56 389 THR A O 1
ATOM 3128 N N . VAL A 1 390 ? -19.035 8.370 12.430 1.00 94.62 390 VAL A N 1
ATOM 3129 C CA . VAL A 1 390 ? -19.647 7.038 12.556 1.00 94.62 390 VAL A CA 1
ATOM 3130 C C . VAL A 1 390 ? -19.857 6.689 14.029 1.00 94.62 390 VAL A C 1
ATOM 3132 O O . VAL A 1 390 ? -20.952 6.267 14.390 1.00 94.62 390 VAL A O 1
ATOM 3135 N N . PHE A 1 391 ? -18.855 6.919 14.879 1.00 93.06 391 PHE A N 1
ATOM 3136 C CA . PHE A 1 391 ? -18.955 6.678 16.317 1.00 93.06 391 PHE A CA 1
ATOM 3137 C C . PHE A 1 391 ? -20.087 7.489 16.974 1.00 93.06 391 PHE A C 1
ATOM 3139 O O . PHE A 1 391 ? -20.955 6.898 17.614 1.00 93.06 391 PHE A O 1
ATOM 3146 N N . THR A 1 392 ? -20.154 8.807 16.749 1.00 92.44 392 THR A N 1
ATOM 3147 C CA . THR A 1 392 ? -21.240 9.655 17.277 1.00 92.44 392 THR A CA 1
ATOM 3148 C C . THR A 1 392 ? -22.616 9.200 16.779 1.00 92.44 392 THR A C 1
ATOM 3150 O O . THR A 1 392 ? -23.566 9.131 17.554 1.00 92.44 392 THR A O 1
ATOM 3153 N N . LEU A 1 393 ? -22.745 8.830 15.500 1.00 93.25 393 LEU A N 1
ATOM 3154 C CA . LEU A 1 393 ? -24.012 8.338 14.947 1.00 93.25 393 LEU A CA 1
ATOM 3155 C C . LEU A 1 393 ? -24.456 7.014 15.578 1.00 93.25 393 LEU A C 1
ATOM 3157 O O . LEU A 1 393 ? -25.656 6.807 15.761 1.00 93.25 393 LEU A O 1
ATOM 3161 N N . LEU A 1 394 ? -23.514 6.131 15.916 1.00 91.75 394 LEU A N 1
ATOM 3162 C CA . LEU A 1 394 ? -23.811 4.893 16.635 1.00 91.75 394 LEU A CA 1
ATOM 3163 C C . LEU A 1 394 ? -24.252 5.166 18.078 1.00 91.75 394 LEU A C 1
ATOM 3165 O O . LEU A 1 394 ? -25.183 4.514 18.532 1.00 91.75 394 LEU A O 1
ATOM 3169 N N . GLN A 1 395 ? -23.674 6.162 18.761 1.00 87.00 395 GLN A N 1
ATOM 3170 C CA . GLN A 1 395 ? -24.142 6.596 20.089 1.00 87.00 395 GLN A CA 1
ATOM 3171 C C . GLN A 1 395 ? -25.561 7.189 20.065 1.00 87.00 395 GLN A C 1
ATOM 3173 O O . GLN A 1 395 ? -26.262 7.143 21.068 1.00 87.00 395 GLN A O 1
ATOM 3178 N N . MET A 1 396 ? -25.996 7.734 18.925 1.00 88.00 396 MET A N 1
ATOM 3179 C CA . MET A 1 396 ? -27.364 8.225 18.711 1.00 88.00 396 MET A CA 1
ATOM 3180 C C . MET A 1 396 ? -28.339 7.133 18.227 1.00 88.00 396 MET A C 1
ATOM 3182 O O . MET A 1 396 ? -29.442 7.460 17.788 1.00 88.00 396 MET A O 1
ATOM 3186 N N . ASP A 1 397 ? -27.922 5.862 18.195 1.00 89.19 397 ASP A N 1
ATOM 3187 C CA . ASP A 1 397 ? -28.672 4.735 17.618 1.00 89.19 397 ASP A CA 1
ATOM 3188 C C . ASP A 1 397 ? -29.062 4.926 16.133 1.00 89.19 397 ASP A C 1
ATOM 3190 O O . ASP A 1 397 ? -29.991 4.307 15.603 1.00 89.19 397 ASP A O 1
ATOM 3194 N N . ARG A 1 398 ? -28.324 5.766 15.395 1.00 92.44 398 ARG A N 1
ATOM 3195 C CA . ARG A 1 398 ? -28.554 6.075 13.971 1.00 92.44 398 ARG A CA 1
ATOM 3196 C C . ARG A 1 398 ? -27.674 5.240 13.050 1.00 92.44 398 ARG A C 1
ATOM 3198 O O . ARG A 1 398 ? -26.906 5.758 12.233 1.00 92.44 398 ARG A O 1
ATOM 3205 N N . VAL A 1 399 ? -27.839 3.919 13.137 1.00 92.62 399 VAL A N 1
ATOM 3206 C CA . VAL A 1 399 ? -27.099 2.932 12.323 1.00 92.62 399 VAL A CA 1
ATOM 3207 C C . VAL A 1 399 ? -27.288 3.169 10.815 1.00 92.62 399 VAL A C 1
ATOM 3209 O O . VAL A 1 399 ? -26.374 2.955 10.019 1.00 92.62 399 VAL A O 1
ATOM 3212 N N . ASP A 1 400 ? -28.453 3.678 10.404 1.00 90.81 400 ASP A N 1
ATOM 3213 C CA . ASP A 1 400 ? -28.773 4.017 9.015 1.00 90.81 400 ASP A CA 1
ATOM 3214 C C . ASP A 1 400 ? -27.872 5.123 8.443 1.00 90.81 400 ASP A C 1
ATOM 3216 O O . ASP A 1 400 ? -27.424 5.040 7.295 1.00 90.81 400 ASP A O 1
ATOM 3220 N N . LEU A 1 401 ? -27.595 6.158 9.239 1.00 91.69 401 LEU A N 1
ATOM 3221 C CA . LEU A 1 401 ? -26.699 7.248 8.863 1.00 91.69 401 LEU A CA 1
ATOM 3222 C C . LEU A 1 401 ? -25.236 6.832 9.006 1.00 91.69 401 LEU A C 1
ATOM 3224 O O . LEU A 1 401 ? -24.436 7.173 8.134 1.00 91.69 401 LEU A O 1
ATOM 3228 N N . ALA A 1 402 ? -24.904 6.042 10.031 1.00 92.44 402 ALA A N 1
ATOM 3229 C CA . ALA A 1 402 ? -23.564 5.489 10.215 1.00 92.44 402 ALA A CA 1
ATOM 3230 C C . ALA A 1 402 ? -23.131 4.656 8.995 1.00 92.44 402 ALA A C 1
ATOM 3232 O O . ALA A 1 402 ? -22.031 4.833 8.478 1.00 92.44 402 ALA A O 1
ATOM 3233 N N . LEU A 1 403 ? -24.035 3.837 8.439 1.00 91.81 403 LEU A N 1
ATOM 3234 C CA . LEU A 1 403 ? -23.801 3.095 7.195 1.00 91.81 403 LEU A CA 1
ATOM 3235 C C . LEU A 1 403 ? -23.566 4.003 5.980 1.00 91.81 403 LEU A C 1
ATOM 3237 O O . LEU A 1 403 ? -22.782 3.656 5.097 1.00 91.81 403 LEU A O 1
ATOM 3241 N N . LYS A 1 404 ? -24.250 5.152 5.894 1.00 92.19 404 LYS A N 1
ATOM 3242 C CA . LYS A 1 404 ? -24.026 6.117 4.804 1.00 92.19 404 LYS A CA 1
ATOM 3243 C C . LYS A 1 404 ? -22.651 6.760 4.912 1.00 92.19 404 LYS A C 1
ATOM 3245 O O . LYS A 1 404 ? -22.003 6.933 3.885 1.00 92.19 404 LYS A O 1
ATOM 3250 N N . GLU A 1 405 ? -22.213 7.104 6.118 1.00 91.38 405 GLU A N 1
ATOM 3251 C CA . GLU A 1 405 ? -20.888 7.690 6.313 1.00 91.38 405 GLU A CA 1
ATOM 3252 C C . GLU A 1 405 ? -19.778 6.656 6.099 1.00 91.38 405 GLU A C 1
ATOM 3254 O O . GLU A 1 405 ? -18.807 6.941 5.403 1.00 91.38 405 GLU A O 1
ATOM 3259 N N . LEU A 1 406 ? -19.979 5.415 6.551 1.00 91.31 406 LEU A N 1
ATOM 3260 C CA . LEU A 1 406 ? -19.058 4.308 6.296 1.00 91.31 406 LEU A CA 1
ATOM 3261 C C . LEU A 1 406 ? -18.874 4.030 4.795 1.00 91.31 406 LEU A C 1
ATOM 3263 O O . LEU A 1 406 ? -17.762 3.770 4.350 1.00 91.31 406 LEU A O 1
ATOM 3267 N N . LYS A 1 407 ? -19.935 4.143 3.982 1.00 88.94 407 LYS A N 1
ATOM 3268 C CA . LYS A 1 407 ? -19.806 4.044 2.516 1.00 88.94 407 LYS A CA 1
ATOM 3269 C C . LYS A 1 407 ? -18.874 5.112 1.947 1.00 88.94 407 LYS A C 1
ATOM 3271 O O . LYS A 1 407 ? -18.051 4.787 1.101 1.00 88.94 407 LYS A O 1
ATOM 3276 N N . LYS A 1 408 ? -18.957 6.350 2.442 1.00 89.56 408 LYS A N 1
ATOM 3277 C CA . LYS A 1 408 ? -18.029 7.415 2.034 1.00 89.56 408 LYS A CA 1
ATOM 3278 C C . LYS A 1 408 ? -16.599 7.118 2.484 1.00 89.56 408 LYS A C 1
ATOM 3280 O O . LYS A 1 408 ? -15.671 7.450 1.761 1.00 89.56 408 LYS A O 1
ATOM 3285 N N . MET A 1 409 ? -16.409 6.498 3.651 1.00 89.06 409 MET A N 1
ATOM 3286 C CA . MET A 1 409 ? -15.081 6.052 4.093 1.00 89.06 409 MET A CA 1
ATOM 3287 C C . MET A 1 409 ? -14.515 4.968 3.168 1.00 89.06 409 MET A C 1
ATOM 3289 O O . MET A 1 409 ? -13.375 5.098 2.740 1.00 89.06 409 MET A O 1
ATOM 3293 N N . ASN A 1 410 ? -15.325 3.976 2.779 1.00 83.44 410 ASN A N 1
ATOM 3294 C CA . ASN A 1 410 ? -14.925 2.935 1.822 1.00 83.44 410 ASN A CA 1
ATOM 3295 C C . ASN A 1 410 ? -14.563 3.504 0.438 1.00 83.44 410 ASN A C 1
ATOM 3297 O O . ASN A 1 410 ? -13.677 2.983 -0.227 1.00 83.44 410 ASN A O 1
ATOM 3301 N N . GLU A 1 411 ? -15.241 4.568 -0.008 1.00 83.12 411 GLU A N 1
ATOM 3302 C CA . GLU A 1 411 ? -14.908 5.260 -1.263 1.00 83.12 411 GLU A CA 1
ATOM 3303 C C . GLU A 1 411 ? -13.554 5.983 -1.207 1.00 83.12 411 GLU A C 1
ATOM 3305 O O . GLU A 1 411 ? -12.917 6.160 -2.247 1.00 83.12 411 GLU A O 1
ATOM 3310 N N . VAL A 1 412 ? -13.132 6.422 -0.015 1.00 79.44 412 VAL A N 1
ATOM 3311 C CA . VAL A 1 412 ? -11.829 7.066 0.202 1.00 79.44 412 VAL A CA 1
ATOM 3312 C C . VAL A 1 412 ? -10.732 6.012 0.315 1.00 79.44 412 VAL A C 1
ATOM 3314 O O . VAL A 1 412 ? -9.760 6.074 -0.431 1.00 79.44 412 VAL A O 1
ATOM 3317 N N . ASP A 1 413 ? -10.888 5.069 1.242 1.00 78.44 413 ASP A N 1
ATOM 3318 C CA . ASP A 1 413 ? -9.956 3.966 1.470 1.00 78.44 413 ASP A CA 1
ATOM 3319 C C . ASP A 1 413 ? -10.674 2.839 2.231 1.00 78.44 413 ASP A C 1
ATOM 3321 O O . ASP A 1 413 ? -10.959 2.969 3.428 1.00 78.44 413 ASP A O 1
ATOM 3325 N N . GLU A 1 414 ? -10.996 1.742 1.535 1.00 79.62 414 GLU A N 1
ATOM 3326 C CA . GLU A 1 414 ? -11.657 0.576 2.140 1.00 79.62 414 GLU A CA 1
ATOM 3327 C C . GLU A 1 414 ? -10.730 -0.190 3.090 1.00 79.62 414 GLU A C 1
ATOM 3329 O O . GLU A 1 414 ? -11.202 -0.767 4.066 1.00 79.62 414 GLU A O 1
ATOM 3334 N N . ASP A 1 415 ? -9.420 -0.158 2.849 1.00 81.00 415 ASP A N 1
ATOM 3335 C CA . ASP A 1 415 ? -8.429 -0.957 3.572 1.00 81.00 415 ASP A CA 1
ATOM 3336 C C . ASP A 1 415 ? -7.817 -0.204 4.762 1.00 81.00 415 ASP A C 1
ATOM 3338 O O . ASP A 1 415 ? -7.134 -0.803 5.602 1.00 81.00 415 ASP A O 1
ATOM 3342 N N . ALA A 1 416 ? -8.072 1.102 4.874 1.00 85.69 416 ALA A N 1
ATOM 3343 C CA . ALA A 1 416 ? -7.631 1.902 6.005 1.00 85.69 416 ALA A CA 1
ATOM 3344 C C . ALA A 1 416 ? -8.129 1.328 7.338 1.00 85.69 416 ALA A C 1
ATOM 3346 O O . ALA A 1 416 ? -9.308 1.013 7.519 1.00 85.69 416 ALA A O 1
ATOM 3347 N N . THR A 1 417 ? -7.244 1.311 8.335 1.00 90.50 417 THR A N 1
ATOM 3348 C CA . THR A 1 417 ? -7.546 0.813 9.685 1.00 90.50 417 THR A CA 1
ATOM 3349 C C . THR A 1 417 ? -8.773 1.478 10.300 1.00 90.50 417 THR A C 1
ATOM 3351 O O . THR A 1 417 ? -9.611 0.800 10.884 1.00 90.50 417 THR A O 1
ATOM 3354 N N . LEU A 1 418 ? -8.924 2.795 10.129 1.00 92.94 418 LEU A N 1
ATOM 3355 C CA . LEU A 1 418 ? -10.093 3.539 10.611 1.00 92.94 418 LEU A CA 1
ATOM 3356 C C . LEU A 1 418 ? -11.394 3.086 9.941 1.00 92.94 418 LEU A C 1
ATOM 3358 O O . LEU A 1 418 ? -12.422 2.978 10.611 1.00 92.94 418 LEU A O 1
ATOM 3362 N N . THR A 1 419 ? -11.357 2.808 8.638 1.00 91.69 419 THR A N 1
ATOM 3363 C CA . THR A 1 419 ? -12.510 2.304 7.886 1.00 91.69 419 THR A CA 1
ATOM 3364 C C . THR A 1 419 ? -12.901 0.913 8.371 1.00 91.69 419 THR A C 1
ATOM 3366 O O . THR A 1 419 ? -14.073 0.672 8.656 1.00 91.69 419 THR A O 1
ATOM 3369 N N . GLN A 1 420 ? -11.924 0.030 8.577 1.00 92.81 420 GLN A N 1
ATOM 3370 C CA . GLN A 1 420 ? -12.161 -1.320 9.087 1.00 92.81 420 GLN A CA 1
ATOM 3371 C C . GLN A 1 420 ? -12.681 -1.322 10.534 1.00 92.81 420 GLN A C 1
ATOM 3373 O O . GLN A 1 420 ? -13.655 -2.010 10.834 1.00 92.81 420 GLN A O 1
ATOM 3378 N N . LEU A 1 421 ? -12.111 -0.504 11.427 1.00 94.06 421 LEU A N 1
ATOM 3379 C CA . LEU A 1 421 ? -12.624 -0.346 12.795 1.00 94.06 421 LEU A CA 1
ATOM 3380 C C . LEU A 1 421 ? -14.059 0.200 12.797 1.00 94.06 421 LEU A C 1
ATOM 3382 O O . LEU A 1 421 ? -14.921 -0.334 13.494 1.00 94.06 421 LEU A O 1
ATOM 3386 N N . SER A 1 422 ? -14.346 1.195 11.953 1.00 95.19 422 SER A N 1
ATOM 3387 C CA . SER A 1 422 ? -15.696 1.759 11.818 1.00 95.19 422 SER A CA 1
ATOM 3388 C C . SER A 1 422 ? -16.691 0.725 11.279 1.00 95.19 422 SER A C 1
ATOM 3390 O O . SER A 1 422 ? -17.822 0.641 11.757 1.00 95.19 422 SER A O 1
ATOM 3392 N N . LEU A 1 423 ? -16.265 -0.111 10.326 1.00 94.00 423 LEU A N 1
ATOM 3393 C CA . LEU A 1 423 ? -17.049 -1.237 9.819 1.00 94.00 423 LEU A CA 1
ATOM 3394 C C . LEU A 1 423 ? -17.337 -2.264 10.920 1.00 94.00 423 LEU A C 1
ATOM 3396 O O . LEU A 1 423 ? -18.467 -2.742 11.016 1.00 94.00 423 LEU A O 1
ATOM 3400 N N . ALA A 1 424 ? -16.359 -2.574 11.774 1.00 93.94 424 ALA A N 1
ATOM 3401 C CA . ALA A 1 424 ? -16.560 -3.469 12.908 1.00 93.94 424 ALA A CA 1
ATOM 3402 C C . ALA A 1 424 ? -17.602 -2.913 13.892 1.00 93.94 424 ALA A C 1
ATOM 3404 O O . ALA A 1 424 ? -18.522 -3.642 14.262 1.00 93.94 424 ALA A O 1
ATOM 3405 N N . TRP A 1 425 ? -17.533 -1.624 14.247 1.00 95.00 425 TRP A N 1
ATOM 3406 C CA . TRP A 1 425 ? -18.516 -0.983 15.134 1.00 95.00 425 TRP A CA 1
ATOM 3407 C C . TRP A 1 425 ? -19.932 -0.995 14.551 1.00 95.00 425 TRP A C 1
ATOM 3409 O O . TRP A 1 425 ? -20.888 -1.355 15.236 1.00 95.00 425 TRP A O 1
ATOM 3419 N N . VAL A 1 426 ? -20.077 -0.671 13.263 1.00 94.25 426 VAL A N 1
ATOM 3420 C CA . VAL A 1 426 ? -21.379 -0.715 12.583 1.00 94.25 426 VAL A CA 1
ATOM 3421 C C . VAL A 1 426 ? -21.919 -2.147 12.532 1.00 94.25 426 VAL A C 1
ATOM 3423 O O . VAL A 1 426 ? -23.095 -2.372 12.810 1.00 94.25 426 VAL A O 1
ATOM 3426 N N . ASN A 1 427 ? -21.068 -3.132 12.241 1.00 93.12 427 ASN A N 1
ATOM 3427 C CA . ASN A 1 427 ? -21.454 -4.542 12.235 1.00 93.12 427 ASN A CA 1
ATOM 3428 C C . ASN A 1 427 ? -21.875 -5.041 13.628 1.00 93.12 427 ASN A C 1
ATOM 3430 O O . ASN A 1 427 ? -22.814 -5.833 13.728 1.00 93.12 427 ASN A O 1
ATOM 3434 N N . MET A 1 428 ? -21.226 -4.560 14.694 1.00 92.38 428 MET A N 1
ATOM 3435 C CA . MET A 1 428 ? -21.645 -4.824 16.074 1.00 92.38 428 MET A CA 1
ATOM 3436 C C . MET A 1 428 ? -23.041 -4.267 16.352 1.00 92.38 428 MET A C 1
ATOM 3438 O O . MET A 1 428 ? -23.890 -5.001 16.852 1.00 92.38 428 MET A O 1
ATOM 3442 N N . ALA A 1 429 ? -23.301 -3.016 15.962 1.00 92.31 429 ALA A N 1
ATOM 3443 C CA . ALA A 1 429 ? -24.600 -2.372 16.151 1.00 92.31 429 ALA A CA 1
ATOM 3444 C C . ALA A 1 429 ? -25.726 -3.021 15.322 1.00 92.31 429 ALA A C 1
ATOM 3446 O O . ALA A 1 429 ? -26.869 -3.093 15.767 1.00 92.31 429 ALA A O 1
ATOM 3447 N N . MET A 1 430 ? -25.422 -3.538 14.125 1.00 89.50 430 MET A N 1
ATOM 3448 C CA . MET A 1 430 ? -26.393 -4.269 13.297 1.00 89.50 430 MET A CA 1
ATOM 3449 C C . MET A 1 430 ? -26.782 -5.637 13.884 1.00 89.50 430 MET A C 1
ATOM 3451 O O . MET A 1 430 ? -27.885 -6.130 13.624 1.00 89.50 430 MET A O 1
ATOM 3455 N N . GLY A 1 431 ? -25.887 -6.259 14.657 1.00 88.06 431 GLY A N 1
ATOM 3456 C CA . GLY A 1 431 ? -26.109 -7.552 15.298 1.00 88.06 431 GLY A CA 1
ATOM 3457 C C . GLY A 1 431 ? -26.292 -8.732 14.327 1.00 88.06 431 GLY A C 1
ATOM 3458 O O . GLY A 1 431 ? -26.000 -8.663 13.130 1.00 88.06 431 GLY A O 1
ATOM 3459 N N . LYS A 1 432 ? -26.800 -9.854 14.859 1.00 85.38 432 LYS A N 1
ATOM 3460 C CA . LYS A 1 432 ? -27.125 -11.088 14.109 1.00 85.38 432 LYS A CA 1
ATOM 3461 C C . LYS A 1 432 ? -25.924 -11.629 13.312 1.00 85.38 432 LYS A C 1
ATOM 3463 O O . LYS A 1 432 ? -24.849 -11.834 13.873 1.00 85.38 432 LYS A O 1
ATOM 3468 N N . ASP A 1 433 ? -26.097 -11.865 12.010 1.00 83.81 433 ASP A N 1
ATOM 3469 C CA . ASP A 1 433 ? -25.084 -12.448 11.126 1.00 83.81 433 ASP A CA 1
ATOM 3470 C C . ASP A 1 433 ? -23.846 -11.551 10.964 1.00 83.81 433 ASP A C 1
ATOM 3472 O O . ASP A 1 433 ? -22.759 -12.053 10.684 1.00 83.81 433 ASP A O 1
ATOM 3476 N N . LYS A 1 434 ? -23.980 -10.240 11.218 1.00 88.88 434 LYS A N 1
ATOM 3477 C CA . LYS A 1 434 ? -22.885 -9.262 11.126 1.00 88.88 434 LYS A CA 1
ATOM 3478 C C . LYS A 1 434 ? -21.907 -9.305 12.291 1.00 88.88 434 LYS A C 1
ATOM 3480 O O . LYS A 1 434 ? -20.773 -8.856 12.148 1.00 88.88 434 LYS A O 1
ATOM 3485 N N . LEU A 1 435 ? -22.271 -9.950 13.399 1.00 89.31 435 LEU A N 1
ATOM 3486 C CA . LEU A 1 435 ? -21.350 -10.153 14.518 1.00 89.31 435 LEU A CA 1
ATOM 3487 C C . LEU A 1 435 ? -20.157 -11.035 14.135 1.00 89.31 435 LEU A C 1
ATOM 3489 O O . LEU A 1 435 ? -19.080 -10.880 14.702 1.00 89.31 435 LEU A O 1
ATOM 3493 N N . LYS A 1 436 ? -20.319 -11.966 13.185 1.00 89.19 436 LYS A N 1
ATOM 3494 C CA . LYS A 1 436 ? -19.191 -12.773 12.693 1.00 89.19 436 LYS A CA 1
ATOM 3495 C C . LYS A 1 436 ? -18.207 -11.910 11.910 1.00 89.19 436 LYS A C 1
ATOM 3497 O O . LYS A 1 436 ? -17.010 -12.003 12.156 1.00 89.19 436 LYS A O 1
ATOM 3502 N N . ASP A 1 437 ? -18.720 -11.039 11.043 1.00 88.75 437 ASP A N 1
ATOM 3503 C CA . ASP A 1 437 ? -17.913 -10.097 10.263 1.00 88.75 437 ASP A CA 1
ATOM 3504 C C . ASP A 1 437 ? -17.104 -9.181 11.204 1.00 88.75 437 ASP A C 1
ATOM 3506 O O . ASP A 1 437 ? -15.890 -9.071 11.060 1.00 88.75 437 ASP A O 1
ATOM 3510 N N . ALA A 1 438 ? -17.741 -8.609 12.237 1.00 91.50 438 ALA A N 1
ATOM 3511 C CA . ALA A 1 438 ? -17.056 -7.792 13.248 1.00 91.50 438 ALA A CA 1
ATOM 3512 C C . ALA A 1 438 ? -15.940 -8.555 13.987 1.00 91.50 438 ALA A C 1
ATOM 3514 O O . ALA A 1 438 ? -14.852 -8.019 14.192 1.00 91.50 438 ALA A O 1
ATOM 3515 N N . TYR A 1 439 ? -16.187 -9.816 14.358 1.00 91.88 439 TYR A N 1
ATOM 3516 C CA . TYR A 1 439 ? -15.195 -10.653 15.037 1.00 91.88 439 TYR A CA 1
ATOM 3517 C C . TYR A 1 439 ? -13.944 -10.868 14.177 1.00 91.88 439 TYR A C 1
ATOM 3519 O O . TYR A 1 439 ? -12.825 -10.729 14.676 1.00 91.88 439 TYR A O 1
ATOM 3527 N N . TYR A 1 440 ? -14.132 -11.189 12.892 1.00 90.12 440 TYR A N 1
ATOM 3528 C CA . TYR A 1 440 ? -13.022 -11.423 11.968 1.00 90.12 440 TYR A CA 1
ATOM 3529 C C . TYR A 1 440 ? -12.226 -10.156 11.679 1.00 90.12 440 TYR A C 1
ATOM 3531 O O . TYR A 1 440 ? -11.009 -10.247 11.576 1.00 90.12 440 TYR A O 1
ATOM 3539 N N . ILE A 1 441 ? -12.869 -8.986 11.632 1.00 90.94 441 ILE A N 1
ATOM 3540 C CA . ILE A 1 441 ? -12.154 -7.714 11.473 1.00 90.94 441 ILE A CA 1
ATOM 3541 C C . ILE A 1 441 ? -11.218 -7.474 12.664 1.00 90.94 441 ILE A C 1
ATOM 3543 O O . ILE A 1 441 ? -10.032 -7.212 12.469 1.00 90.94 441 ILE A O 1
ATOM 3547 N N . PHE A 1 442 ? -11.701 -7.614 13.906 1.00 92.94 442 PHE A N 1
ATOM 3548 C CA . PHE A 1 442 ? -10.829 -7.462 15.079 1.00 92.94 442 PHE A CA 1
ATOM 3549 C C . PHE A 1 442 ? -9.731 -8.528 15.132 1.00 92.94 442 PHE A C 1
ATOM 3551 O O . PHE A 1 442 ? -8.591 -8.202 15.460 1.00 92.94 442 PHE A O 1
ATOM 3558 N N . GLN A 1 443 ? -10.048 -9.777 14.768 1.00 89.75 443 GLN A N 1
ATOM 3559 C CA . GLN A 1 443 ? -9.052 -10.845 14.668 1.00 89.75 443 GLN A CA 1
ATOM 3560 C C . GLN A 1 443 ? -7.957 -10.480 13.662 1.00 89.75 443 GLN A C 1
ATOM 3562 O O . GLN A 1 443 ? -6.778 -10.554 13.987 1.00 89.75 443 GLN A O 1
ATOM 3567 N N . GLU A 1 444 ? -8.339 -10.020 12.471 1.00 87.00 444 GLU A N 1
ATOM 3568 C CA . GLU A 1 444 ? -7.409 -9.627 11.418 1.00 87.00 444 GLU A CA 1
ATOM 3569 C C . GLU A 1 444 ? -6.512 -8.463 11.864 1.00 87.00 444 GLU A C 1
ATOM 3571 O O . GLU A 1 444 ? -5.310 -8.481 11.600 1.00 87.00 444 GLU A O 1
ATOM 3576 N N . MET A 1 445 ? -7.052 -7.478 12.589 1.00 87.94 445 MET A N 1
ATOM 3577 C CA . MET A 1 445 ? -6.251 -6.381 13.148 1.00 87.94 445 MET A CA 1
ATOM 3578 C C . MET A 1 445 ? -5.232 -6.877 14.178 1.00 87.94 445 MET A C 1
ATOM 3580 O O . MET A 1 445 ? -4.074 -6.454 14.149 1.00 87.94 445 MET A O 1
ATOM 3584 N N . MET A 1 446 ? -5.629 -7.799 15.056 1.00 88.81 446 MET A N 1
ATOM 3585 C CA . MET A 1 446 ? -4.721 -8.389 16.043 1.00 88.81 446 MET A CA 1
ATOM 3586 C C . MET A 1 446 ? -3.651 -9.270 15.403 1.00 88.81 446 MET A C 1
ATOM 3588 O O . MET A 1 446 ? -2.490 -9.205 15.807 1.00 88.81 446 MET A O 1
ATOM 3592 N N . ASP A 1 447 ? -4.007 -10.040 14.378 1.00 83.75 447 ASP A N 1
ATOM 3593 C CA . ASP A 1 447 ? -3.066 -10.883 13.642 1.00 83.75 447 ASP A CA 1
ATOM 3594 C C . ASP A 1 447 ? -2.052 -10.029 12.860 1.00 83.75 447 ASP A C 1
ATOM 3596 O O . ASP A 1 447 ? -0.863 -10.352 12.809 1.00 83.75 447 ASP A O 1
ATOM 3600 N N . LYS A 1 448 ? -2.499 -8.905 12.278 1.00 80.31 448 LYS A N 1
ATOM 3601 C CA . LYS A 1 448 ? -1.661 -7.992 11.483 1.00 80.31 448 LYS A CA 1
ATOM 3602 C C . LYS A 1 448 ? -0.756 -7.086 12.305 1.00 80.31 448 LYS A C 1
ATOM 3604 O O . LYS A 1 448 ? 0.339 -6.775 11.840 1.00 80.31 448 LYS A O 1
ATOM 3609 N N . TYR A 1 449 ? -1.223 -6.599 13.453 1.00 83.88 449 TYR A N 1
ATOM 3610 C CA . TYR A 1 449 ? -0.572 -5.507 14.190 1.00 83.88 449 TYR A CA 1
ATOM 3611 C C . TYR A 1 449 ? -0.276 -5.845 15.655 1.00 83.88 449 TYR A C 1
ATOM 3613 O O . TYR A 1 449 ? 0.324 -5.040 16.364 1.00 83.88 449 TYR A O 1
ATOM 3621 N N . GLY A 1 450 ? -0.640 -7.046 16.101 1.00 87.50 450 GLY A N 1
ATOM 3622 C CA . GLY A 1 450 ? -0.506 -7.490 17.480 1.00 87.50 450 GLY A CA 1
ATOM 3623 C C . GLY A 1 450 ? -1.740 -7.175 18.324 1.00 87.50 450 GLY A C 1
ATOM 3624 O O . GLY A 1 450 ? -2.510 -6.256 18.046 1.00 87.50 450 GLY A O 1
ATOM 3625 N N . GLN A 1 451 ? -1.910 -7.940 19.397 1.00 88.38 451 GLN A N 1
ATOM 3626 C CA . GLN A 1 451 ? -3.033 -7.801 20.322 1.00 88.38 451 GLN A CA 1
ATOM 3627 C C . GLN A 1 451 ? -2.811 -6.613 21.270 1.00 88.38 451 GLN A C 1
ATOM 3629 O O . GLN A 1 451 ? -1.852 -6.601 22.048 1.00 88.38 451 GLN A O 1
ATOM 3634 N N . SER A 1 452 ? -3.686 -5.613 21.229 1.00 90.81 452 SER A N 1
ATOM 3635 C CA . SER A 1 452 ? -3.761 -4.575 22.263 1.00 90.81 452 SER A CA 1
ATOM 3636 C C . SER A 1 452 ? -4.857 -4.926 23.275 1.00 90.81 452 SER A C 1
ATOM 3638 O O . SER A 1 452 ? -5.786 -5.661 22.925 1.00 90.81 452 SER A O 1
ATOM 3640 N N . PRO A 1 453 ? -4.804 -4.398 24.514 1.00 86.31 453 PRO A N 1
ATOM 3641 C CA . PRO A 1 453 ? -5.900 -4.563 25.467 1.00 86.31 453 PRO A CA 1
ATOM 3642 C C . PRO A 1 453 ? -7.251 -4.123 24.883 1.00 86.31 453 PRO A C 1
ATOM 3644 O O . PRO A 1 453 ? -8.240 -4.826 25.042 1.00 86.31 453 PRO A O 1
ATOM 3647 N N . GLN A 1 454 ? -7.281 -3.019 24.129 1.00 88.12 454 GLN A N 1
ATOM 3648 C CA . GLN A 1 454 ? -8.500 -2.500 23.496 1.00 88.12 454 GLN A CA 1
ATOM 3649 C C . GLN A 1 454 ? -9.058 -3.429 22.415 1.00 88.12 454 GLN A C 1
ATOM 3651 O O . GLN A 1 454 ? -10.263 -3.658 22.377 1.00 88.12 454 GLN A O 1
ATOM 3656 N N . LEU A 1 455 ? -8.209 -4.010 21.561 1.00 92.31 455 LEU A N 1
ATOM 3657 C CA . LEU A 1 455 ? -8.666 -4.956 20.538 1.00 92.31 455 LEU A CA 1
ATOM 3658 C C . LEU A 1 455 ? -9.189 -6.258 21.155 1.00 92.31 455 LEU A C 1
ATOM 3660 O O . LEU A 1 455 ? -10.192 -6.793 20.686 1.00 92.31 455 LEU A O 1
ATOM 3664 N N . LEU A 1 456 ? -8.548 -6.743 22.224 1.00 90.62 456 LEU A N 1
ATOM 3665 C CA . LEU A 1 456 ? -9.003 -7.923 22.964 1.00 90.62 456 LEU A CA 1
ATOM 3666 C C . LEU A 1 456 ? -10.364 -7.670 23.625 1.00 90.62 456 LEU A C 1
ATOM 3668 O O . LEU A 1 456 ? -11.271 -8.494 23.505 1.00 90.62 456 LEU A O 1
ATOM 3672 N N . VAL A 1 457 ? -10.535 -6.508 24.263 1.00 88.19 457 VAL A N 1
ATOM 3673 C CA . VAL A 1 457 ? -11.817 -6.083 24.842 1.00 88.19 457 VAL A CA 1
ATOM 3674 C C . VAL A 1 457 ? -12.884 -5.950 23.753 1.00 88.19 457 VAL A C 1
ATOM 3676 O O . VAL A 1 457 ? -13.961 -6.528 23.895 1.00 88.19 457 VAL A O 1
ATOM 3679 N N . ALA A 1 458 ? -12.588 -5.289 22.633 1.00 91.75 458 ALA A N 1
ATOM 3680 C CA . ALA A 1 458 ? -13.528 -5.135 21.526 1.00 91.75 458 ALA A CA 1
ATOM 3681 C C . ALA A 1 458 ? -13.953 -6.489 20.933 1.00 91.75 458 ALA A C 1
ATOM 3683 O O . ALA A 1 458 ? -15.144 -6.747 20.754 1.00 91.75 458 ALA A O 1
ATOM 3684 N N . GLN A 1 459 ? -13.006 -7.403 20.701 1.00 93.19 459 GLN A N 1
ATOM 3685 C CA . GLN A 1 459 ? -13.318 -8.746 20.215 1.00 93.19 459 GLN A CA 1
ATOM 3686 C C . GLN A 1 459 ? -14.136 -9.550 21.238 1.00 93.19 459 GLN A C 1
ATOM 3688 O O . GLN A 1 459 ? -15.078 -10.254 20.861 1.00 93.19 459 GLN A O 1
ATOM 3693 N N . SER A 1 460 ? -13.827 -9.425 22.532 1.00 90.75 460 SER A N 1
ATOM 3694 C CA . SER A 1 460 ? -14.608 -10.070 23.591 1.00 90.75 460 SER A CA 1
ATOM 3695 C C . SER A 1 460 ? -16.051 -9.558 23.632 1.00 90.75 460 SER A C 1
ATOM 3697 O O . SER A 1 460 ? -16.968 -10.364 23.774 1.00 90.75 460 SER A O 1
ATOM 3699 N N . ALA A 1 461 ? -16.282 -8.260 23.396 1.00 90.75 461 ALA A N 1
ATOM 3700 C CA . ALA A 1 461 ? -17.621 -7.685 23.313 1.00 90.75 461 ALA A CA 1
ATOM 3701 C C . ALA A 1 461 ? -18.424 -8.310 22.162 1.00 90.75 461 ALA A C 1
ATOM 3703 O O . ALA A 1 461 ? -19.594 -8.651 22.332 1.00 90.75 461 ALA A O 1
ATOM 3704 N N . VAL A 1 462 ? -17.786 -8.576 21.016 1.00 92.25 462 VAL A N 1
ATOM 3705 C CA . VAL A 1 462 ? -18.427 -9.311 19.914 1.00 92.25 462 VAL A CA 1
ATOM 3706 C C . VAL A 1 462 ? -18.809 -10.735 20.330 1.00 92.25 462 VAL A C 1
ATOM 3708 O O . VAL A 1 462 ? -19.903 -11.195 20.006 1.00 92.25 462 VAL A O 1
ATOM 3711 N N . LEU A 1 463 ? -17.944 -11.445 21.058 1.00 90.31 463 LEU A N 1
ATOM 3712 C CA . LEU A 1 463 ? -18.243 -12.797 21.550 1.00 90.31 463 LEU A CA 1
ATOM 3713 C C . LEU A 1 463 ? -19.372 -12.807 22.587 1.00 90.31 463 LEU A C 1
ATOM 3715 O O . LEU A 1 463 ? -20.215 -13.704 22.549 1.00 90.31 463 LEU A O 1
ATOM 3719 N N . ILE A 1 464 ? -19.427 -11.797 23.458 1.00 88.50 464 ILE A N 1
ATOM 3720 C CA . ILE A 1 464 ? -20.530 -11.585 24.404 1.00 88.50 464 ILE A CA 1
ATOM 3721 C C . ILE A 1 464 ? -21.844 -11.403 23.635 1.00 88.50 464 ILE A C 1
ATOM 3723 O O . ILE A 1 464 ? -22.817 -12.095 23.931 1.00 88.50 464 ILE A O 1
ATOM 3727 N N . LEU A 1 465 ? -21.856 -10.571 22.587 1.00 88.50 465 LEU A N 1
ATOM 3728 C CA . LEU A 1 465 ? -23.025 -10.378 21.715 1.00 88.50 465 LEU A CA 1
ATOM 3729 C C . LEU A 1 465 ? -23.422 -11.653 20.946 1.00 88.50 465 LEU A C 1
ATOM 3731 O O . LEU A 1 465 ? -24.592 -11.840 20.621 1.00 88.50 465 LEU A O 1
ATOM 3735 N N . GLN A 1 466 ? -22.470 -12.550 20.665 1.00 89.19 466 GLN A N 1
ATOM 3736 C CA . GLN A 1 466 ? -22.733 -13.868 20.071 1.00 89.19 466 GLN A CA 1
ATOM 3737 C C . GLN A 1 466 ? -23.203 -14.924 21.093 1.00 89.19 466 GLN A C 1
ATOM 3739 O O . GLN A 1 466 ? -23.521 -16.045 20.691 1.00 89.19 466 GLN A O 1
ATOM 3744 N N . GLY A 1 467 ? -23.210 -14.618 22.396 1.00 87.12 467 GLY A N 1
ATOM 3745 C CA . GLY A 1 467 ? -23.514 -15.574 23.469 1.00 87.12 467 GLY A CA 1
ATOM 3746 C C . GLY A 1 467 ? -22.388 -16.576 23.769 1.00 87.12 467 GLY A C 1
ATOM 3747 O O . GLY A 1 467 ? -22.613 -17.594 24.423 1.00 87.12 467 GLY A O 1
ATOM 3748 N N . LYS A 1 468 ? -21.163 -16.323 23.291 1.00 89.31 468 LYS A N 1
ATOM 3749 C CA . LYS A 1 468 ? -19.984 -17.185 23.490 1.00 89.31 468 LYS A CA 1
ATOM 3750 C C . LYS A 1 468 ? -19.158 -16.730 24.693 1.00 89.31 468 LYS A C 1
ATOM 3752 O O . LYS A 1 468 ? -18.006 -16.320 24.573 1.00 89.31 468 LYS A O 1
ATOM 3757 N N . TYR A 1 469 ? -19.753 -16.821 25.876 1.00 87.06 469 TYR A N 1
ATOM 3758 C CA . TYR A 1 469 ? -19.181 -16.266 27.108 1.00 87.06 469 TYR A CA 1
ATOM 3759 C C . TYR A 1 469 ? -17.847 -16.905 27.528 1.00 87.06 469 TYR A C 1
ATOM 3761 O O . TYR A 1 469 ? -16.962 -16.206 28.004 1.00 87.06 469 TYR A O 1
ATOM 3769 N N . LYS A 1 470 ? -17.658 -18.214 27.305 1.00 84.56 470 LYS A N 1
ATOM 3770 C CA . LYS A 1 470 ? -16.398 -18.906 27.648 1.00 84.56 470 LYS A CA 1
ATOM 3771 C C . LYS A 1 470 ? -15.206 -18.398 26.835 1.00 84.56 470 LYS A C 1
ATOM 3773 O O . LYS A 1 470 ? -14.127 -18.201 27.382 1.00 84.56 470 LYS A O 1
ATOM 3778 N N . ASP A 1 471 ? -15.416 -18.170 25.542 1.00 87.44 471 ASP A N 1
ATOM 3779 C CA . ASP A 1 471 ? -14.369 -17.664 24.653 1.00 87.44 471 ASP A CA 1
ATOM 3780 C C . ASP A 1 471 ? -14.055 -16.195 24.991 1.00 87.44 471 ASP A C 1
ATOM 3782 O O . ASP A 1 471 ? -12.892 -15.795 25.010 1.00 87.44 471 ASP A O 1
ATOM 3786 N N . ALA A 1 472 ? -15.086 -15.410 25.333 1.00 88.00 472 ALA A N 1
ATOM 3787 C CA . ALA A 1 472 ? -14.930 -14.028 25.783 1.00 88.00 472 ALA A CA 1
ATOM 3788 C C . ALA A 1 472 ? -14.105 -13.926 27.078 1.00 88.00 472 ALA A C 1
ATOM 3790 O O . ALA A 1 472 ? -13.225 -13.075 27.170 1.00 88.00 472 ALA A O 1
ATOM 3791 N N . GLU A 1 473 ? -14.342 -14.817 28.049 1.00 83.50 473 GLU A N 1
ATOM 3792 C CA . GLU A 1 473 ? -13.589 -14.878 29.311 1.00 83.50 473 GLU A CA 1
ATOM 3793 C C . GLU A 1 473 ? -12.080 -15.024 29.073 1.00 83.50 473 GLU A C 1
ATOM 3795 O O . GLU A 1 473 ? -11.279 -14.300 29.666 1.00 83.50 473 GLU A O 1
ATOM 3800 N N . SER A 1 474 ? -11.687 -15.917 28.157 1.00 87.44 474 SER A N 1
ATOM 3801 C CA . SER A 1 474 ? -10.277 -16.146 27.831 1.00 87.44 474 SER A CA 1
ATOM 3802 C C . SER A 1 474 ? -9.597 -14.887 27.288 1.00 87.44 474 SER A C 1
ATOM 3804 O O . SER A 1 474 ? -8.494 -14.552 27.722 1.00 87.44 474 SER A O 1
ATOM 3806 N N . LEU A 1 475 ? -10.250 -14.177 26.362 1.00 87.81 475 LEU A N 1
ATOM 3807 C CA . LEU A 1 475 ? -9.702 -12.948 25.774 1.00 87.81 475 LEU A CA 1
ATOM 3808 C C . LEU A 1 475 ? -9.599 -11.816 26.792 1.00 87.81 475 LEU A C 1
ATOM 3810 O O . LEU A 1 475 ? -8.657 -11.026 26.761 1.00 87.81 475 LEU A O 1
ATOM 3814 N N . LEU A 1 476 ? -10.557 -11.730 27.709 1.00 83.12 476 LEU A N 1
ATOM 3815 C CA . LEU A 1 476 ? -10.552 -10.690 28.725 1.00 83.12 476 LEU A CA 1
ATOM 3816 C C . LEU A 1 476 ? -9.468 -10.913 29.782 1.00 83.12 476 LEU A C 1
ATOM 3818 O O . LEU A 1 476 ? -8.826 -9.953 30.207 1.00 83.12 476 LEU A O 1
ATOM 3822 N N . HIS A 1 477 ? -9.204 -12.164 30.171 1.00 81.44 477 HIS A N 1
ATOM 3823 C CA . HIS A 1 477 ? -8.040 -12.474 31.001 1.00 81.44 477 HIS A CA 1
ATOM 3824 C C . HIS A 1 477 ? -6.729 -12.130 30.287 1.00 81.44 477 HIS A C 1
ATOM 3826 O O . HIS A 1 477 ? -5.817 -11.589 30.908 1.00 81.44 477 HIS A O 1
ATOM 3832 N N . GLU A 1 478 ? -6.636 -12.376 28.979 1.00 85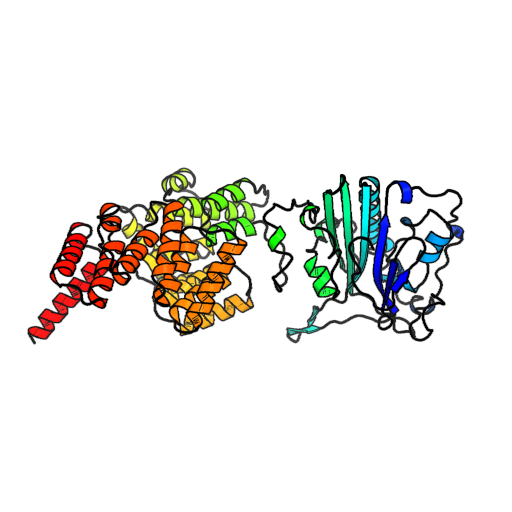.81 478 GLU A N 1
ATOM 3833 C CA . GLU A 1 478 ? -5.478 -11.961 28.183 1.00 85.81 478 GLU A CA 1
ATOM 3834 C C . GLU A 1 478 ? -5.322 -10.430 28.137 1.00 85.81 478 GLU A C 1
ATOM 3836 O O . GLU A 1 478 ? -4.204 -9.921 28.260 1.00 85.81 478 GLU A O 1
ATOM 3841 N N . ALA A 1 479 ? -6.428 -9.684 28.042 1.00 84.31 479 ALA A N 1
ATOM 3842 C CA . ALA A 1 479 ? -6.416 -8.225 28.122 1.00 84.31 479 ALA A CA 1
ATOM 3843 C C . ALA A 1 479 ? -5.895 -7.742 29.487 1.00 84.31 479 ALA A C 1
ATOM 3845 O O . ALA A 1 479 ? -5.030 -6.867 29.532 1.00 84.31 479 ALA A O 1
ATOM 3846 N N . GLN A 1 480 ? -6.337 -8.368 30.582 1.00 76.88 480 GLN A N 1
ATOM 3847 C CA . GLN A 1 480 ? -5.872 -8.058 31.939 1.00 76.88 480 GLN A CA 1
ATOM 3848 C C . GLN A 1 480 ? -4.400 -8.396 32.185 1.00 76.88 480 GLN A C 1
ATOM 3850 O O . GLN A 1 480 ? -3.723 -7.694 32.934 1.00 76.88 480 GLN A O 1
ATOM 3855 N N . LEU A 1 481 ? -3.883 -9.467 31.573 1.00 81.81 481 LEU A N 1
ATOM 3856 C CA . LEU A 1 481 ? -2.460 -9.807 31.667 1.00 81.81 481 LEU A CA 1
ATOM 3857 C C . LEU A 1 481 ? -1.574 -8.727 31.034 1.00 81.81 481 LEU A C 1
ATOM 3859 O O . LEU A 1 481 ? -0.432 -8.545 31.456 1.00 81.81 481 LEU A O 1
ATOM 3863 N N . ARG A 1 482 ? -2.088 -8.028 30.017 1.00 82.12 482 ARG A N 1
ATOM 3864 C CA . ARG A 1 482 ? -1.386 -6.936 29.331 1.00 82.12 482 ARG A CA 1
ATOM 3865 C C . ARG A 1 482 ? -1.564 -5.598 30.041 1.00 82.12 482 ARG A C 1
ATOM 3867 O O . ARG A 1 482 ? -0.611 -4.825 30.101 1.00 82.12 482 ARG A O 1
ATOM 3874 N N . ASP A 1 483 ? -2.759 -5.338 30.558 1.00 75.81 483 ASP A N 1
ATOM 3875 C CA . ASP A 1 483 ? -3.085 -4.138 31.321 1.00 75.81 483 ASP A CA 1
ATOM 3876 C C . ASP A 1 483 ? -4.007 -4.483 32.494 1.00 75.81 483 ASP A C 1
ATOM 3878 O O . ASP A 1 483 ? -5.215 -4.677 32.336 1.00 75.81 483 ASP A O 1
ATOM 3882 N N . SER A 1 484 ? -3.420 -4.540 33.690 1.00 69.25 484 SER A N 1
ATOM 3883 C CA . SER A 1 484 ? -4.133 -4.890 34.918 1.00 69.25 484 SER A CA 1
ATOM 3884 C C . SER A 1 484 ? -5.190 -3.862 35.317 1.00 69.25 484 SER A C 1
ATOM 3886 O O . SER A 1 484 ? -6.080 -4.196 36.094 1.00 69.25 484 SER A O 1
ATOM 3888 N N . ASN A 1 485 ? -5.088 -2.630 34.810 1.00 66.31 485 ASN A N 1
ATOM 3889 C CA . ASN A 1 485 ? -5.949 -1.510 35.184 1.00 66.31 485 ASN A CA 1
ATOM 3890 C C . ASN A 1 485 ? -6.993 -1.193 34.104 1.00 66.31 485 ASN A C 1
ATOM 3892 O O . ASN A 1 485 ? -7.658 -0.161 34.178 1.00 66.31 485 ASN A O 1
ATOM 3896 N N . ASN A 1 486 ? -7.143 -2.052 33.092 1.00 71.06 486 ASN A N 1
ATOM 3897 C CA . ASN A 1 486 ? -8.133 -1.841 32.048 1.00 71.06 486 ASN A CA 1
ATOM 3898 C C . ASN A 1 486 ? -9.557 -2.030 32.607 1.00 71.06 486 ASN A C 1
ATOM 3900 O O . ASN A 1 486 ? -10.027 -3.157 32.804 1.00 71.06 486 ASN A O 1
ATOM 3904 N N . CYS A 1 487 ? -10.243 -0.907 32.837 1.00 68.56 487 CYS A N 1
ATOM 3905 C CA . CYS A 1 487 ? -11.607 -0.858 33.357 1.00 68.56 487 CYS A CA 1
ATOM 3906 C C . CYS A 1 487 ? -12.592 -1.648 32.487 1.00 68.56 487 CYS A C 1
ATOM 3908 O O . CYS A 1 487 ? -13.380 -2.424 33.015 1.00 68.56 487 CYS A O 1
ATOM 3910 N N . GLU A 1 488 ? -12.531 -1.508 31.162 1.00 73.19 488 GLU A N 1
ATOM 3911 C CA . GLU A 1 488 ? -13.466 -2.172 30.244 1.00 73.19 488 GLU A CA 1
ATOM 3912 C C . GLU A 1 488 ? -13.310 -3.700 30.274 1.00 73.19 488 GLU A C 1
ATOM 3914 O O . GLU A 1 488 ? -14.297 -4.437 30.231 1.00 73.19 488 GLU A O 1
ATOM 3919 N N . ALA A 1 489 ? -12.075 -4.195 30.414 1.00 71.81 489 ALA A N 1
ATOM 3920 C CA . ALA A 1 489 ? -11.811 -5.625 30.554 1.00 71.81 489 ALA A CA 1
ATOM 3921 C C . ALA A 1 489 ? -12.403 -6.190 31.856 1.00 71.81 489 ALA A C 1
ATOM 3923 O O . ALA A 1 489 ? -13.024 -7.253 31.845 1.00 71.81 489 ALA A O 1
ATOM 3924 N N . LEU A 1 490 ? -12.244 -5.469 32.973 1.00 68.25 490 LEU A N 1
ATOM 3925 C CA . LEU A 1 490 ? -12.840 -5.828 34.266 1.00 68.25 490 LEU A CA 1
ATOM 3926 C C . LEU A 1 490 ? -14.367 -5.853 34.185 1.00 68.25 490 LEU A C 1
ATOM 3928 O O . LEU A 1 490 ? -14.997 -6.839 34.564 1.00 68.25 490 LEU A O 1
ATOM 3932 N N . VAL A 1 491 ? -14.946 -4.789 33.636 1.00 70.38 491 VAL A N 1
ATOM 3933 C CA . VAL A 1 491 ? -16.384 -4.626 33.424 1.00 70.38 491 VAL A CA 1
ATOM 3934 C C . VAL A 1 491 ? -16.963 -5.803 32.624 1.00 70.38 491 VAL A C 1
ATOM 3936 O O . VAL A 1 491 ? -17.945 -6.424 33.038 1.00 70.38 491 VAL A O 1
ATOM 3939 N N . ASN A 1 492 ? -16.326 -6.166 31.509 1.00 78.19 492 ASN A N 1
ATOM 3940 C CA . ASN A 1 492 ? -16.770 -7.276 30.670 1.00 78.19 492 ASN A CA 1
ATOM 3941 C C . ASN A 1 492 ? -16.561 -8.646 31.338 1.00 78.19 492 ASN A C 1
ATOM 3943 O O . ASN A 1 492 ? -17.400 -9.531 31.171 1.00 78.19 492 ASN A O 1
ATOM 3947 N N . LEU A 1 493 ? -15.492 -8.838 32.123 1.00 70.19 493 LEU A N 1
ATOM 3948 C CA . LEU A 1 493 ? -15.267 -10.084 32.877 1.00 70.19 493 LEU A CA 1
ATOM 3949 C C . LEU A 1 493 ? -16.347 -10.321 33.906 1.00 70.19 493 LEU A C 1
ATOM 3951 O O . LEU A 1 493 ? -16.792 -11.453 34.091 1.00 70.19 493 LEU A O 1
ATOM 3955 N N . ILE A 1 494 ? -16.774 -9.251 34.559 1.00 70.31 494 ILE A N 1
ATOM 3956 C CA . ILE A 1 494 ? -17.848 -9.316 35.526 1.00 70.31 494 ILE A CA 1
ATOM 3957 C C . ILE A 1 494 ? -19.150 -9.743 34.839 1.00 70.31 494 ILE A C 1
ATOM 3959 O O . ILE A 1 494 ? -19.788 -10.697 35.287 1.00 70.31 494 ILE A O 1
ATOM 3963 N N . ALA A 1 495 ? -19.504 -9.119 33.712 1.00 71.44 495 ALA A N 1
ATOM 3964 C CA . ALA A 1 495 ? -20.667 -9.518 32.921 1.00 71.44 495 ALA A CA 1
ATOM 3965 C C . ALA A 1 495 ? -20.595 -10.998 32.494 1.00 71.44 495 ALA A C 1
ATOM 3967 O O . ALA A 1 495 ? -21.531 -11.766 32.719 1.00 71.44 495 ALA A O 1
ATOM 3968 N N . VAL A 1 496 ? -19.460 -11.431 31.937 1.00 77.69 496 VAL A N 1
ATOM 3969 C CA . VAL A 1 496 ? -19.234 -12.811 31.476 1.00 77.69 496 VAL A CA 1
ATOM 3970 C C . VAL A 1 496 ? -19.304 -13.826 32.621 1.00 77.69 496 VAL A C 1
ATOM 3972 O O . VAL A 1 496 ? -19.948 -14.865 32.473 1.00 77.69 496 VAL A O 1
ATOM 3975 N N . SER A 1 497 ? -18.705 -13.522 33.774 1.00 71.81 497 SER A N 1
ATOM 3976 C CA . SER A 1 497 ? -18.714 -14.397 34.957 1.00 71.81 497 SER A CA 1
ATOM 3977 C C . SER A 1 497 ? -20.135 -14.661 35.450 1.00 71.81 497 SER A C 1
ATOM 3979 O O . SER A 1 497 ? -20.474 -15.794 35.804 1.00 71.81 497 SER A O 1
ATOM 3981 N N . GLN A 1 498 ? -20.998 -13.642 35.387 1.00 70.88 498 GLN A N 1
ATOM 3982 C CA . GLN A 1 498 ? -22.408 -13.794 35.722 1.00 70.88 498 GLN A CA 1
ATOM 3983 C C . GLN A 1 498 ? -23.150 -14.710 34.742 1.00 70.88 498 GLN A C 1
ATOM 3985 O O . GLN A 1 498 ? -23.898 -15.576 35.198 1.00 70.88 498 GLN A O 1
ATOM 3990 N N . PHE A 1 499 ? -22.919 -14.575 33.430 1.00 75.62 499 PHE A N 1
ATOM 3991 C CA . PHE A 1 499 ? -23.500 -15.470 32.418 1.00 75.62 499 PHE A CA 1
ATOM 3992 C C . PHE A 1 499 ? -22.999 -16.918 32.535 1.00 75.62 499 PHE A C 1
ATOM 3994 O O . PHE A 1 499 ? -23.713 -17.850 32.167 1.00 75.62 499 PHE A O 1
ATOM 4001 N N . LEU A 1 500 ? -21.789 -17.124 33.061 1.00 77.75 500 LEU A N 1
ATOM 4002 C CA . LEU A 1 500 ? -21.209 -18.448 33.303 1.00 77.75 500 LEU A CA 1
ATOM 4003 C C . LEU A 1 500 ? -21.619 -19.069 34.648 1.00 77.75 500 LEU A C 1
ATOM 4005 O O . LEU A 1 500 ? -21.285 -20.228 34.894 1.00 77.75 500 LEU A O 1
ATOM 4009 N N . GLY A 1 501 ? -22.334 -18.331 35.505 1.00 68.75 501 GLY A N 1
ATOM 4010 C CA . GLY A 1 501 ? -22.773 -18.811 36.817 1.00 68.75 501 GLY A CA 1
ATOM 4011 C C . GLY A 1 501 ? -21.633 -19.031 37.817 1.00 68.75 501 GLY A C 1
ATOM 4012 O O . GLY A 1 501 ? -21.782 -19.850 38.719 1.00 68.75 501 GLY A O 1
ATOM 4013 N N . LYS A 1 502 ? -20.495 -18.343 37.650 1.00 70.81 502 LYS A N 1
ATOM 4014 C CA . LYS A 1 502 ? -19.384 -18.370 38.614 1.00 70.81 502 LYS A CA 1
ATOM 4015 C C . LYS A 1 502 ? -19.651 -17.377 39.750 1.00 70.81 502 LYS A C 1
ATOM 4017 O O . LYS A 1 502 ? -20.261 -16.331 39.522 1.00 70.81 502 LYS A O 1
ATOM 4022 N N . ASP A 1 503 ? -19.192 -17.696 40.959 1.00 56.47 503 ASP A N 1
ATOM 4023 C CA . ASP A 1 503 ? -19.287 -16.780 42.098 1.00 56.47 503 ASP A CA 1
ATOM 4024 C C . ASP A 1 503 ? -18.418 -15.537 41.852 1.00 56.47 503 ASP A C 1
ATOM 4026 O O . ASP A 1 503 ? -17.242 -15.633 41.502 1.00 56.47 503 ASP A O 1
ATOM 4030 N N . ASN A 1 504 ? -19.016 -14.353 42.022 1.00 55.03 504 ASN A N 1
ATOM 4031 C CA . ASN A 1 504 ? -18.439 -13.047 41.667 1.00 55.03 504 ASN A CA 1
ATOM 4032 C C . ASN A 1 504 ? -17.220 -12.636 42.525 1.00 55.03 504 ASN A C 1
ATOM 4034 O O . ASN A 1 504 ? -16.731 -11.515 42.381 1.00 55.03 504 ASN A O 1
ATOM 4038 N N . GLU A 1 505 ? -16.737 -13.491 43.429 1.00 49.31 505 GLU A N 1
ATOM 4039 C CA . GLU A 1 505 ? -15.764 -13.115 44.458 1.00 49.31 505 GLU A CA 1
ATOM 4040 C C . GLU A 1 505 ? -14.420 -12.665 43.860 1.00 49.31 505 GLU A C 1
ATOM 4042 O O . GLU A 1 505 ? -13.900 -11.629 44.270 1.00 49.31 505 GLU A O 1
ATOM 4047 N N . GLU A 1 506 ? -13.889 -13.335 42.830 1.00 47.47 506 GLU A N 1
ATOM 4048 C CA . GLU A 1 506 ? -12.569 -12.986 42.267 1.00 47.47 506 GLU A CA 1
ATOM 4049 C C . GLU A 1 506 ? -12.532 -11.648 41.509 1.00 47.47 506 GLU A C 1
ATOM 4051 O O . GLU A 1 506 ? -11.513 -10.953 41.554 1.00 47.47 506 GLU A O 1
ATOM 4056 N N . ALA A 1 507 ? -13.622 -11.265 40.834 1.00 47.94 507 ALA A N 1
ATOM 4057 C CA . ALA A 1 507 ? -13.700 -10.005 40.089 1.00 47.94 507 ALA A CA 1
ATOM 4058 C C . ALA A 1 507 ? -14.087 -8.822 40.995 1.00 47.94 507 ALA A C 1
ATOM 4060 O O . ALA A 1 507 ? -13.573 -7.715 40.840 1.00 47.94 507 ALA A O 1
ATOM 4061 N N . GLN A 1 508 ? -14.945 -9.072 41.990 1.00 50.84 508 GLN A N 1
ATOM 4062 C CA . GLN A 1 508 ? -15.430 -8.074 42.945 1.00 50.84 508 GLN A CA 1
ATOM 4063 C C . GLN A 1 508 ? -14.366 -7.678 43.987 1.00 50.84 508 GLN A C 1
ATOM 4065 O O . GLN A 1 508 ? -14.419 -6.574 44.525 1.00 50.84 508 GLN A O 1
ATOM 4070 N N . LEU A 1 509 ? -13.372 -8.542 44.232 1.00 47.44 509 LEU A N 1
ATOM 4071 C CA . LEU A 1 509 ? -12.248 -8.288 45.143 1.00 47.44 509 LEU A CA 1
ATOM 4072 C C . LEU A 1 509 ? -11.190 -7.309 44.604 1.00 47.44 509 LEU A C 1
ATOM 4074 O O . LEU A 1 509 ? -10.368 -6.842 45.391 1.00 47.44 509 LEU A O 1
ATOM 4078 N N . ARG A 1 510 ? -11.149 -7.025 43.293 1.00 53.53 510 ARG A N 1
ATOM 4079 C CA . ARG A 1 510 ? -9.996 -6.332 42.678 1.00 53.53 510 ARG A CA 1
ATOM 4080 C C . ARG A 1 510 ? -10.227 -4.862 42.331 1.00 53.53 510 ARG A C 1
ATOM 4082 O O . ARG A 1 510 ? -9.268 -4.101 42.393 1.00 53.53 510 ARG A O 1
ATOM 4089 N N . ASP A 1 511 ? -11.462 -4.460 42.032 1.00 55.81 511 ASP A N 1
ATOM 4090 C CA . ASP A 1 511 ? -11.833 -3.049 41.847 1.00 55.81 511 ASP A CA 1
ATOM 4091 C C . ASP A 1 511 ? -13.289 -2.808 42.278 1.00 55.81 511 ASP A C 1
ATOM 4093 O O . ASP A 1 511 ? -14.211 -2.674 41.474 1.00 55.81 511 ASP A O 1
ATOM 4097 N N . SER A 1 512 ? -13.516 -2.813 43.593 1.00 56.00 512 SER A N 1
ATOM 4098 C CA . SER A 1 512 ? -14.847 -2.662 44.194 1.00 56.00 512 SER A CA 1
ATOM 4099 C C . SER A 1 512 ? -15.474 -1.278 43.986 1.00 56.00 512 SER A C 1
ATOM 4101 O O . SER A 1 512 ? -16.636 -1.088 44.342 1.00 56.00 512 SER A O 1
ATOM 4103 N N . ASN A 1 513 ? -14.723 -0.310 43.449 1.00 58.50 513 ASN A N 1
ATOM 4104 C CA . ASN A 1 513 ? -15.125 1.095 43.390 1.00 58.50 513 ASN A CA 1
ATOM 4105 C C . ASN A 1 513 ? -15.346 1.611 41.957 1.00 58.50 513 ASN A C 1
ATOM 4107 O O . ASN A 1 513 ? -15.532 2.810 41.753 1.00 58.50 513 ASN A O 1
ATOM 4111 N N . ASN A 1 514 ? -15.342 0.732 40.954 1.00 65.12 514 ASN A N 1
ATOM 4112 C CA . ASN A 1 514 ? -15.559 1.125 39.566 1.00 65.12 514 ASN A CA 1
ATOM 4113 C C . ASN A 1 514 ? -17.057 1.256 39.240 1.00 65.12 514 ASN A C 1
ATOM 4115 O O . ASN A 1 514 ? -17.809 0.281 39.301 1.00 65.12 514 ASN A O 1
ATOM 4119 N N . CYS A 1 515 ? -17.489 2.468 38.883 1.00 62.69 515 CYS A N 1
ATOM 4120 C CA . CYS A 1 515 ? -18.899 2.786 38.638 1.00 62.69 515 CYS A CA 1
ATOM 4121 C C . CYS A 1 515 ? -19.479 2.038 37.426 1.00 62.69 515 CYS A C 1
ATOM 4123 O O . CYS A 1 515 ? -20.564 1.472 37.524 1.00 62.69 515 CYS A O 1
ATOM 4125 N N . GLU A 1 516 ? -18.740 1.957 36.317 1.00 63.25 516 GLU A N 1
ATOM 4126 C CA . GLU A 1 516 ? -19.186 1.269 35.093 1.00 63.25 516 GLU A CA 1
ATOM 4127 C C . GLU A 1 516 ? -19.304 -0.246 35.307 1.00 63.25 516 GLU A C 1
ATOM 4129 O O . GLU A 1 516 ? -20.213 -0.910 34.804 1.00 63.25 516 GLU A O 1
ATOM 4134 N N . ALA A 1 517 ? -18.416 -0.805 36.135 1.00 63.88 517 ALA A N 1
ATOM 4135 C CA . ALA A 1 517 ? -18.463 -2.215 36.505 1.00 63.88 517 ALA A CA 1
ATOM 4136 C C . ALA A 1 517 ? -19.718 -2.533 37.326 1.00 63.88 517 ALA A C 1
ATOM 4138 O O . ALA A 1 517 ? -20.357 -3.564 37.111 1.00 63.88 517 ALA A O 1
ATOM 4139 N N . LEU A 1 518 ? -20.097 -1.631 38.236 1.00 66.56 518 LEU A N 1
ATOM 4140 C CA . LEU A 1 518 ? -21.320 -1.739 39.029 1.00 66.56 518 LEU A CA 1
ATOM 4141 C C . LEU A 1 518 ? -22.582 -1.577 38.174 1.00 66.56 518 LEU A C 1
ATOM 4143 O O . LEU A 1 518 ? -23.529 -2.337 38.361 1.00 66.56 518 LEU A O 1
ATOM 4147 N N . VAL A 1 519 ? -22.594 -0.666 37.198 1.00 68.56 519 VAL A N 1
ATOM 4148 C CA . VAL A 1 519 ? -23.721 -0.522 36.257 1.00 68.56 519 VAL A CA 1
ATOM 4149 C C . VAL A 1 519 ? -23.924 -1.797 35.439 1.00 68.56 519 VAL A C 1
ATOM 4151 O O . VAL A 1 519 ? -25.040 -2.318 35.370 1.00 68.56 519 VAL A O 1
ATOM 4154 N N . ASN A 1 520 ? -22.851 -2.371 34.896 1.00 65.88 520 ASN A N 1
ATOM 4155 C CA . ASN A 1 520 ? -22.957 -3.620 34.141 1.00 65.88 520 ASN A CA 1
ATOM 4156 C C . ASN A 1 520 ? -23.327 -4.815 35.027 1.00 65.88 520 ASN A C 1
ATOM 4158 O O . ASN A 1 520 ? -24.103 -5.673 34.602 1.00 65.88 520 ASN A O 1
ATOM 4162 N N . LEU A 1 521 ? -22.869 -4.847 36.283 1.00 66.44 521 LEU A N 1
ATOM 4163 C CA . LEU A 1 521 ? -23.344 -5.807 37.284 1.00 66.44 521 LEU A CA 1
ATOM 4164 C C . LEU A 1 521 ? -24.857 -5.729 37.482 1.00 66.44 521 LEU A C 1
ATOM 4166 O O . LEU A 1 521 ? -25.507 -6.773 37.559 1.00 66.44 521 LEU A O 1
ATOM 4170 N N . ILE A 1 522 ? -25.414 -4.521 37.577 1.00 69.50 522 ILE A N 1
ATOM 4171 C CA . ILE A 1 522 ? -26.851 -4.307 37.764 1.00 69.50 522 ILE A CA 1
ATOM 4172 C C . ILE A 1 522 ? -27.619 -4.799 36.531 1.00 69.50 522 ILE A C 1
ATOM 4174 O O . ILE A 1 522 ? -28.521 -5.627 36.673 1.00 69.50 522 ILE A O 1
ATOM 4178 N N . ALA A 1 523 ? -27.216 -4.376 35.329 1.00 66.75 523 ALA A N 1
ATOM 4179 C CA . ALA A 1 523 ? -27.883 -4.746 34.080 1.00 66.75 523 ALA A CA 1
ATOM 4180 C C . ALA A 1 523 ? -27.891 -6.267 33.836 1.00 66.75 523 ALA A C 1
ATOM 4182 O O . ALA A 1 523 ? -28.928 -6.848 33.504 1.00 66.75 523 ALA A O 1
ATOM 4183 N N . VAL A 1 524 ? -26.755 -6.941 34.049 1.00 65.25 524 VAL A N 1
ATOM 4184 C CA . VAL A 1 524 ? -26.649 -8.395 33.844 1.00 65.25 524 VAL A CA 1
ATOM 4185 C C . VAL A 1 524 ? -27.395 -9.169 34.933 1.00 65.25 524 VAL A C 1
ATOM 4187 O O . VAL A 1 524 ? -28.084 -10.144 34.624 1.00 65.25 524 VAL A O 1
ATOM 4190 N N . SER A 1 525 ? -27.356 -8.712 36.190 1.00 67.06 525 SER A N 1
ATOM 4191 C CA . SER A 1 525 ? -28.109 -9.349 37.283 1.00 67.06 525 SER A CA 1
ATOM 4192 C C . SER A 1 525 ? -29.622 -9.256 37.059 1.00 67.06 525 SER A C 1
ATOM 4194 O O . SER A 1 525 ? -30.332 -10.226 37.331 1.00 67.06 525 SER A O 1
ATOM 4196 N N . GLN A 1 526 ? -30.101 -8.129 36.517 1.00 70.81 526 GLN A N 1
ATOM 4197 C CA . GLN A 1 526 ? -31.500 -7.933 36.134 1.00 70.81 526 GLN A CA 1
ATOM 4198 C C . GLN A 1 526 ? -31.905 -8.853 34.975 1.00 70.81 526 GLN A C 1
ATOM 4200 O O . GLN A 1 526 ? -32.944 -9.507 35.049 1.00 70.81 526 GLN A O 1
ATOM 4205 N N . PHE A 1 527 ? -31.078 -8.955 33.929 1.00 69.88 527 PHE A N 1
ATOM 4206 C CA . PHE A 1 527 ? -31.344 -9.833 32.784 1.00 69.88 527 PHE A CA 1
ATOM 4207 C C . PHE A 1 527 ? -31.384 -11.320 33.171 1.00 69.88 527 PHE A C 1
ATOM 4209 O O . PHE A 1 527 ? -32.224 -12.070 32.678 1.00 69.88 527 PHE A O 1
ATOM 4216 N N . LEU A 1 528 ? -30.499 -11.748 34.075 1.00 65.81 528 LEU A N 1
ATOM 4217 C CA . LEU A 1 528 ? -30.429 -13.129 34.562 1.00 65.81 528 LEU A CA 1
ATOM 4218 C C . LEU A 1 528 ? -31.495 -13.468 35.620 1.00 65.81 528 LEU A C 1
ATOM 4220 O O . LEU A 1 528 ? -31.546 -14.612 36.070 1.00 65.81 528 LEU A O 1
ATOM 4224 N N . GLY A 1 529 ? -32.327 -12.504 36.032 1.00 66.62 529 GLY A N 1
ATOM 4225 C CA . GLY A 1 529 ? -33.379 -12.713 37.030 1.00 66.62 529 GLY A CA 1
ATOM 4226 C C . GLY A 1 529 ? -32.848 -13.105 38.412 1.00 66.62 529 GLY A C 1
ATOM 4227 O O . GLY A 1 529 ? -33.478 -13.904 39.106 1.00 66.62 529 GLY A O 1
ATOM 4228 N N . LYS A 1 530 ? -31.667 -12.599 38.799 1.00 67.25 530 LYS A N 1
ATOM 4229 C CA . LYS A 1 530 ? -31.083 -12.852 40.126 1.00 67.25 530 LYS A CA 1
ATOM 4230 C C . LYS A 1 530 ? -31.890 -12.158 41.233 1.00 67.25 530 LYS A C 1
ATOM 4232 O O . LYS A 1 530 ? -32.704 -11.279 40.971 1.00 67.25 530 LYS A O 1
ATOM 4237 N N . ASP A 1 531 ? -31.645 -12.567 42.478 1.00 68.62 531 ASP A N 1
ATOM 4238 C CA . ASP A 1 531 ? -32.339 -12.046 43.660 1.00 68.62 531 ASP A CA 1
ATOM 4239 C C . ASP A 1 531 ? -32.235 -10.509 43.765 1.00 68.62 531 ASP A C 1
ATOM 4241 O O . ASP A 1 531 ? -31.149 -9.928 43.645 1.00 68.62 531 ASP A O 1
ATOM 4245 N N . ASN A 1 532 ? -33.372 -9.855 44.018 1.00 67.81 532 ASN A N 1
ATOM 4246 C CA . ASN A 1 532 ? -33.503 -8.400 44.115 1.00 67.81 532 ASN A CA 1
ATOM 4247 C C . ASN A 1 532 ? -32.614 -7.794 45.211 1.00 67.81 532 ASN A C 1
ATOM 4249 O O . ASN A 1 532 ? -32.218 -6.635 45.106 1.00 67.81 532 ASN A O 1
ATOM 4253 N N . GLU A 1 533 ? -32.272 -8.557 46.249 1.00 70.19 533 GLU A N 1
ATOM 4254 C CA . GLU A 1 533 ? -31.372 -8.097 47.313 1.00 70.19 533 GLU A CA 1
ATOM 4255 C C . GLU A 1 533 ? -29.937 -7.860 46.807 1.00 70.19 533 GLU A C 1
ATOM 4257 O O . GLU A 1 533 ? -29.278 -6.901 47.215 1.00 70.19 533 GLU A O 1
ATOM 4262 N N . VAL A 1 534 ? -29.463 -8.666 45.848 1.00 66.81 534 VAL A N 1
ATOM 4263 C CA . VAL A 1 534 ? -28.146 -8.471 45.216 1.00 66.81 534 VAL A CA 1
ATOM 4264 C C . VAL A 1 534 ? -28.150 -7.209 44.352 1.00 66.81 534 VAL A C 1
ATOM 4266 O O . VAL A 1 534 ? -27.196 -6.430 44.388 1.00 66.81 534 VAL A O 1
ATOM 4269 N N . LEU A 1 535 ? -29.248 -6.975 43.626 1.00 64.50 535 LEU A N 1
ATOM 4270 C CA . LEU A 1 535 ? -29.428 -5.797 42.780 1.00 64.50 535 LEU A CA 1
ATOM 4271 C C . LEU A 1 535 ? -29.432 -4.504 43.611 1.00 64.50 535 LEU A C 1
ATOM 4273 O O . LEU A 1 535 ? -28.683 -3.574 43.314 1.00 64.50 535 LEU A O 1
ATOM 4277 N N . LYS A 1 536 ? -30.200 -4.478 44.710 1.00 72.44 536 LYS A N 1
ATOM 4278 C CA . LYS A 1 536 ? -30.228 -3.352 45.658 1.00 72.44 536 LYS A CA 1
ATOM 4279 C C . LYS A 1 536 ? -28.849 -3.053 46.239 1.00 72.44 536 LYS A C 1
ATOM 4281 O O . LYS A 1 536 ? -28.497 -1.886 46.384 1.00 72.44 536 LYS A O 1
ATOM 4286 N N . ARG A 1 537 ? -28.052 -4.087 46.540 1.00 74.25 537 ARG A N 1
ATOM 4287 C CA . ARG A 1 537 ? -26.686 -3.920 47.057 1.00 74.25 537 ARG A CA 1
ATOM 4288 C C . ARG A 1 537 ? -25.780 -3.203 46.055 1.00 74.25 537 ARG A C 1
ATOM 4290 O O . ARG A 1 537 ? -25.052 -2.299 46.451 1.00 74.25 537 ARG A O 1
ATOM 4297 N N . TYR A 1 538 ? -25.831 -3.579 44.776 1.00 69.38 538 TYR A N 1
ATOM 4298 C CA . TYR A 1 538 ? -25.023 -2.933 43.734 1.00 69.38 538 TYR A CA 1
ATOM 4299 C C . TYR A 1 538 ? -25.465 -1.495 43.461 1.00 69.38 538 TYR A C 1
ATOM 4301 O O . TYR A 1 538 ? -24.612 -0.623 43.313 1.00 69.38 538 TYR A O 1
ATOM 4309 N N . ILE A 1 539 ? -26.774 -1.227 43.474 1.00 69.31 539 ILE A N 1
ATOM 4310 C CA . ILE A 1 539 ? -27.315 0.134 43.335 1.00 69.31 539 ILE A CA 1
ATOM 4311 C C . ILE A 1 539 ? -26.882 1.017 44.513 1.00 69.31 539 ILE A C 1
ATOM 4313 O O . ILE A 1 539 ? -26.445 2.146 44.301 1.00 69.31 539 ILE A O 1
ATOM 4317 N N . ALA A 1 540 ? -26.952 0.506 45.746 1.00 76.06 540 ALA A N 1
ATOM 4318 C CA . ALA A 1 540 ? -26.500 1.233 46.932 1.00 76.06 540 ALA A CA 1
ATOM 4319 C C . ALA A 1 540 ? -24.997 1.548 46.865 1.00 76.06 540 ALA A C 1
ATOM 4321 O O . ALA A 1 540 ? -24.593 2.685 47.084 1.00 76.06 540 ALA A O 1
ATOM 4322 N N . GLN A 1 541 ? -24.181 0.570 46.468 1.00 72.62 541 GLN A N 1
ATOM 4323 C CA . GLN A 1 541 ? -22.742 0.756 46.300 1.00 72.62 541 GLN A CA 1
ATOM 4324 C C . GLN A 1 541 ? -22.415 1.796 45.214 1.00 72.62 541 GLN A C 1
ATOM 4326 O O . GLN A 1 541 ? -21.540 2.633 45.413 1.00 72.62 541 GLN A O 1
ATOM 4331 N N . LEU A 1 542 ? -23.142 1.791 44.090 1.00 68.31 542 LEU A N 1
ATOM 4332 C CA . LEU A 1 542 ? -22.985 2.791 43.030 1.00 68.31 542 LEU A CA 1
ATOM 4333 C C . LEU A 1 542 ? -23.355 4.204 43.515 1.00 68.31 542 LEU A C 1
ATOM 4335 O O . LEU A 1 542 ? -22.620 5.150 43.230 1.00 68.31 542 LEU A O 1
ATOM 4339 N N . ARG A 1 543 ? -24.443 4.340 44.288 1.00 74.44 543 ARG A N 1
ATOM 4340 C CA . ARG A 1 543 ? -24.855 5.612 44.912 1.00 74.44 543 ARG A CA 1
ATOM 4341 C C . ARG A 1 543 ? -23.802 6.144 45.889 1.00 74.44 543 ARG A C 1
ATOM 4343 O O . ARG A 1 543 ? -23.537 7.344 45.881 1.00 74.44 543 ARG A O 1
ATOM 4350 N N . ASP A 1 544 ? -23.182 5.265 46.676 1.00 75.00 544 ASP A N 1
ATOM 4351 C CA . ASP A 1 544 ? -22.147 5.642 47.647 1.00 75.00 544 ASP A CA 1
ATOM 4352 C C . ASP A 1 544 ? -20.839 6.095 46.978 1.00 75.00 544 ASP A C 1
ATOM 4354 O O . ASP A 1 544 ? -20.150 6.976 47.495 1.00 75.00 544 ASP A O 1
ATOM 4358 N N . ILE A 1 545 ? -20.488 5.517 45.825 1.00 69.56 545 ILE A N 1
ATOM 4359 C CA . ILE A 1 545 ? -19.257 5.862 45.096 1.00 69.56 545 ILE A CA 1
ATOM 4360 C C . ILE A 1 545 ? -19.440 7.129 44.257 1.00 69.56 545 ILE A C 1
ATOM 4362 O O . ILE A 1 545 ? -18.581 8.012 44.274 1.00 69.56 545 ILE A O 1
ATOM 4366 N N . ASN A 1 546 ? -20.530 7.217 43.489 1.00 67.06 546 ASN A N 1
ATOM 4367 C CA . ASN A 1 546 ? -20.800 8.352 42.615 1.00 67.06 546 ASN A CA 1
ATOM 4368 C C . ASN A 1 546 ? -22.307 8.574 42.449 1.00 67.06 546 ASN A C 1
ATOM 4370 O O . ASN A 1 546 ? -22.936 8.097 41.504 1.00 67.06 546 ASN A O 1
ATOM 4374 N N . SER A 1 547 ? -22.872 9.381 43.341 1.00 69.06 547 SER A N 1
ATOM 4375 C CA . SER A 1 547 ? -24.279 9.787 43.288 1.00 69.06 547 SER A CA 1
ATOM 4376 C C . SER A 1 547 ? -24.646 10.606 42.044 1.00 69.06 547 SER A C 1
ATOM 4378 O O . SER A 1 547 ? -25.814 10.674 41.686 1.00 69.06 547 SER A O 1
ATOM 4380 N N . ALA A 1 548 ? -23.668 11.201 41.352 1.00 65.06 548 ALA A N 1
ATOM 4381 C CA . ALA A 1 548 ? -23.880 11.969 40.124 1.00 65.06 548 ALA A CA 1
ATOM 4382 C C . ALA A 1 548 ? -23.677 11.136 38.845 1.00 65.06 548 ALA A C 1
ATOM 4384 O O . ALA A 1 548 ? -23.580 11.698 37.752 1.00 65.06 548 ALA A O 1
ATOM 4385 N N . HIS A 1 549 ? -23.561 9.811 38.962 1.00 68.62 549 HIS A N 1
ATOM 4386 C CA . HIS A 1 549 ? -23.389 8.940 37.807 1.00 68.62 549 HIS A CA 1
ATOM 4387 C C . HIS A 1 549 ? -24.623 9.003 36.882 1.00 68.62 549 HIS A C 1
ATOM 4389 O O . HIS A 1 549 ? -25.740 8.889 37.392 1.00 68.62 549 HIS A O 1
ATOM 4395 N N . PRO A 1 550 ? -24.471 9.105 35.543 1.00 69.31 550 PRO A N 1
ATOM 4396 C CA . PRO A 1 550 ? -25.600 9.225 34.611 1.00 69.31 550 PRO A CA 1
ATOM 4397 C C . PRO A 1 550 ? -26.676 8.149 34.795 1.00 69.31 550 PRO A C 1
ATOM 4399 O O . PRO A 1 550 ? -27.863 8.449 34.773 1.00 69.31 550 PRO A O 1
ATOM 4402 N N . TRP A 1 551 ? -26.258 6.907 35.056 1.00 73.56 551 TRP A N 1
ATOM 4403 C CA . TRP A 1 551 ? -27.173 5.796 35.341 1.00 73.56 551 TRP A CA 1
ATOM 4404 C C . TRP A 1 551 ? -27.982 5.982 36.638 1.00 73.56 551 TRP A C 1
ATOM 4406 O O . TRP A 1 551 ? -29.162 5.655 36.670 1.00 73.56 551 TRP A O 1
ATOM 4416 N N . VAL A 1 552 ? -27.371 6.518 37.704 1.00 73.38 552 VAL A N 1
ATOM 4417 C CA . VAL A 1 552 ? -28.063 6.780 38.983 1.00 73.38 552 VAL A CA 1
ATOM 4418 C C . VAL A 1 552 ? -29.066 7.915 38.810 1.00 73.38 552 VAL A C 1
ATOM 4420 O O . VAL A 1 552 ? -30.196 7.800 39.270 1.00 73.38 552 VAL A O 1
ATOM 4423 N N . VAL A 1 553 ? -28.672 8.969 38.093 1.00 77.75 553 VAL A N 1
ATOM 4424 C CA . VAL A 1 553 ? -29.543 10.108 37.784 1.00 77.75 553 VAL A CA 1
ATOM 4425 C C . VAL A 1 553 ? -30.729 9.680 36.913 1.00 77.75 553 VAL A C 1
ATOM 4427 O O . VAL A 1 553 ? -31.855 10.089 37.184 1.00 77.75 553 VAL A O 1
ATOM 4430 N N . ASP A 1 554 ? -30.511 8.834 35.899 1.00 77.31 554 ASP A N 1
ATOM 4431 C CA . ASP A 1 554 ? -31.609 8.281 35.093 1.00 77.31 554 ASP A CA 1
ATOM 4432 C C . ASP A 1 554 ? -32.516 7.375 35.936 1.00 77.31 554 ASP A C 1
ATOM 4434 O O . ASP A 1 554 ? -33.734 7.521 35.873 1.00 77.31 554 ASP A O 1
ATOM 4438 N N . LEU A 1 555 ? -31.957 6.511 36.794 1.00 78.06 555 LEU A N 1
ATOM 4439 C CA . LEU A 1 555 ? -32.749 5.682 37.709 1.00 78.06 555 LEU A CA 1
ATOM 4440 C C . LEU A 1 555 ? -33.645 6.541 38.611 1.00 78.06 555 LEU A C 1
ATOM 4442 O O . LEU A 1 555 ? -34.839 6.275 38.694 1.00 78.06 555 LEU A O 1
ATOM 4446 N N . GLU A 1 556 ? -33.101 7.584 39.239 1.00 82.06 556 GLU A N 1
ATOM 4447 C CA . GLU A 1 556 ? -33.864 8.504 40.092 1.00 82.06 556 GLU A CA 1
ATOM 4448 C C . GLU A 1 556 ? -34.943 9.256 39.301 1.00 82.06 556 GLU A C 1
ATOM 4450 O O . GLU A 1 556 ? -36.068 9.414 39.777 1.00 82.06 556 GLU A O 1
ATOM 4455 N N . ALA A 1 557 ? -34.649 9.663 38.063 1.00 82.38 557 ALA A N 1
ATOM 4456 C CA . ALA A 1 557 ? -35.635 10.280 37.181 1.00 82.38 557 ALA A CA 1
ATOM 4457 C C . ALA A 1 557 ? -36.772 9.309 36.811 1.00 82.38 557 ALA A C 1
ATOM 4459 O O . ALA A 1 557 ? -37.935 9.714 36.745 1.00 82.38 557 ALA A O 1
ATOM 4460 N N . LYS A 1 558 ? -36.466 8.023 36.590 1.00 83.25 558 LYS A N 1
ATOM 4461 C CA . LYS A 1 558 ? -37.474 6.979 36.342 1.00 83.25 558 LYS A CA 1
ATOM 4462 C C . LYS A 1 558 ? -38.271 6.630 37.598 1.00 83.25 558 LYS A C 1
ATOM 4464 O O . LYS A 1 558 ? -39.476 6.428 37.477 1.00 83.25 558 LYS A O 1
ATOM 4469 N N . GLU A 1 559 ? -37.636 6.578 38.769 1.00 84.81 559 GLU A N 1
ATOM 4470 C CA . GLU A 1 559 ? -38.303 6.385 40.065 1.00 84.81 559 GLU A CA 1
ATOM 4471 C C . GLU A 1 559 ? -39.298 7.529 40.323 1.00 84.81 559 GLU A C 1
ATOM 4473 O O . GLU A 1 559 ? -40.471 7.266 40.583 1.00 84.81 559 GLU A O 1
ATOM 4478 N N . ALA A 1 560 ? -38.882 8.785 40.126 1.00 84.12 560 ALA A N 1
ATOM 4479 C CA . ALA A 1 560 ? -39.751 9.955 40.266 1.00 84.12 560 ALA A CA 1
ATOM 4480 C C . ALA A 1 560 ? -40.929 9.944 39.274 1.00 84.12 560 ALA A C 1
ATOM 4482 O O . ALA A 1 560 ? -42.069 10.195 39.661 1.00 84.12 560 ALA A O 1
ATOM 4483 N N . LEU A 1 561 ? -40.676 9.603 38.004 1.00 86.56 561 LEU A N 1
ATOM 4484 C CA . LEU A 1 561 ? -41.730 9.473 36.991 1.00 86.56 561 LEU A CA 1
ATOM 4485 C C . LEU A 1 561 ? -42.720 8.351 37.339 1.00 86.56 561 LEU A C 1
ATOM 4487 O O . LEU A 1 561 ? -43.919 8.478 37.101 1.00 86.56 561 LEU A O 1
ATOM 4491 N N . PHE A 1 562 ? -42.229 7.237 37.887 1.00 88.25 562 PHE A N 1
ATOM 4492 C CA . PHE A 1 562 ? -43.076 6.133 38.324 1.00 88.25 562 PHE A CA 1
ATOM 4493 C C . PHE A 1 562 ? -43.963 6.537 39.505 1.00 88.25 562 PHE A C 1
ATOM 4495 O O . PHE A 1 562 ? -45.150 6.224 39.493 1.00 88.25 562 PHE A O 1
ATOM 4502 N N . GLU A 1 563 ? -43.423 7.257 40.491 1.00 88.38 563 GLU A N 1
ATOM 4503 C CA . GLU A 1 563 ? -44.209 7.794 41.608 1.00 88.38 563 GLU A CA 1
ATOM 4504 C C . GLU A 1 563 ? -45.277 8.788 41.133 1.00 88.38 563 GLU A C 1
ATOM 4506 O O . GLU A 1 563 ? -46.419 8.713 41.583 1.00 88.38 563 GLU A O 1
ATOM 4511 N N . GLU A 1 564 ? -44.946 9.666 40.181 1.00 87.38 564 GLU A N 1
ATOM 4512 C CA . GLU A 1 564 ? -45.901 10.599 39.572 1.00 87.38 564 GLU A CA 1
ATOM 4513 C C . GLU A 1 564 ? -47.043 9.856 38.858 1.00 87.38 564 GLU A C 1
ATOM 4515 O O . GLU A 1 564 ? -48.214 10.172 39.063 1.00 87.38 564 GLU A O 1
ATOM 4520 N N . LEU A 1 565 ? -46.717 8.823 38.073 1.00 83.50 565 LEU A N 1
ATOM 4521 C CA . LEU A 1 565 ? -47.705 7.987 37.382 1.00 83.50 565 LEU A CA 1
ATOM 4522 C C . LEU A 1 565 ? -48.525 7.105 38.330 1.00 83.50 565 LEU A C 1
ATOM 4524 O O . LEU A 1 565 ? -49.658 6.773 38.003 1.00 83.50 565 LEU A O 1
ATOM 4528 N N . ALA A 1 566 ? -47.967 6.697 39.469 1.00 81.50 566 ALA A N 1
ATOM 4529 C CA . ALA A 1 566 ? -48.678 5.921 40.483 1.00 81.50 566 ALA A CA 1
ATOM 4530 C C . ALA A 1 566 ? -49.598 6.793 41.357 1.00 81.50 566 ALA A C 1
ATOM 4532 O O . ALA A 1 566 ? -50.529 6.271 41.974 1.00 81.50 566 ALA A O 1
ATOM 4533 N N . ALA A 1 567 ? -49.325 8.099 41.435 1.00 77.44 567 ALA A N 1
ATOM 4534 C CA . ALA A 1 567 ? -50.144 9.085 42.136 1.00 77.44 567 ALA A CA 1
ATOM 4535 C C . ALA A 1 567 ? -51.270 9.688 41.268 1.00 77.44 567 ALA A C 1
ATOM 4537 O O . ALA A 1 567 ? -52.191 10.294 41.825 1.00 77.44 567 ALA A O 1
ATOM 4538 N N . ALA A 1 568 ? -51.190 9.538 39.940 1.00 59.25 568 ALA A N 1
ATOM 4539 C CA . ALA A 1 568 ? -52.218 9.900 38.958 1.00 59.25 568 ALA A CA 1
ATOM 4540 C C . ALA A 1 568 ? -53.264 8.787 38.785 1.00 59.25 568 ALA A C 1
ATOM 4542 O O . ALA A 1 568 ? -54.453 9.136 38.584 1.00 59.25 568 ALA A O 1
#

Mean predicted aligned error: 17.16 Å

Nearest PDB structures (foldseek):
  3s5b-assembly1_B  TM=9.957E-01  e=1.248E-28  Caenorhabditis elegans
  4qn0-assembly2_B  TM=9.941E-01  e=1.557E-28  Caenorhabditis elegans
  5gkc-assembly1_B  TM=9.951E-01  e=4.923E-28  Caenorhabditis elegans
  5gkp-assembly1_B  TM=9.949E-01  e=1.304E-27  Caenorhabditis elegans
  3ism-assembly1_A  TM=9.832E-01  e=4.710E-28  Drosophila melanogaster

Organism: Oesophagostomum dentatum (NCBI:txid61180)

Solvent-accessible surface area (backbone atoms only — not comparable to full-atom values): 30856 Å² total; per-residue (Å²): 116,90,31,49,70,54,71,75,58,62,66,44,81,57,90,64,38,37,37,25,43,30,60,83,38,26,22,37,58,32,28,40,38,74,41,25,46,74,52,64,48,70,40,88,85,48,65,78,89,74,71,60,80,39,59,42,85,87,46,61,75,94,34,39,39,49,74,71,27,44,58,90,60,77,35,35,85,26,60,53,55,49,56,91,62,30,36,67,42,56,64,40,28,51,61,35,33,25,30,55,42,22,41,52,24,33,35,76,33,16,49,74,38,55,50,40,49,52,52,53,47,52,53,54,51,19,60,71,18,70,37,22,39,37,42,21,29,55,31,71,65,67,45,72,46,97,88,72,49,75,44,71,79,71,57,62,33,46,92,71,43,33,40,32,45,50,23,38,38,40,39,40,42,30,27,66,46,95,73,34,27,37,34,36,29,35,52,45,67,53,42,74,43,64,87,85,64,60,74,76,78,30,55,49,63,64,63,61,51,25,67,65,63,71,35,56,76,52,76,62,50,64,68,90,28,51,44,27,50,68,89,40,74,54,54,92,76,57,74,65,65,81,77,71,72,92,71,82,80,91,74,82,84,63,87,55,48,68,33,55,51,25,46,78,50,54,35,32,70,55,16,41,55,49,41,72,69,59,86,75,91,48,67,68,60,50,50,54,42,49,52,55,37,45,52,29,34,38,76,71,72,40,25,68,59,40,60,70,72,50,61,95,81,53,88,50,62,50,62,45,31,54,41,51,54,35,48,40,72,37,80,91,40,27,70,60,49,48,53,51,51,52,48,28,57,72,72,64,71,50,66,67,50,62,57,25,21,45,48,51,24,52,53,28,47,77,72,70,38,48,70,62,20,50,61,44,27,72,66,35,85,48,72,64,33,50,38,52,46,33,51,48,28,50,77,70,72,33,57,74,58,22,52,55,51,49,51,55,37,44,74,74,40,57,78,40,68,58,38,45,53,45,49,25,54,52,21,51,75,70,34,78,82,34,31,58,57,23,36,50,50,43,48,50,48,29,73,74,73,50,80,22,48,58,45,29,36,53,37,23,51,38,28,49,76,70,69,39,39,73,65,19,45,56,36,25,52,53,18,37,74,76,36,82,79,46,61,68,32,52,29,50,43,50,43,33,36,56,78,69,71,49,79,62,61,78,64,54,72,74,58,77,78,47,60,69,39,36,52,42,48,40,57,48,39,60,73,70,67,53,64,66,69,61,44,52,52,39,53,51,51,37,46,74,72,42,63,82,34,70,69,52,48,51,49,52,53,50,51,52,52,48,53,52,63,73,74,104

InterPro domains:
  IPR001604 DNA/RNA non-specific endonuclease/pyrophosphatase/phosphodiesterase domain [PF01223] (2-223)
  IPR001604 DNA/RNA non-specific endonuclease/pyrophosphatase/phosphodiesterase domain [SM00892] (13-224)
  IPR006822 Coatomer, epsilon subunit [PF04733] (253-505)
  IPR006822 Coatomer, epsilon subunit [PF04733] (506-566)
  IPR006822 Coatomer, epsilon subunit [PTHR10805] (251-507)
  IPR011990 Tetratricopeptide-like helical domain superfamily [G3DSA:1.25.40.10] (254-506)
  IPR011990 Tetratricopeptide-like helical domain superfamily [G3DSA:1.25.40.10] (507-568)
  IPR011990 Tetratricopeptide-like helical domain superfamily [SSF48452] (359-538)
  IPR018524 DNA/RNA non-specific endonuclease, active site [PS01070] (76-84)
  IPR020821 ENPP1-3/EXOG-like, endonuclease/phosphodiesterase domain [SM00477] (14-224)
  IPR044925 His-Me finger superfamily [SSF54060] (1-227)
  IPR044929 DNA/RNA non-specific endonuclease superfamily [G3DSA:3.40.570.10] (1-243)

Radius of gyration: 31.58 Å; Cα contacts (8 Å, |Δi|>4): 894; chains: 1; bounding box: 91×50×88 Å

pLDDT: mean 86.05, std 13.95, range [27.92, 98.88]